Protein AF-0000000084987817 (afdb_homodimer)

pLDDT: mean 75.87, std 30.34, range [20.03, 98.88]

Radius of gyration: 25.87 Å; Cα contacts (8 Å, |Δi|>4): 1037; chains: 2; bounding box: 82×92×66 Å

Sequence (428 aa):
MVWQTATSASWPLFTLELGEIIHLNIGEFLLIKNNYMFSMAISVLIAAAGQADAASCPAGTAAAAAKGKISNNIVSDAGIVVGAAHLEVGGAKVKCGLLGNGGVGSDGSTHFVQTLVCDDSIPVTNPVTGQRETVHSQITFNTTGTGVFQACNPSNPLGGSYGTFQETSVPVPGTGRGMFQGVTAGRIAIDGRINCQFSIDVKFQGEICMPHQKMVWQTATSASWPLFTLELGEIIHLNIGEFLLIKNNYMFSMAISVLIAAAGQADAASCPAGTAAAAAKGKISNNIVSDAGIVVGAAHLEVGGAKVKCGLLGNGGVGSDGSTHFVQTLVCDDSIPVTNPVTGQRETVHSQITFNTTGTGVFQACNPSNPLGGSYGTFQETSVPVPGTGRGMFQGVTAGRIAIDGRINCQFSIDVKFQGEICMPHQK

Organism: Nitrosospira multiformis (strain ATCC 25196 / NCIMB 11849 / C 71) (NCBI:txid323848)

Foldseek 3Di:
DDPPPPDDPPPPPPPPPPPDPPPPPPPPPPPPPDPPCPPPPPPCPVVPLPQQPAWPFDPQWDKWKKKWKWKWFDDDPQQWIWTKIWMATNRDTWIWIKIKGWDADPQQKTWIKMKIWTDDWAWDQDPVPRDIGTGTWMWIKIKIWGWDWDAPDPVCSPQAIWTKIKMKIWTPPPTTDGQCPGWHTWIKIKIKIADSNRMMMIIIIIITIGGDDD/DDPPPPDDPPPPPPPPDPPDPPPPPPPPPPPPPDPPPPPPPPPCPVVPLPQQPAWPFDPQWDKWKKKWKWKWFDDDPQQWIWTKIWMDTNNDTWIWIKIKGWDADPQQKTWIKMKIWTDDWAWDQDPPPRDIGTGTWMWIKIKIWGWDWDAPDPVCSPQAIWTKIKMKIWTPPPTTDGQCPGWHTWIKIKIKIADSRRMMMIIIIIITIGGDDD

Secondary structure (DSSP, 8-state):
-----------------TT-------------------------------------PPTTEEEEEEEEEEEEEE-STT-EEEEEEEEEETTEEEEEEEEEEEEE-TTSEEEEEEEEEES--EEEE-TTT--EEEE--EEEEEEEEEEEEEESSTT-GGG-EEEEEEEEEEEPTT--BGGGTT---EEEEEEEEE-TTSEEEEEEEEEEEEE---/-----------------S-------TT-----------------------------PPTTEEEEEEEEEEEEEE-STT-EEEEEEEEEETTEEEEEEEEEEEEE-TTSEEEEEEEEEES--EEEE-TTT--EEEE--EEEEEEEEEEEEEESSTT-GGG-EEEEEEEEEEEPTT--BGGGTT---EEEEEEEEE-TTSEEEEEEEEEEEEE---

Structure (mmCIF, N/CA/C/O backbone):
data_AF-0000000084987817-model_v1
#
loop_
_entity.id
_entity.type
_entity.pdbx_description
1 polymer 'Uncharacterized protein'
#
loop_
_atom_site.group_PDB
_atom_site.id
_atom_site.type_symbol
_atom_site.label_atom_id
_atom_site.label_alt_id
_atom_site.label_comp_id
_atom_site.label_asym_id
_atom_site.label_entity_id
_atom_site.label_seq_id
_atom_site.pdbx_PDB_ins_code
_atom_site.Cartn_x
_atom_site.Cartn_y
_atom_site.Cartn_z
_atom_site.occupancy
_atom_site.B_iso_or_equiv
_atom_site.auth_seq_id
_atom_site.auth_comp_id
_atom_site.auth_asym_id
_atom_site.auth_atom_id
_atom_site.pdbx_PDB_model_num
ATOM 1 N N . MET A 1 1 ? 1.04 58.812 -8.008 1 24.27 1 MET A N 1
ATOM 2 C CA . MET A 1 1 ? 2.047 57.844 -8.414 1 24.27 1 MET A CA 1
ATOM 3 C C . MET A 1 1 ? 1.403 56.656 -9.148 1 24.27 1 MET A C 1
ATOM 5 O O . MET A 1 1 ? 0.446 56.062 -8.656 1 24.27 1 MET A O 1
ATOM 9 N N . VAL A 1 2 ? 1.555 56.594 -10.453 1 23.72 2 VAL A N 1
ATOM 10 C CA . VAL A 1 2 ? 1.009 55.875 -11.594 1 23.72 2 VAL A CA 1
ATOM 11 C C . VAL A 1 2 ? 1.321 54.406 -11.461 1 23.72 2 VAL A C 1
ATOM 13 O O . VAL A 1 2 ? 2.467 54 -11.203 1 23.72 2 VAL A O 1
ATOM 16 N N . TRP A 1 3 ? 0.33 53.594 -11.039 1 24.42 3 TRP A N 1
ATOM 17 C CA . TRP A 1 3 ? 0.214 52.156 -10.805 1 24.42 3 TRP A CA 1
ATOM 18 C C . T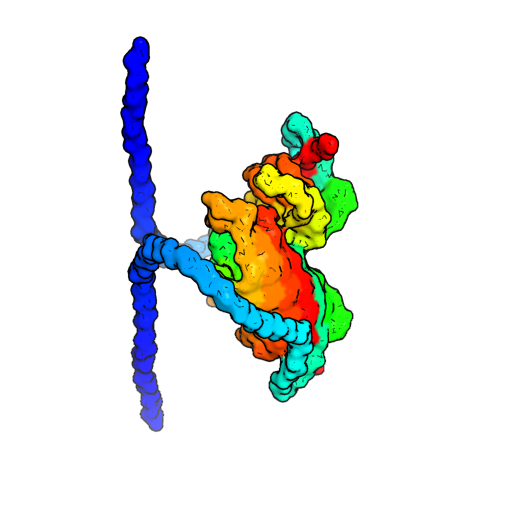RP A 1 3 ? 0.625 51.375 -12.047 1 24.42 3 TRP A C 1
ATOM 20 O O . TRP A 1 3 ? -0.051 51.406 -13.078 1 24.42 3 TRP A O 1
ATOM 30 N N . GLN A 1 4 ? 1.945 51.406 -12.438 1 22.14 4 GLN A N 1
ATOM 31 C CA . GLN A 1 4 ? 2.41 50.781 -13.672 1 22.14 4 GLN A CA 1
ATOM 32 C C . GLN A 1 4 ? 2.102 49.281 -13.688 1 22.14 4 GLN A C 1
ATOM 34 O O . GLN A 1 4 ? 2.385 48.562 -12.719 1 22.14 4 GLN A O 1
ATOM 39 N N . THR A 1 5 ? 1.094 48.875 -14.477 1 22.92 5 THR A N 1
ATOM 40 C CA . THR A 1 5 ? 0.495 47.594 -14.891 1 22.92 5 THR A CA 1
ATOM 41 C C . THR A 1 5 ? 1.555 46.656 -15.453 1 22.92 5 THR A C 1
ATOM 43 O O . THR A 1 5 ? 2.174 46.938 -16.469 1 22.92 5 THR A O 1
ATOM 46 N N . ALA A 1 6 ? 2.412 46.156 -14.562 1 23.83 6 ALA A N 1
ATOM 47 C CA . ALA A 1 6 ? 3.525 45.344 -15 1 23.83 6 ALA A CA 1
ATOM 48 C C . ALA A 1 6 ? 3.057 44.281 -16 1 23.83 6 ALA A C 1
ATOM 50 O O . ALA A 1 6 ? 1.97 43.719 -15.859 1 23.83 6 ALA A O 1
ATOM 51 N N . THR A 1 7 ? 3.469 44.406 -17.219 1 23.17 7 THR A N 1
ATOM 52 C CA . THR A 1 7 ? 3.344 43.688 -18.484 1 23.17 7 THR A CA 1
ATOM 53 C C . THR A 1 7 ? 3.527 42.188 -18.266 1 23.17 7 THR A C 1
ATOM 55 O O . THR A 1 7 ? 4.262 41.781 -17.375 1 23.17 7 THR A O 1
ATOM 58 N N . SER A 1 8 ? 2.686 41.375 -18.875 1 21.02 8 SER A N 1
ATOM 59 C CA . SER A 1 8 ? 2.246 40 -19.016 1 21.02 8 SER A CA 1
ATOM 60 C C . SER A 1 8 ? 3.375 39.094 -19.516 1 21.02 8 SER A C 1
ATOM 62 O O . SER A 1 8 ? 3.768 39.188 -20.688 1 21.02 8 SER A O 1
ATOM 64 N N . ALA A 1 9 ? 4.531 39.062 -18.797 1 22.59 9 ALA A N 1
ATOM 65 C CA . ALA A 1 9 ? 5.602 38.25 -19.391 1 22.59 9 ALA A CA 1
ATOM 66 C C . ALA A 1 9 ? 5.078 36.906 -19.844 1 22.59 9 ALA A C 1
ATOM 68 O O . ALA A 1 9 ? 4.332 36.25 -19.125 1 22.59 9 ALA A O 1
ATOM 69 N N . SER A 1 10 ? 4.875 36.75 -21.141 1 20.97 10 SER A N 1
ATOM 70 C CA . SER A 1 10 ? 4.465 35.625 -21.984 1 20.97 10 SER A CA 1
ATOM 71 C C . SER A 1 10 ? 5.289 34.375 -21.703 1 20.97 10 SER A C 1
ATOM 73 O O . SER A 1 10 ? 6.488 34.344 -21.984 1 20.97 10 SER A O 1
ATOM 75 N N . TRP A 1 11 ? 5.207 33.875 -20.516 1 21.16 11 TRP A N 1
ATOM 76 C CA . TRP A 1 11 ? 5.98 32.656 -20.266 1 21.16 11 TRP A CA 1
ATOM 77 C C . TRP A 1 11 ? 5.766 31.641 -21.359 1 21.16 11 TRP A C 1
ATOM 79 O O . TRP A 1 11 ? 4.625 31.328 -21.719 1 21.16 11 TRP A O 1
ATOM 89 N N . PRO A 1 12 ? 6.723 31.484 -22.344 1 23.81 12 PRO A N 1
ATOM 90 C CA . PRO A 1 12 ? 6.586 30.578 -23.484 1 23.81 12 PRO A CA 1
ATOM 91 C C . PRO A 1 12 ? 6.188 29.172 -23.078 1 23.81 12 PRO A C 1
ATOM 93 O O . PRO A 1 12 ? 6.652 28.656 -22.062 1 23.81 12 PRO A O 1
ATOM 96 N N . LEU A 1 13 ? 4.957 28.812 -23.141 1 21.66 13 LEU A N 1
ATOM 97 C CA . LEU A 1 13 ? 4.348 27.484 -23.047 1 21.66 13 LEU A CA 1
ATOM 98 C C . LEU A 1 13 ? 5.121 26.469 -23.875 1 21.66 13 LEU A C 1
ATOM 100 O O . LEU A 1 13 ? 5.121 26.547 -25.109 1 21.66 13 LEU A O 1
ATOM 104 N N . PHE A 1 14 ? 6.387 26.156 -23.438 1 22.36 14 PHE A N 1
ATOM 105 C CA . PHE A 1 14 ? 7.07 25.094 -24.172 1 22.36 14 PHE A CA 1
ATOM 106 C C . PHE A 1 14 ? 6.176 23.875 -24.312 1 22.36 14 PHE A C 1
ATOM 108 O O . PHE A 1 14 ? 5.699 23.328 -23.312 1 22.36 14 PHE A O 1
ATOM 115 N N . THR A 1 15 ? 5.266 23.844 -25.25 1 20.73 15 THR A N 1
ATOM 116 C CA . THR A 1 15 ? 4.508 22.719 -25.781 1 20.73 15 THR A CA 1
ATOM 117 C C . THR A 1 15 ? 5.434 21.547 -26.094 1 20.73 15 THR A C 1
ATOM 119 O O . THR A 1 15 ? 6.23 21.625 -27.031 1 20.73 15 THR A O 1
ATOM 122 N N . LEU A 1 16 ? 6.082 20.984 -25.047 1 20.69 16 LEU A N 1
ATOM 123 C CA . LEU A 1 16 ? 6.84 19.766 -25.344 1 20.69 16 LEU A CA 1
ATOM 124 C C . LEU A 1 16 ? 6.023 18.812 -26.203 1 20.69 16 LEU A C 1
ATOM 126 O O . LEU A 1 16 ? 4.914 18.438 -25.828 1 20.69 16 LEU A O 1
ATOM 130 N N . GLU A 1 17 ? 6.168 19.016 -27.469 1 21.83 17 GLU A N 1
ATOM 131 C CA . GLU A 1 17 ? 5.652 18.156 -28.516 1 21.83 17 GLU A CA 1
ATOM 132 C C . GLU A 1 17 ? 6.004 16.688 -28.25 1 21.83 17 GLU A C 1
ATOM 134 O O . GLU A 1 17 ? 7.168 16.359 -28.016 1 21.83 17 GLU A O 1
ATOM 139 N N . LEU A 1 18 ? 5.086 15.953 -27.703 1 23.11 18 LEU A N 1
ATOM 140 C CA . LEU A 1 18 ? 5.008 14.539 -27.359 1 23.11 18 LEU A CA 1
ATOM 141 C C . LEU A 1 18 ? 5.508 13.68 -28.516 1 23.11 18 LEU A C 1
ATOM 143 O O . LEU A 1 18 ? 5.469 12.445 -28.453 1 23.11 18 LEU A O 1
ATOM 147 N N . GLY A 1 19 ? 5.723 14.281 -29.703 1 20.98 19 GLY A N 1
ATOM 148 C CA . GLY A 1 19 ? 5.777 13.375 -30.844 1 20.98 19 GLY A CA 1
ATOM 149 C C . GLY A 1 19 ? 6.973 12.438 -30.797 1 20.98 19 GLY A C 1
ATOM 150 O O . GLY A 1 19 ? 6.949 11.367 -31.406 1 20.98 19 GLY A O 1
ATOM 151 N N . GLU A 1 20 ? 8.133 13 -30.656 1 22.31 20 GLU A N 1
ATOM 152 C CA . GLU A 1 20 ? 9.195 12.25 -31.312 1 22.31 20 GLU A CA 1
ATOM 153 C C . GLU A 1 20 ? 9.516 10.961 -30.562 1 22.31 20 GLU A C 1
ATOM 155 O O . GLU A 1 20 ? 10.023 11 -29.438 1 22.31 20 GLU A O 1
ATOM 160 N N . ILE A 1 21 ? 8.625 9.984 -30.656 1 20.95 21 ILE A N 1
ATOM 161 C CA . ILE A 1 21 ? 8.898 8.602 -30.266 1 20.95 21 ILE A CA 1
ATOM 162 C C . ILE A 1 21 ? 10.219 8.141 -30.875 1 20.95 21 ILE A C 1
ATOM 164 O O . ILE A 1 21 ? 10.352 8.07 -32.094 1 20.95 21 ILE A O 1
ATOM 168 N N . ILE A 1 22 ? 11.352 8.672 -30.328 1 20.22 22 ILE A N 1
ATOM 169 C CA . ILE A 1 22 ? 12.672 8.211 -30.766 1 20.22 22 ILE A CA 1
ATOM 170 C C . ILE A 1 22 ? 12.672 6.688 -30.891 1 20.22 22 ILE A C 1
ATOM 172 O O . ILE A 1 22 ? 12.43 5.98 -29.906 1 20.22 22 ILE A O 1
ATOM 176 N N . HIS A 1 23 ? 12.266 6.191 -32.062 1 20.59 23 HIS A N 1
ATOM 177 C CA . HIS A 1 23 ? 12.445 4.828 -32.531 1 20.59 23 HIS A CA 1
ATOM 178 C C . HIS A 1 23 ? 13.898 4.375 -32.375 1 20.59 23 HIS A C 1
ATOM 180 O O . HIS A 1 23 ? 14.766 4.762 -33.156 1 20.59 23 HIS A O 1
ATOM 186 N N . LEU A 1 24 ? 14.43 4.477 -31.109 1 21.55 24 LEU A N 1
ATOM 187 C CA . LEU A 1 24 ? 15.789 3.955 -30.984 1 21.55 24 LEU A CA 1
ATOM 188 C C . LEU A 1 24 ? 15.883 2.549 -31.562 1 21.55 24 LEU A C 1
ATOM 190 O O . LEU A 1 24 ? 15.078 1.679 -31.219 1 21.55 24 LEU A O 1
ATOM 194 N N . ASN A 1 25 ? 16.344 2.484 -32.812 1 20.17 25 ASN A N 1
ATOM 195 C CA . ASN A 1 25 ? 16.672 1.302 -33.594 1 20.17 25 ASN A CA 1
ATOM 196 C C . ASN A 1 25 ? 17.641 0.381 -32.844 1 20.17 25 ASN A C 1
ATOM 198 O O . ASN A 1 25 ? 18.766 0.765 -32.531 1 20.17 25 ASN A O 1
ATOM 202 N N . ILE A 1 26 ? 17.172 -0.497 -31.984 1 21.95 26 ILE A N 1
ATOM 203 C CA . ILE A 1 26 ? 17.812 -1.555 -31.203 1 21.95 26 ILE A CA 1
ATOM 204 C C . ILE A 1 26 ? 18.609 -2.457 -32.156 1 21.95 26 ILE A C 1
ATOM 206 O O . ILE A 1 26 ? 19.172 -3.473 -31.719 1 21.95 26 ILE A O 1
ATOM 210 N N . GLY A 1 27 ? 18.656 -2.207 -33.469 1 21.33 27 GLY A N 1
ATOM 211 C CA . GLY A 1 27 ? 19.234 -3.299 -34.25 1 21.33 27 GLY A CA 1
ATOM 212 C C . GLY A 1 27 ? 20.719 -3.512 -33.969 1 21.33 27 GLY A C 1
ATOM 213 O O . GLY A 1 27 ? 21.266 -4.57 -34.281 1 21.33 27 GLY A O 1
ATOM 214 N N . GLU A 1 28 ? 21.531 -2.48 -33.906 1 22.84 28 GLU A N 1
ATOM 215 C CA . GLU A 1 28 ? 22.906 -2.854 -34.25 1 22.84 28 GLU A CA 1
ATOM 216 C C . GLU A 1 28 ? 23.562 -3.67 -33.156 1 22.84 28 GLU A C 1
ATOM 218 O O . GLU A 1 28 ? 23.953 -3.121 -32.125 1 22.84 28 GLU A O 1
ATOM 223 N N . PHE A 1 29 ? 23.062 -4.859 -32.844 1 21.25 29 PHE A N 1
ATOM 224 C CA . PHE A 1 29 ? 23.688 -5.871 -32 1 21.25 29 PHE A CA 1
ATOM 225 C C . PHE A 1 29 ? 25.078 -6.223 -32.5 1 21.25 29 PHE A C 1
ATOM 227 O O . PHE A 1 29 ? 25.219 -6.902 -33.531 1 21.25 29 PHE A O 1
ATOM 234 N N . LEU A 1 30 ? 26 -5.211 -32.656 1 20.06 30 LEU A N 1
ATOM 235 C CA . LEU A 1 30 ? 27.359 -5.59 -33.062 1 20.06 30 LEU A CA 1
ATOM 236 C C . LEU A 1 30 ? 27.906 -6.684 -32.156 1 20.06 30 LEU A C 1
ATOM 238 O O . LEU A 1 30 ? 27.891 -6.551 -30.938 1 20.06 30 LEU A O 1
ATOM 242 N N . LEU A 1 31 ? 27.984 -7.922 -32.656 1 21.11 31 LEU A N 1
ATOM 243 C CA . LEU A 1 31 ? 28.562 -9.195 -32.219 1 21.11 31 LEU A CA 1
ATOM 244 C C . LEU A 1 31 ? 30.047 -9.047 -31.906 1 21.11 31 LEU A C 1
ATOM 246 O O . LEU A 1 31 ? 30.891 -9.078 -32.812 1 21.11 31 LEU A O 1
ATOM 250 N N . ILE A 1 32 ? 30.578 -7.926 -31.453 1 23.53 32 ILE A N 1
ATOM 251 C CA . ILE A 1 32 ? 32.031 -7.988 -31.328 1 23.53 32 ILE A CA 1
ATOM 252 C C . ILE A 1 32 ? 32.406 -9.109 -30.359 1 23.53 32 ILE A C 1
ATOM 254 O O . ILE A 1 32 ? 32.062 -9.086 -29.188 1 23.53 32 ILE A O 1
ATOM 258 N N . LYS A 1 33 ? 32.906 -10.328 -30.906 1 24.55 33 LYS A N 1
ATOM 259 C CA . LYS A 1 33 ? 33.438 -11.617 -30.422 1 24.55 33 LYS A CA 1
ATOM 260 C C . LYS A 1 33 ? 34.625 -11.43 -29.5 1 24.55 33 LYS A C 1
ATOM 262 O O . LYS A 1 33 ? 35.156 -12.398 -28.969 1 24.55 33 LYS A O 1
ATOM 267 N N . ASN A 1 34 ? 35.531 -10.391 -29.672 1 24.62 34 ASN A N 1
ATOM 268 C CA . ASN A 1 34 ? 36.875 -10.664 -29.156 1 24.62 34 ASN A CA 1
ATOM 269 C C . ASN A 1 34 ? 36.844 -10.867 -27.641 1 24.62 34 ASN A C 1
ATOM 271 O O . ASN A 1 34 ? 36.156 -10.148 -26.922 1 24.62 34 ASN A O 1
ATOM 275 N N . ASN A 1 35 ? 37.469 -12.062 -27.219 1 23.22 35 ASN A N 1
ATOM 276 C CA . ASN A 1 35 ? 37.656 -12.719 -25.922 1 23.22 35 ASN A CA 1
ATOM 277 C C . ASN A 1 35 ? 38.438 -11.82 -24.953 1 23.22 35 ASN A C 1
ATOM 279 O O . ASN A 1 35 ? 39.406 -12.25 -24.344 1 23.22 35 ASN A O 1
ATOM 283 N N . TYR A 1 36 ? 38.875 -10.586 -25.375 1 23.31 36 TYR A N 1
ATOM 284 C CA . TYR A 1 36 ? 39.781 -9.984 -24.406 1 23.31 36 TYR A CA 1
ATOM 285 C C . TYR A 1 36 ? 39.188 -10.047 -23 1 23.31 36 TYR A C 1
ATOM 287 O O . TYR A 1 36 ? 38.062 -9.625 -22.781 1 23.31 36 TYR A O 1
ATOM 295 N N . MET A 1 37 ? 39.656 -11.133 -22.359 1 23.55 37 MET A N 1
ATOM 296 C CA . MET A 1 37 ? 39.469 -11.312 -20.922 1 23.55 37 MET A CA 1
ATOM 297 C C . MET A 1 37 ? 39.75 -10.016 -20.172 1 23.55 37 MET A C 1
ATOM 299 O O . MET A 1 37 ? 40.938 -9.625 -20.031 1 23.55 37 MET A O 1
ATOM 303 N N . PHE A 1 38 ? 39.25 -8.906 -20.641 1 26.09 38 PHE A N 1
ATOM 304 C CA . PHE A 1 38 ? 39.406 -7.77 -19.734 1 26.09 38 PHE A CA 1
ATOM 305 C C . PHE A 1 38 ? 39 -8.141 -18.312 1 26.09 38 PHE A C 1
ATOM 307 O O . PHE A 1 38 ? 37.875 -8.523 -18.078 1 26.09 38 PHE A O 1
ATOM 314 N N . SER A 1 39 ? 40.031 -8.82 -17.719 1 26.27 39 SER A N 1
ATOM 315 C CA . SER A 1 39 ? 39.938 -8.875 -16.266 1 26.27 39 SER A CA 1
ATOM 316 C C . SER A 1 39 ? 39.531 -7.527 -15.688 1 26.27 39 SER A C 1
ATOM 318 O O . SER A 1 39 ? 40.344 -6.602 -15.586 1 26.27 39 SER A O 1
ATOM 320 N N . MET A 1 40 ? 38.438 -7.047 -16.141 1 24.5 40 MET A N 1
ATOM 321 C CA . MET A 1 40 ? 37.938 -5.891 -15.391 1 24.5 40 MET A CA 1
ATOM 322 C C . MET A 1 40 ? 37.875 -6.203 -13.906 1 24.5 40 MET A C 1
ATOM 324 O O . MET A 1 40 ? 37.188 -7.148 -13.492 1 24.5 40 MET A O 1
ATOM 328 N N . ALA A 1 41 ? 39.094 -5.992 -13.258 1 25.81 41 ALA A N 1
ATOM 329 C CA . ALA A 1 41 ? 39.031 -5.789 -11.82 1 25.81 41 ALA A CA 1
ATOM 330 C C . ALA A 1 41 ? 37.719 -5.125 -11.414 1 25.81 41 ALA A C 1
ATOM 332 O O . ALA A 1 41 ? 37.469 -3.957 -11.727 1 25.81 41 ALA A O 1
ATOM 333 N N . ILE A 1 42 ? 36.688 -5.906 -11.57 1 25.42 42 ILE A N 1
ATOM 334 C CA . ILE A 1 42 ? 35.469 -5.445 -10.922 1 25.42 42 ILE A CA 1
ATOM 335 C C . ILE A 1 42 ? 35.781 -5.039 -9.484 1 25.42 42 ILE A C 1
ATOM 337 O O . ILE A 1 42 ? 36.156 -5.875 -8.664 1 25.42 42 ILE A O 1
ATOM 341 N N . SER A 1 43 ? 36.531 -3.957 -9.383 1 23.72 43 SER A N 1
ATOM 342 C CA . SER A 1 43 ? 36.5 -3.369 -8.047 1 23.72 43 SER A CA 1
ATOM 343 C C . SER A 1 43 ? 35.125 -3.52 -7.414 1 23.72 43 SER A C 1
ATOM 345 O O . SER A 1 43 ? 34.125 -2.971 -7.918 1 23.72 43 SER A O 1
ATOM 347 N N . VAL A 1 44 ? 34.938 -4.742 -7.016 1 26.2 44 VAL A N 1
ATOM 348 C CA . VAL A 1 44 ? 33.812 -4.895 -6.098 1 26.2 44 VAL A CA 1
ATOM 349 C C . VAL A 1 44 ? 33.844 -3.777 -5.055 1 26.2 44 VAL A C 1
ATOM 351 O O . VAL A 1 44 ? 34.688 -3.783 -4.156 1 26.2 44 VAL A O 1
ATOM 354 N N . LEU A 1 45 ? 33.812 -2.566 -5.539 1 24.09 45 LEU A N 1
ATOM 355 C CA . LEU A 1 45 ? 33.375 -1.644 -4.492 1 24.09 45 LEU A CA 1
ATOM 356 C C . LEU A 1 45 ? 32.25 -2.236 -3.678 1 24.09 45 LEU A C 1
ATOM 358 O O . LEU A 1 45 ? 31.125 -2.369 -4.176 1 24.09 45 LEU A O 1
ATOM 362 N N . ILE A 1 46 ? 32.562 -3.311 -2.98 1 26.19 46 ILE A N 1
ATOM 363 C CA . ILE A 1 46 ? 31.641 -3.59 -1.893 1 26.19 46 ILE A CA 1
ATOM 364 C C . ILE A 1 46 ? 31.156 -2.277 -1.281 1 26.19 46 ILE A C 1
ATOM 366 O O . ILE A 1 46 ? 31.922 -1.556 -0.648 1 26.19 46 ILE A O 1
ATOM 370 N N . ALA A 1 47 ? 30.344 -1.528 -2.02 1 28.45 47 ALA A N 1
ATOM 371 C CA . ALA A 1 47 ? 29.578 -0.479 -1.339 1 28.45 47 ALA A CA 1
ATOM 372 C C . ALA A 1 47 ? 29.25 -0.884 0.095 1 28.45 47 ALA A C 1
ATOM 374 O O . ALA A 1 47 ? 28.625 -1.917 0.324 1 28.45 47 ALA A O 1
ATOM 375 N N . ALA A 1 48 ? 30.156 -0.72 1.087 1 28.5 48 ALA A N 1
ATOM 376 C CA . ALA A 1 48 ? 29.797 -0.651 2.5 1 28.5 48 ALA A CA 1
ATOM 377 C C . ALA A 1 48 ? 28.312 -0.352 2.672 1 28.5 48 ALA A C 1
ATOM 379 O O . ALA A 1 48 ? 27.719 0.384 1.875 1 28.5 48 ALA A O 1
ATOM 380 N N . ALA A 1 49 ? 27.5 -1.319 3.078 1 34.12 49 ALA A N 1
ATOM 381 C CA . ALA A 1 49 ? 26.203 -0.947 3.621 1 34.12 49 ALA A CA 1
ATOM 382 C C . ALA A 1 49 ? 26.203 0.499 4.109 1 34.12 49 ALA A C 1
ATOM 384 O O . ALA A 1 49 ? 26.938 0.847 5.035 1 34.12 49 ALA A O 1
ATOM 385 N N . GLY A 1 50 ? 26.344 1.444 3.172 1 36.75 50 GLY A N 1
ATOM 386 C CA . GLY A 1 50 ? 26.469 2.863 3.463 1 36.75 50 GLY A CA 1
ATOM 387 C C . GLY A 1 50 ? 25.781 3.27 4.75 1 36.75 50 GLY A C 1
ATOM 388 O O . GLY A 1 50 ? 24.578 3.025 4.926 1 36.75 50 GLY A O 1
ATOM 389 N N . GLN A 1 51 ? 26.422 3.076 5.887 1 38.94 51 GLN A N 1
ATOM 390 C CA . GLN A 1 51 ? 25.984 3.893 7.012 1 38.94 51 GLN A CA 1
ATOM 391 C C . GLN A 1 51 ? 25.375 5.215 6.527 1 38.94 51 GLN A C 1
ATOM 393 O O . GLN A 1 51 ? 26 5.926 5.73 1 38.94 51 GLN A O 1
ATOM 398 N N . ALA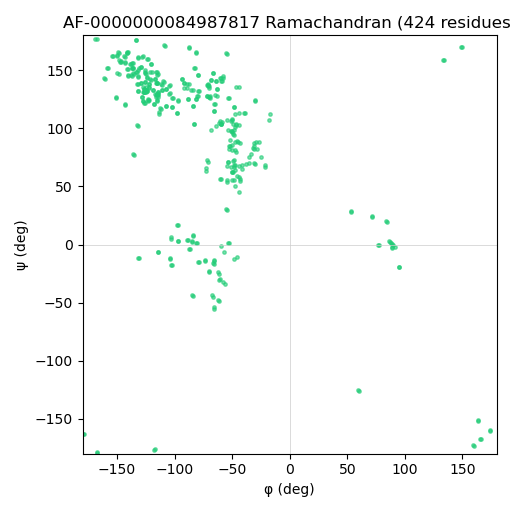 A 1 52 ? 24.062 5.195 6.25 1 46.84 52 ALA A N 1
ATOM 399 C CA . ALA A 1 52 ? 23.469 6.504 6.004 1 46.84 52 ALA A CA 1
ATOM 400 C C . ALA A 1 52 ? 24.172 7.59 6.816 1 46.84 52 ALA A C 1
ATOM 402 O O . ALA A 1 52 ? 24.25 7.5 8.047 1 46.84 52 ALA A O 1
ATOM 403 N N . ASP A 1 53 ? 25.281 8.172 6.34 1 50.25 53 ASP A N 1
ATOM 404 C CA . ASP A 1 53 ? 25.781 9.344 7.055 1 50.25 53 ASP A CA 1
ATOM 405 C C . ASP A 1 53 ? 24.625 10.109 7.703 1 50.25 53 ASP A C 1
ATOM 407 O O . ASP A 1 53 ? 23.516 10.141 7.168 1 50.25 53 ASP A O 1
ATOM 411 N N . ALA A 1 54 ? 24.797 10.258 8.984 1 57.16 54 ALA A N 1
ATOM 412 C CA . ALA A 1 54 ? 23.828 11.047 9.742 1 57.16 54 ALA A CA 1
ATOM 413 C C . ALA A 1 54 ? 23.375 12.266 8.945 1 57.16 54 ALA A C 1
ATOM 415 O O . ALA A 1 54 ? 24.188 12.953 8.32 1 57.16 54 ALA A O 1
ATOM 416 N N . ALA A 1 55 ? 22.062 12.219 8.57 1 64.56 55 ALA A N 1
ATOM 417 C CA . ALA A 1 55 ? 21.469 13.383 7.91 1 64.56 55 ALA A CA 1
ATOM 418 C C . ALA A 1 55 ? 21.797 14.664 8.672 1 64.56 55 ALA A C 1
ATOM 420 O O . ALA A 1 55 ? 21.828 14.664 9.906 1 64.56 55 ALA A O 1
ATOM 421 N N . SER A 1 56 ? 22.484 15.594 8.07 1 83.56 56 SER A N 1
ATOM 422 C CA . SER A 1 56 ? 22.469 16.922 8.664 1 83.56 56 SER A CA 1
ATOM 423 C C . SER A 1 56 ? 21.047 17.5 8.711 1 83.56 56 SER A C 1
ATOM 425 O O . SER A 1 56 ? 20.484 17.844 7.672 1 83.56 56 SER A O 1
ATOM 427 N N . CYS A 1 57 ? 20.469 17.5 9.914 1 91.88 57 CYS A N 1
ATOM 428 C CA . CYS A 1 57 ? 19.094 17.953 10.047 1 91.88 57 CYS A CA 1
ATOM 429 C C . CYS A 1 57 ? 19.031 19.469 10.164 1 91.88 57 CYS A C 1
ATOM 431 O O . CYS A 1 57 ? 19.859 20.078 10.852 1 91.88 57 CYS A O 1
ATOM 433 N N . PRO A 1 58 ? 18.125 20.062 9.398 1 90.5 58 PRO A N 1
ATOM 434 C CA . PRO A 1 58 ? 17.922 21.516 9.516 1 90.5 58 PRO A CA 1
ATOM 435 C C . PRO A 1 58 ? 17.594 21.953 10.938 1 90.5 58 PRO A C 1
ATOM 437 O O . PRO A 1 58 ? 17.219 21.125 11.773 1 90.5 58 PRO A O 1
ATOM 440 N N . ALA A 1 59 ? 17.703 23.203 11.141 1 90.5 59 ALA A N 1
ATOM 441 C CA . ALA A 1 59 ? 17.359 23.766 12.438 1 90.5 59 ALA A CA 1
ATOM 442 C C . ALA A 1 59 ? 15.898 23.484 12.789 1 90.5 59 ALA A C 1
ATOM 444 O O . ALA A 1 59 ? 15.023 23.578 11.922 1 90.5 59 ALA A O 1
ATOM 445 N N . GLY A 1 60 ? 15.68 23.188 14.047 1 91.25 60 GLY A N 1
ATOM 446 C CA . GLY A 1 60 ? 14.32 22.938 14.5 1 91.25 60 GLY A CA 1
ATOM 447 C C . GLY A 1 60 ? 13.906 21.484 14.359 1 91.25 60 GLY A C 1
ATOM 448 O O . GLY A 1 60 ? 12.758 21.125 14.641 1 91.25 60 GLY A O 1
ATOM 449 N N . THR A 1 61 ? 14.867 20.672 13.852 1 93.5 61 THR A N 1
ATOM 450 C CA . THR A 1 61 ? 14.586 19.25 13.711 1 93.5 61 THR A CA 1
ATOM 451 C C . THR A 1 61 ? 15.672 18.406 14.375 1 93.5 61 THR A C 1
ATOM 453 O O . THR A 1 61 ? 16.734 18.922 14.719 1 93.5 61 THR A O 1
ATOM 456 N N . ALA A 1 62 ? 15.305 17.141 14.625 1 93.75 62 ALA A N 1
ATOM 457 C CA . ALA A 1 62 ? 16.25 16.172 15.18 1 93.75 62 ALA A CA 1
ATOM 458 C C . ALA A 1 62 ? 16.219 14.875 14.398 1 93.75 62 ALA A C 1
ATOM 460 O O . ALA A 1 62 ? 15.156 14.398 13.992 1 93.75 62 ALA A O 1
ATOM 461 N N . ALA A 1 63 ? 17.328 14.328 14.305 1 95.12 63 ALA A N 1
ATOM 462 C CA . ALA A 1 63 ? 17.438 13.047 13.602 1 95.12 63 ALA A CA 1
ATOM 463 C C . ALA A 1 63 ? 16.781 11.93 14.398 1 95.12 63 ALA A C 1
ATOM 465 O O . ALA A 1 63 ? 17.031 11.766 15.594 1 95.12 63 ALA A O 1
ATOM 466 N N . ALA A 1 64 ? 15.914 11.242 13.742 1 96.38 64 ALA A N 1
ATOM 467 C CA . ALA A 1 64 ? 15.32 10.023 14.273 1 96.38 64 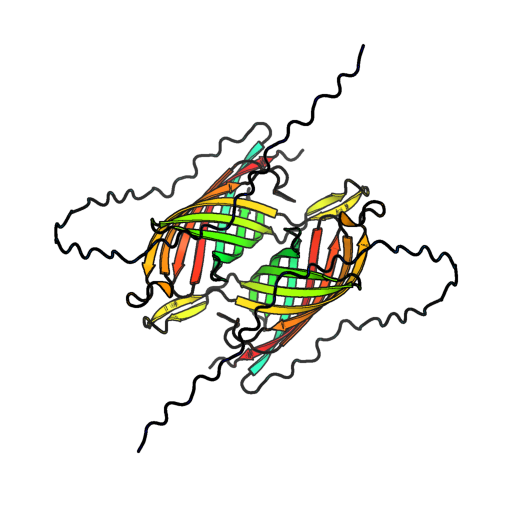ALA A CA 1
ATOM 468 C C . ALA A 1 64 ? 15.727 8.805 13.453 1 96.38 64 ALA A C 1
ATOM 470 O O . ALA A 1 64 ? 15.609 8.805 12.227 1 96.38 64 ALA A O 1
ATOM 471 N N . ALA A 1 65 ? 16.203 7.816 14.148 1 97.31 65 ALA A N 1
ATOM 472 C CA . ALA A 1 65 ? 16.562 6.582 13.453 1 97.31 65 ALA A CA 1
ATOM 473 C C . ALA A 1 65 ? 15.336 5.945 12.805 1 97.31 65 ALA A C 1
ATOM 475 O O . ALA A 1 65 ? 14.273 5.871 13.422 1 97.31 65 ALA A O 1
ATOM 476 N N . ALA A 1 66 ? 15.492 5.551 11.578 1 97.88 66 ALA A N 1
ATOM 477 C CA . ALA A 1 66 ? 14.453 4.855 10.828 1 97.88 66 ALA A CA 1
ATOM 478 C C . ALA A 1 66 ? 14.961 3.527 10.281 1 97.88 66 ALA A C 1
ATOM 480 O O . ALA A 1 66 ? 16.047 3.469 9.688 1 97.88 66 ALA A O 1
ATOM 481 N N . LYS A 1 67 ? 14.219 2.504 10.453 1 98.44 67 LYS A N 1
ATOM 482 C CA . LYS A 1 67 ? 14.57 1.197 9.906 1 98.44 67 LYS A CA 1
ATOM 483 C C . LYS A 1 67 ? 13.32 0.35 9.664 1 98.44 67 LYS A C 1
ATOM 485 O O . LYS A 1 67 ? 12.25 0.65 10.195 1 98.44 67 LYS A O 1
ATOM 490 N N . GLY A 1 68 ? 13.492 -0.664 8.867 1 98.56 68 GLY A N 1
ATOM 491 C CA . GLY A 1 68 ? 12.352 -1.532 8.633 1 98.56 68 GLY A CA 1
ATOM 492 C C . GLY A 1 68 ? 12.547 -2.459 7.441 1 98.56 68 GLY A C 1
ATOM 493 O O . GLY A 1 68 ? 13.68 -2.703 7.016 1 98.56 68 GLY A O 1
ATOM 494 N N . LYS A 1 69 ? 11.477 -3.043 7.066 1 98.69 69 LYS A N 1
ATOM 495 C CA . LYS A 1 69 ? 11.414 -3.951 5.926 1 98.69 69 LYS A CA 1
ATOM 496 C C . LYS A 1 69 ? 10.172 -3.691 5.078 1 98.69 69 LYS A C 1
ATOM 498 O O . LYS A 1 69 ? 9.148 -3.227 5.594 1 98.69 69 LYS A O 1
ATOM 503 N N . ILE A 1 70 ? 10.312 -3.998 3.832 1 98.44 70 ILE A N 1
ATOM 504 C CA . ILE A 1 70 ? 9.211 -3.889 2.883 1 98.44 70 ILE A CA 1
ATOM 505 C C . ILE A 1 70 ? 9.102 -5.176 2.068 1 98.44 70 ILE A C 1
ATOM 507 O O . ILE A 1 70 ? 10.109 -5.699 1.585 1 98.44 70 ILE A O 1
ATOM 511 N N . SER A 1 71 ? 7.941 -5.695 1.958 1 98.5 71 SER A N 1
ATOM 512 C CA . SER A 1 71 ? 7.57 -6.734 1.005 1 98.5 71 SER A CA 1
ATOM 513 C C . SER A 1 71 ? 6.688 -6.176 -0.106 1 98.5 71 SER A C 1
ATOM 515 O O . SER A 1 71 ? 5.625 -5.609 0.162 1 98.5 71 SER A O 1
ATOM 517 N N . ASN A 1 72 ? 7.148 -6.273 -1.333 1 97.44 72 ASN A N 1
ATOM 518 C CA . ASN A 1 72 ? 6.34 -5.695 -2.402 1 97.44 72 ASN A CA 1
ATOM 519 C C . ASN A 1 72 ? 6.398 -6.539 -3.67 1 97.44 72 ASN A C 1
ATOM 521 O O . ASN A 1 72 ? 7.266 -7.406 -3.805 1 97.44 72 ASN A O 1
ATOM 525 N N . ASN A 1 73 ? 5.43 -6.41 -4.469 1 97.06 73 ASN A N 1
ATOM 526 C CA . ASN A 1 73 ? 5.355 -6.98 -5.809 1 97.06 73 ASN A CA 1
ATOM 527 C C . ASN A 1 73 ? 5.312 -5.891 -6.879 1 97.06 73 ASN A C 1
ATOM 529 O O . ASN A 1 73 ? 4.762 -4.812 -6.652 1 97.06 73 ASN A O 1
ATOM 533 N N . ILE A 1 74 ? 5.918 -6.246 -7.953 1 94.19 74 ILE A N 1
ATOM 534 C CA . ILE A 1 74 ? 5.594 -5.477 -9.148 1 94.19 74 ILE A CA 1
ATOM 535 C C . ILE A 1 74 ? 4.176 -5.816 -9.617 1 94.19 74 ILE A C 1
ATOM 537 O O . ILE A 1 74 ? 3.857 -6.984 -9.844 1 94.19 74 ILE A O 1
ATOM 541 N N . VAL A 1 75 ? 3.377 -4.793 -9.805 1 92.62 75 VAL A N 1
ATOM 542 C CA . VAL A 1 75 ? 1.983 -5.113 -10.094 1 92.62 75 VAL A CA 1
ATOM 543 C C . VAL A 1 75 ? 1.637 -4.664 -11.516 1 92.62 75 VAL A C 1
ATOM 545 O O . VAL A 1 75 ? 0.521 -4.891 -11.984 1 92.62 75 VAL A O 1
ATOM 548 N N . SER A 1 76 ? 2.484 -4.039 -12.109 1 86.06 76 SER A N 1
ATOM 549 C CA . SER A 1 76 ? 2.244 -3.633 -13.484 1 86.06 76 SER A CA 1
ATOM 550 C C . SER A 1 76 ? 3.551 -3.545 -14.273 1 86.06 76 SER A C 1
ATOM 552 O O . SER A 1 76 ? 4.621 -3.365 -13.688 1 86.06 76 SER A O 1
ATOM 554 N N . ASP A 1 77 ? 3.395 -3.535 -15.523 1 76.12 77 ASP A N 1
ATOM 555 C CA . ASP A 1 77 ? 4.547 -3.414 -16.422 1 76.12 77 ASP A CA 1
ATOM 556 C C . ASP A 1 77 ? 5.094 -1.989 -16.406 1 76.12 77 ASP A C 1
ATOM 558 O O . ASP A 1 77 ? 6.227 -1.754 -16.828 1 76.12 77 ASP A O 1
ATOM 562 N N . ALA A 1 78 ? 4.332 -1.062 -15.875 1 77.94 78 ALA A N 1
ATOM 563 C CA . ALA A 1 78 ? 4.727 0.344 -15.859 1 77.94 78 ALA A CA 1
ATOM 564 C C . ALA A 1 78 ? 5.641 0.644 -14.672 1 77.94 78 ALA A C 1
ATOM 566 O O . ALA A 1 78 ? 5.941 1.806 -14.391 1 77.94 78 ALA A O 1
ATOM 567 N N . GLY A 1 79 ? 6.047 -0.406 -13.961 1 86.19 79 GLY A N 1
ATOM 568 C CA . GLY A 1 79 ? 6.977 -0.205 -12.867 1 86.19 79 GLY A CA 1
ATOM 569 C C . GLY A 1 79 ? 6.297 0.184 -11.57 1 86.19 79 GLY A C 1
ATOM 570 O O . GLY A 1 79 ? 6.895 0.845 -10.719 1 86.19 79 GLY A O 1
ATOM 571 N N . ILE A 1 80 ? 5.012 -0.115 -11.516 1 94.19 80 ILE A N 1
ATOM 572 C CA . ILE A 1 80 ? 4.285 0.129 -10.273 1 94.19 80 ILE A CA 1
ATOM 573 C C . ILE A 1 80 ? 4.535 -1.018 -9.297 1 94.19 80 ILE A C 1
ATOM 575 O O . ILE A 1 80 ? 4.371 -2.188 -9.648 1 94.19 80 ILE A O 1
ATOM 579 N N . VAL A 1 81 ? 5 -0.678 -8.117 1 96.81 81 VAL A N 1
ATOM 580 C CA . VAL A 1 81 ? 5.156 -1.659 -7.051 1 96.81 81 VAL A CA 1
ATOM 581 C C . VAL A 1 81 ? 4.219 -1.32 -5.895 1 96.81 81 VAL A C 1
ATOM 583 O O . VAL A 1 81 ? 4.027 -0.148 -5.562 1 96.81 81 VAL A O 1
ATOM 586 N N . VAL A 1 82 ? 3.617 -2.299 -5.34 1 98.38 82 VAL A N 1
ATOM 587 C CA . VAL A 1 82 ? 2.75 -2.201 -4.172 1 98.38 82 VAL A CA 1
ATOM 588 C C . VAL A 1 82 ? 3.234 -3.164 -3.088 1 98.38 82 VAL A C 1
ATOM 590 O O . VAL A 1 82 ? 3.65 -4.285 -3.387 1 98.38 82 VAL A O 1
ATOM 593 N N . GLY A 1 83 ? 3.172 -2.668 -1.841 1 98.62 83 GLY A N 1
ATOM 594 C CA . GLY A 1 83 ? 3.656 -3.574 -0.811 1 98.62 83 GLY A CA 1
ATOM 595 C C . GLY A 1 83 ? 3.297 -3.125 0.594 1 98.62 83 GLY A C 1
ATOM 596 O O . GLY A 1 83 ? 2.559 -2.156 0.772 1 98.62 83 GLY A O 1
ATOM 597 N N . ALA A 1 84 ? 3.744 -3.9 1.496 1 98.88 84 ALA A N 1
ATOM 598 C CA . ALA A 1 84 ? 3.596 -3.652 2.928 1 98.88 84 ALA A CA 1
ATOM 599 C C . ALA A 1 84 ? 4.941 -3.342 3.574 1 98.88 84 ALA A C 1
ATOM 601 O O . ALA A 1 84 ? 5.941 -4 3.285 1 98.88 84 ALA A O 1
ATOM 602 N N . ALA A 1 85 ? 4.895 -2.35 4.445 1 98.75 85 ALA A N 1
ATOM 603 C CA . ALA A 1 85 ? 6.117 -1.919 5.113 1 98.75 85 ALA A CA 1
ATOM 604 C C . ALA A 1 85 ? 5.969 -1.979 6.633 1 98.75 85 ALA A C 1
ATOM 606 O O . ALA A 1 85 ? 4.949 -1.549 7.176 1 98.75 85 ALA A O 1
ATOM 607 N N . HIS A 1 86 ? 6.918 -2.551 7.238 1 98.62 86 HIS A N 1
ATOM 608 C CA . HIS A 1 86 ? 7.125 -2.436 8.68 1 98.62 86 HIS A CA 1
ATOM 609 C C . HIS A 1 86 ? 8.18 -1.381 9 1 98.62 86 HIS A C 1
ATOM 611 O O . HIS A 1 86 ? 9.359 -1.564 8.695 1 98.62 86 HIS A O 1
ATOM 617 N N . LEU A 1 87 ? 7.711 -0.37 9.602 1 98.19 87 LEU A N 1
ATOM 618 C CA . LEU A 1 87 ? 8.562 0.797 9.797 1 98.19 87 LEU A CA 1
ATOM 619 C C . LEU A 1 87 ? 8.75 1.094 11.281 1 98.19 87 LEU A C 1
ATOM 621 O O . LEU A 1 87 ? 7.777 1.082 12.039 1 98.19 87 LEU A O 1
ATOM 625 N N . GLU A 1 88 ? 9.914 1.312 11.656 1 98 88 GLU A N 1
ATOM 626 C CA . GLU A 1 88 ? 10.25 1.873 12.961 1 98 88 GLU A CA 1
ATOM 627 C C . GLU A 1 88 ? 10.961 3.217 12.82 1 98 88 GLU A C 1
ATOM 629 O O . GLU A 1 88 ? 12 3.309 12.164 1 98 88 GLU A O 1
ATOM 634 N N . VAL A 1 89 ? 10.414 4.227 13.367 1 96.44 89 VAL A N 1
ATOM 635 C CA . VAL A 1 89 ? 11 5.562 13.359 1 96.44 89 VAL A CA 1
ATOM 636 C C . VAL A 1 89 ? 11.07 6.105 14.789 1 96.44 89 VAL A C 1
ATOM 638 O O . VAL A 1 89 ? 10.047 6.238 15.461 1 96.44 89 VAL A O 1
ATOM 641 N N . GLY A 1 90 ? 12.227 6.484 15.273 1 94.38 90 GLY A N 1
ATOM 642 C CA . GLY A 1 90 ? 12.383 7.004 16.625 1 94.38 90 GLY A CA 1
ATOM 643 C C . GLY A 1 90 ? 11.805 6.094 17.688 1 94.38 90 GLY A C 1
ATOM 644 O O . GLY A 1 90 ? 11.227 6.566 18.672 1 94.38 90 GLY A O 1
ATOM 645 N N . GLY A 1 91 ? 11.805 4.887 17.375 1 93.94 91 GLY A N 1
ATOM 646 C CA . GLY A 1 91 ? 11.305 3.924 18.344 1 93.94 91 GLY A CA 1
ATOM 647 C C . GLY A 1 91 ? 9.844 3.578 18.141 1 93.94 91 GLY A C 1
ATOM 648 O O . GLY A 1 91 ? 9.344 2.59 18.688 1 93.94 91 GLY A O 1
ATOM 649 N N . ALA A 1 92 ? 9.109 4.41 17.438 1 94.88 92 ALA A N 1
ATOM 650 C CA . ALA A 1 92 ? 7.707 4.125 17.141 1 94.88 92 ALA A CA 1
ATOM 651 C C . ALA A 1 92 ? 7.582 3.131 15.984 1 94.88 92 ALA A C 1
ATOM 653 O O . ALA A 1 92 ? 8.227 3.289 14.945 1 94.88 92 ALA A O 1
ATOM 654 N N . LYS A 1 93 ? 6.781 2.148 16.172 1 97.25 93 LYS A N 1
ATOM 655 C CA . LYS A 1 93 ? 6.555 1.137 15.141 1 97.25 93 LYS A CA 1
ATOM 656 C C . LYS A 1 93 ? 5.199 1.327 14.469 1 97.25 93 LYS A C 1
ATOM 658 O O . LYS A 1 93 ? 4.18 1.48 15.141 1 97.25 93 LYS A O 1
ATOM 663 N N . VAL A 1 94 ? 5.207 1.346 13.164 1 97.25 94 VAL A N 1
ATOM 664 C CA . VAL A 1 94 ? 3.982 1.498 12.383 1 97.25 94 VAL A CA 1
ATOM 665 C C . VAL A 1 94 ? 4.039 0.589 11.156 1 97.25 94 VAL A C 1
ATOM 667 O O . VAL A 1 94 ? 5.121 0.231 10.688 1 97.25 94 VAL A O 1
ATOM 670 N N . LYS A 1 95 ? 2.924 0.179 10.719 1 98.44 95 LYS A N 1
ATOM 671 C CA . LYS A 1 95 ? 2.785 -0.552 9.461 1 98.44 95 LYS A CA 1
ATOM 672 C C . LYS A 1 95 ? 2.205 0.34 8.367 1 98.44 95 LYS A C 1
ATOM 674 O O . LYS A 1 95 ? 1.288 1.123 8.617 1 98.44 95 LYS A O 1
ATOM 679 N N . CYS A 1 96 ? 2.771 0.237 7.223 1 98.75 96 CYS A N 1
ATOM 680 C CA . CYS A 1 96 ? 2.375 1.121 6.133 1 98.75 96 CYS A CA 1
ATOM 681 C C . CYS A 1 96 ? 2.152 0.335 4.844 1 98.75 96 CYS A C 1
ATOM 683 O O . CYS A 1 96 ? 2.748 -0.726 4.648 1 98.75 96 CYS A O 1
ATOM 685 N N . GLY A 1 97 ? 1.219 0.853 4.059 1 98.81 97 GLY A N 1
ATOM 686 C CA . GLY A 1 97 ? 1.219 0.499 2.648 1 98.81 97 GLY A CA 1
ATOM 687 C C . GLY A 1 97 ? 2.195 1.318 1.827 1 98.81 97 GLY A C 1
ATOM 688 O O . GLY A 1 97 ? 2.471 2.475 2.152 1 98.81 97 GLY A O 1
ATOM 689 N N . LEU A 1 98 ? 2.65 0.674 0.761 1 98.62 98 LEU A N 1
ATOM 690 C CA . LEU A 1 98 ? 3.615 1.336 -0.109 1 98.62 98 LEU A CA 1
ATOM 691 C C . LEU A 1 98 ? 3.145 1.314 -1.56 1 98.62 98 LEU A C 1
ATOM 693 O O . LEU A 1 98 ? 2.729 0.27 -2.066 1 98.62 98 LEU A O 1
ATOM 697 N N . LEU A 1 99 ? 3.211 2.455 -2.137 1 98.06 99 LEU A N 1
ATOM 698 C CA . LEU A 1 99 ? 3.129 2.617 -3.584 1 98.06 99 LEU A CA 1
ATOM 699 C C . LEU A 1 99 ? 4.438 3.158 -4.145 1 98.06 99 LEU A C 1
ATOM 701 O O . LEU A 1 99 ? 4.922 4.207 -3.707 1 98.06 99 LEU A O 1
ATOM 705 N N . GLY A 1 100 ? 4.922 2.4 -5.059 1 97.12 100 GLY A N 1
ATOM 706 C CA . GLY A 1 100 ? 6.098 2.875 -5.773 1 97.12 100 GLY A CA 1
ATOM 707 C C . GLY A 1 100 ? 5.891 2.963 -7.273 1 97.12 100 GLY A C 1
ATOM 708 O O . GLY A 1 100 ? 5.242 2.098 -7.867 1 97.12 100 GLY A O 1
ATOM 709 N N . ASN A 1 101 ? 6.391 4.012 -7.773 1 94.5 101 ASN A N 1
ATOM 710 C CA . ASN A 1 101 ? 6.398 4.219 -9.219 1 94.5 101 ASN A CA 1
ATOM 711 C C . ASN A 1 101 ? 7.805 4.523 -9.727 1 94.5 101 ASN A C 1
ATOM 713 O O . ASN A 1 101 ? 8.453 5.461 -9.258 1 94.5 101 ASN A O 1
ATOM 717 N N . GLY A 1 102 ? 8.273 3.691 -10.656 1 92.19 102 GLY A N 1
ATOM 718 C CA . GLY A 1 102 ? 9.609 3.893 -11.188 1 92.19 102 GLY A CA 1
ATOM 719 C C . GLY A 1 102 ? 10.055 2.779 -12.117 1 92.19 102 GLY A C 1
ATOM 720 O O . GLY A 1 102 ? 9.234 2.203 -12.836 1 92.19 102 GLY A O 1
ATOM 721 N N . GLY A 1 103 ? 11.422 2.801 -12.188 1 86.56 103 GLY A N 1
ATOM 722 C CA . GLY A 1 103 ? 11.961 1.812 -13.109 1 86.56 103 GLY A CA 1
ATOM 723 C C . GLY A 1 103 ? 13.461 1.651 -13 1 86.56 103 GLY A C 1
ATOM 724 O O . GLY A 1 103 ? 14.094 2.225 -12.102 1 86.56 103 GLY A O 1
ATOM 725 N N . VAL A 1 104 ? 13.844 0.71 -13.812 1 86.25 104 VAL A N 1
ATOM 726 C CA . VAL A 1 104 ? 15.258 0.385 -13.906 1 86.25 104 VAL A CA 1
ATOM 727 C C . VAL A 1 104 ? 15.781 0.742 -15.297 1 86.25 104 VAL A C 1
ATOM 729 O O . VAL A 1 104 ? 15.18 0.373 -16.312 1 86.25 104 VAL A O 1
ATOM 732 N N . GLY A 1 105 ? 16.906 1.455 -15.25 1 84.81 105 GLY A N 1
ATOM 733 C CA . GLY A 1 105 ? 17.562 1.77 -16.5 1 84.81 105 GLY A CA 1
ATOM 734 C C . GLY A 1 105 ? 18.422 0.633 -17.031 1 84.81 105 GLY A C 1
ATOM 735 O O . GLY A 1 105 ? 18.734 -0.301 -16.297 1 84.81 105 GLY A O 1
ATOM 736 N N . SER A 1 106 ? 18.828 0.713 -18.312 1 84.5 106 SER A N 1
ATOM 737 C CA . SER A 1 106 ? 19.656 -0.314 -18.953 1 84.5 106 SER A CA 1
ATOM 738 C C . SER A 1 106 ? 21.016 -0.441 -18.281 1 84.5 106 SER A C 1
ATOM 740 O O . SER A 1 106 ? 21.656 -1.491 -18.359 1 84.5 106 SER A O 1
ATOM 742 N N . ASP A 1 107 ? 21.422 0.612 -17.641 1 89.38 107 ASP A N 1
ATOM 743 C CA . ASP A 1 107 ? 22.719 0.603 -16.969 1 89.38 107 ASP A CA 1
ATOM 744 C C . ASP A 1 107 ? 22.578 0.105 -15.531 1 89.38 107 ASP A C 1
ATOM 746 O O . ASP A 1 107 ? 23.547 0.15 -14.766 1 89.38 107 ASP A O 1
ATOM 750 N N . GLY A 1 108 ? 21.375 -0.3 -15.164 1 89.5 108 GLY A N 1
ATOM 751 C CA . GLY A 1 108 ? 21.156 -0.79 -13.812 1 89.5 108 GLY A CA 1
ATOM 752 C C . GLY A 1 108 ? 20.734 0.302 -12.844 1 89.5 108 GLY A C 1
ATOM 753 O O . GLY A 1 108 ? 20.469 0.03 -11.672 1 89.5 108 GLY A O 1
ATOM 754 N N . SER A 1 109 ? 20.672 1.516 -13.367 1 93.38 109 SER A N 1
ATOM 755 C CA . SER A 1 109 ? 20.219 2.592 -12.492 1 93.38 109 SER A CA 1
ATOM 756 C C . SER A 1 109 ? 18.75 2.434 -12.133 1 93.38 109 SER A C 1
ATOM 758 O O . SER A 1 109 ? 17.938 2.008 -12.961 1 93.38 109 SER A O 1
ATOM 760 N N . THR A 1 110 ? 18.453 2.77 -10.867 1 92.62 110 THR A N 1
ATOM 761 C CA . THR A 1 110 ? 17.062 2.734 -10.406 1 92.62 110 THR A CA 1
ATOM 762 C C . THR A 1 110 ? 16.594 4.129 -10 1 92.62 110 THR A C 1
ATOM 764 O O . THR A 1 110 ? 17.359 4.914 -9.445 1 92.62 110 THR A O 1
ATOM 767 N N . HIS A 1 111 ? 15.336 4.406 -10.32 1 94.88 111 HIS A N 1
ATOM 768 C CA . HIS A 1 111 ? 14.664 5.625 -9.898 1 94.88 111 HIS A CA 1
ATOM 769 C C . HIS A 1 111 ? 13.195 5.359 -9.562 1 94.88 111 HIS A C 1
ATOM 771 O O . HIS A 1 111 ? 12.422 4.945 -10.43 1 94.88 111 HIS A O 1
ATOM 777 N N . PHE A 1 112 ? 12.883 5.676 -8.312 1 95.31 112 PHE A N 1
ATOM 778 C CA . PHE A 1 112 ? 11.508 5.457 -7.887 1 95.31 112 PHE A CA 1
ATOM 779 C C . PHE A 1 112 ? 11.008 6.625 -7.047 1 95.31 112 PHE A C 1
ATOM 781 O O . PHE A 1 112 ? 11.773 7.219 -6.281 1 95.31 112 PHE A O 1
ATOM 788 N N . VAL A 1 113 ? 9.773 6.91 -7.191 1 97.12 113 VAL A N 1
ATOM 789 C CA . VAL A 1 113 ? 9.016 7.695 -6.223 1 97.12 113 VAL A CA 1
ATOM 790 C C . VAL A 1 113 ? 8.148 6.773 -5.371 1 97.12 113 VAL A C 1
ATOM 792 O O . VAL A 1 113 ? 7.301 6.043 -5.898 1 97.12 113 VAL A O 1
ATOM 795 N N . GLN A 1 114 ? 8.406 6.785 -4.086 1 97.62 114 GLN A N 1
ATOM 796 C CA . GLN A 1 114 ? 7.73 5.875 -3.17 1 97.62 114 GLN A CA 1
ATOM 797 C C . GLN A 1 114 ? 6.863 6.645 -2.176 1 97.62 114 GLN 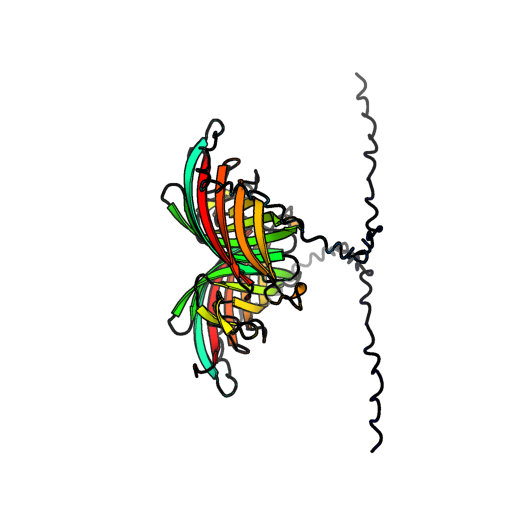A C 1
ATOM 799 O O . GLN A 1 114 ? 7.344 7.555 -1.499 1 97.62 114 GLN A O 1
ATOM 804 N N . THR A 1 115 ? 5.652 6.238 -2.061 1 98.25 115 THR A N 1
ATOM 805 C CA . THR A 1 115 ? 4.754 6.824 -1.072 1 98.25 115 THR A CA 1
ATOM 806 C C . THR A 1 115 ? 4.32 5.777 -0.05 1 98.25 115 THR A C 1
ATOM 808 O O . THR A 1 115 ? 3.859 4.695 -0.418 1 98.25 115 THR A O 1
ATOM 811 N N . LEU A 1 116 ? 4.473 6.145 1.214 1 98.56 116 LEU A N 1
ATOM 812 C CA . LEU A 1 116 ? 4.008 5.324 2.326 1 98.56 116 LEU A CA 1
ATOM 813 C C . LEU A 1 116 ? 2.781 5.949 2.986 1 98.56 116 LEU A C 1
ATOM 815 O O . LEU A 1 116 ? 2.748 7.156 3.223 1 98.56 116 LEU A O 1
ATOM 819 N N . VAL A 1 117 ? 1.808 5.148 3.238 1 98.81 117 VAL A N 1
ATOM 820 C CA . VAL A 1 117 ? 0.678 5.512 4.09 1 98.81 117 VAL A CA 1
ATOM 821 C C . VAL A 1 117 ? 0.521 4.484 5.207 1 98.81 117 VAL A C 1
ATOM 823 O O . VAL A 1 117 ? 0.427 3.281 4.945 1 98.81 117 VAL A O 1
ATOM 826 N N . CYS A 1 118 ? 0.395 4.949 6.477 1 98.69 118 CYS A N 1
ATOM 827 C CA . CYS A 1 118 ? 0.534 4.055 7.621 1 98.69 118 CYS A CA 1
ATOM 828 C C . CYS A 1 118 ? -0.812 3.814 8.289 1 98.69 118 CYS A C 1
ATOM 830 O O . CYS A 1 118 ? -1.809 4.449 7.941 1 98.69 118 CYS A O 1
ATOM 832 N N . ASP A 1 119 ? -0.816 2.879 9.219 1 98.44 119 ASP A N 1
ATOM 833 C CA . ASP A 1 119 ? -2.066 2.4 9.797 1 98.44 119 ASP A CA 1
ATOM 834 C C . ASP A 1 119 ? -2.359 3.104 11.125 1 98.44 119 ASP A C 1
ATOM 836 O O . ASP A 1 119 ? -3.176 2.629 11.914 1 98.44 119 ASP A O 1
ATOM 840 N N . ASP A 1 120 ? -1.731 4.16 11.352 1 97.38 120 ASP A N 1
ATOM 841 C CA . ASP A 1 120 ? -2.006 4.922 12.57 1 97.38 120 ASP A CA 1
ATOM 842 C C . ASP A 1 120 ? -3.146 5.914 12.352 1 97.38 120 ASP A C 1
ATOM 844 O O . ASP A 1 120 ? -3.68 6.02 11.242 1 97.38 120 ASP A O 1
ATOM 848 N N . SER A 1 121 ? -3.58 6.441 13.391 1 96.5 121 SER A N 1
ATOM 849 C CA . SER A 1 121 ? -4.586 7.496 13.398 1 96.5 121 SER A CA 1
ATOM 850 C C . SER A 1 121 ? -4.16 8.656 14.297 1 96.5 121 SER A C 1
ATOM 852 O O . SER A 1 121 ? -4.281 8.578 15.523 1 96.5 121 SER A O 1
ATOM 854 N N . ILE A 1 122 ? -3.711 9.656 13.617 1 95.56 122 ILE A N 1
ATOM 855 C CA . ILE A 1 122 ? -3.186 10.812 14.344 1 95.56 122 ILE A CA 1
ATOM 856 C C . ILE A 1 122 ? -4.223 11.93 14.359 1 95.56 122 ILE A C 1
ATOM 858 O O . ILE A 1 122 ? -4.699 12.359 13.305 1 95.56 122 ILE A O 1
ATOM 862 N N . PRO A 1 123 ? -4.555 12.422 15.539 1 94.5 123 PRO A N 1
ATOM 863 C CA . PRO A 1 123 ? -5.516 13.523 15.578 1 94.5 123 PRO A CA 1
ATOM 864 C C . PRO A 1 123 ? -4.934 14.828 15.031 1 94.5 123 PRO A C 1
ATOM 866 O O . PRO A 1 123 ? -3.773 15.148 15.297 1 94.5 123 PRO A O 1
ATOM 869 N N . VAL A 1 124 ? -5.777 15.469 14.219 1 91.5 124 VAL A N 1
ATOM 870 C CA . VAL A 1 124 ? -5.43 16.797 13.703 1 91.5 124 VAL A CA 1
ATOM 871 C C . VAL A 1 124 ? -6.652 17.703 13.773 1 91.5 124 VAL A C 1
ATOM 873 O O . VAL A 1 124 ? -7.789 17.234 13.82 1 91.5 124 VAL A O 1
ATOM 876 N N . THR A 1 125 ? -6.324 18.984 13.82 1 89.75 125 THR A N 1
ATOM 877 C CA . THR A 1 125 ? -7.402 19.953 13.727 1 89.75 125 THR A CA 1
ATOM 878 C C . THR A 1 125 ? -7.543 20.469 12.297 1 89.75 125 THR A C 1
ATOM 880 O O . THR A 1 125 ? -6.57 20.953 11.711 1 89.75 125 THR A O 1
ATOM 883 N N . ASN A 1 126 ? -8.703 20.344 11.758 1 81.25 126 ASN A N 1
ATOM 884 C CA . ASN A 1 126 ? -8.961 20.922 10.445 1 81.25 126 ASN A CA 1
ATOM 885 C C . ASN A 1 126 ? -8.891 22.453 10.484 1 81.25 126 ASN A C 1
ATOM 887 O O . ASN A 1 126 ? -9.664 23.094 11.18 1 81.25 126 ASN A O 1
ATOM 891 N N . PRO A 1 127 ? -8.016 22.938 9.695 1 75.69 127 PRO A N 1
ATOM 892 C CA . PRO A 1 127 ? -7.84 24.391 9.82 1 75.69 127 PRO A CA 1
ATOM 893 C C . PRO A 1 127 ? -9.031 25.172 9.297 1 75.69 127 PRO A C 1
ATOM 895 O O . PRO A 1 127 ? -9.234 26.328 9.68 1 75.69 127 PRO A O 1
ATOM 898 N N . VAL A 1 128 ? -9.797 24.609 8.438 1 71.62 128 VAL A N 1
ATOM 899 C CA . VAL A 1 128 ? -10.914 25.297 7.812 1 71.62 128 VAL A CA 1
ATOM 900 C C . VAL A 1 128 ? -12.141 25.234 8.719 1 71.62 128 VAL A C 1
ATOM 902 O O . VAL A 1 128 ? -12.797 26.25 8.969 1 71.62 128 VAL A O 1
ATOM 905 N N . THR A 1 129 ? -12.445 24.078 9.305 1 75.19 129 THR A N 1
ATOM 906 C CA . THR A 1 129 ? -13.688 23.891 10.039 1 75.19 129 THR A CA 1
ATOM 907 C C . THR A 1 129 ? -13.445 23.953 11.547 1 75.19 129 THR A C 1
ATOM 909 O O . THR A 1 129 ? -14.383 24.094 12.328 1 75.19 129 THR A O 1
ATOM 912 N N . GLY A 1 130 ? -12.195 23.797 11.984 1 82.19 130 GLY A N 1
ATOM 913 C CA . GLY A 1 130 ? -11.859 23.734 13.398 1 82.19 130 GLY A CA 1
ATOM 914 C C . GLY A 1 130 ? -12.18 22.391 14.023 1 82.19 130 GLY A C 1
ATOM 915 O O . GLY A 1 130 ? -11.938 22.188 15.219 1 82.19 130 GLY A O 1
ATOM 916 N N . GLN A 1 131 ? -12.68 21.531 13.266 1 84.56 131 GLN A N 1
ATOM 917 C CA . GLN A 1 131 ? -13.07 20.219 13.781 1 84.56 131 GLN A CA 1
ATOM 918 C C . GLN A 1 131 ? -11.859 19.297 13.93 1 84.56 131 GLN A C 1
ATOM 920 O O . GLN A 1 131 ? -10.906 19.391 13.148 1 84.56 131 GLN A O 1
ATOM 925 N N . ARG A 1 132 ? -11.969 18.469 14.977 1 91.19 132 ARG A N 1
ATOM 926 C CA . ARG A 1 132 ? -10.945 17.453 15.172 1 91.19 132 ARG A CA 1
ATOM 927 C C . ARG A 1 132 ? -11.18 16.25 14.258 1 91.19 132 ARG A C 1
ATOM 929 O O . ARG A 1 132 ? -12.281 15.703 14.219 1 91.19 132 ARG A O 1
ATOM 936 N N . GLU A 1 133 ? -10.117 15.953 13.57 1 92.94 133 GLU A N 1
ATOM 937 C CA . GLU A 1 133 ? -10.117 14.812 12.656 1 92.94 133 GLU A CA 1
ATOM 938 C C . GLU A 1 133 ? -8.867 13.961 12.836 1 92.94 133 GLU A C 1
ATOM 940 O O . GLU A 1 133 ? -8.086 14.172 13.766 1 92.94 133 GLU A O 1
ATOM 945 N N . THR A 1 134 ? -8.898 12.891 12.07 1 94.69 134 THR A N 1
ATOM 946 C CA . THR A 1 134 ? -7.715 12.047 12.125 1 94.69 134 THR A CA 1
ATOM 947 C C . THR A 1 134 ? -7.082 11.914 10.742 1 94.69 134 THR A C 1
ATOM 949 O O . THR A 1 134 ? -7.77 12.031 9.727 1 94.69 134 THR A O 1
ATOM 952 N N . VAL A 1 135 ? -5.805 11.773 10.766 1 94.94 135 VAL A N 1
ATOM 953 C CA . VAL A 1 135 ? -5.078 11.484 9.531 1 94.94 135 VAL A CA 1
ATOM 954 C C . VAL A 1 135 ? -4.23 10.227 9.719 1 94.94 135 VAL A C 1
ATOM 956 O O . VAL A 1 135 ? -3.818 9.906 10.836 1 94.94 135 VAL A O 1
ATOM 959 N N . HIS A 1 136 ? -4.023 9.539 8.68 1 98.31 136 HIS A N 1
ATOM 960 C CA . HIS A 1 136 ? -3.012 8.484 8.656 1 98.31 136 HIS A CA 1
ATOM 961 C C . HIS A 1 136 ? -1.67 9.023 8.172 1 98.31 136 HIS A C 1
ATOM 963 O O . HIS A 1 136 ? -1.609 9.766 7.188 1 98.31 136 HIS A O 1
ATOM 969 N N . SER A 1 137 ? -0.647 8.656 8.875 1 98.12 137 SER A N 1
ATOM 970 C CA . SER A 1 137 ? 0.674 9.148 8.5 1 98.12 137 SER A CA 1
ATOM 971 C C . SER A 1 137 ? 1.024 8.773 7.07 1 98.12 137 SER A C 1
ATOM 973 O O . SER A 1 137 ? 0.687 7.68 6.609 1 98.12 137 SER A O 1
ATOM 975 N N . GLN A 1 138 ? 1.698 9.688 6.445 1 98.25 138 GLN A N 1
ATOM 976 C CA . GLN A 1 138 ? 2.072 9.555 5.043 1 98.25 138 GLN A CA 1
ATOM 977 C C . GLN A 1 138 ? 3.393 10.258 4.754 1 98.25 138 GLN A C 1
ATOM 979 O O . GLN A 1 138 ? 3.676 11.312 5.328 1 98.25 138 GLN A O 1
ATOM 984 N N . ILE A 1 139 ? 4.145 9.664 3.811 1 98.31 139 ILE A N 1
ATOM 985 C CA . ILE A 1 139 ? 5.344 10.344 3.336 1 98.31 139 ILE A CA 1
ATOM 986 C C . ILE A 1 139 ? 5.766 9.773 1.985 1 98.31 139 ILE A C 1
ATOM 988 O O . ILE A 1 139 ? 5.605 8.578 1.736 1 98.31 139 ILE A O 1
ATOM 992 N N . THR A 1 140 ? 6.242 10.664 1.144 1 98.5 140 THR A N 1
ATOM 993 C CA . THR A 1 140 ? 6.789 10.281 -0.152 1 98.5 140 THR A CA 1
ATOM 994 C C . THR A 1 140 ? 8.305 10.453 -0.174 1 98.5 140 THR A C 1
ATOM 996 O O . THR A 1 140 ? 8.828 11.438 0.36 1 98.5 140 THR A O 1
ATOM 999 N N . PHE A 1 141 ? 8.961 9.484 -0.811 1 98.31 141 PHE A N 1
ATOM 1000 C CA . PHE A 1 141 ? 10.414 9.516 -0.962 1 98.31 141 PHE A CA 1
ATOM 1001 C C . PHE A 1 141 ? 10.805 9.516 -2.436 1 98.31 141 PHE A C 1
ATOM 1003 O O . PHE A 1 141 ? 10.148 8.867 -3.256 1 98.31 141 PHE A O 1
ATOM 1010 N N . ASN A 1 142 ? 11.867 10.297 -2.725 1 98.19 142 ASN A N 1
ATOM 1011 C CA . ASN A 1 142 ? 12.625 10.062 -3.945 1 98.19 142 ASN A CA 1
ATOM 1012 C C . ASN A 1 142 ? 13.742 9.047 -3.729 1 98.19 142 ASN A C 1
ATOM 1014 O O . ASN A 1 142 ? 14.57 9.211 -2.834 1 98.19 142 ASN A O 1
ATOM 1018 N N . THR A 1 143 ? 13.727 8.008 -4.555 1 97.56 143 THR A N 1
ATOM 1019 C CA . THR A 1 143 ? 14.633 6.887 -4.352 1 97.56 143 THR A CA 1
ATOM 1020 C C . THR A 1 143 ? 15.484 6.648 -5.594 1 97.56 143 THR A C 1
ATOM 1022 O O . THR A 1 143 ? 14.953 6.516 -6.699 1 97.56 143 THR A O 1
ATOM 1025 N N . THR A 1 144 ? 16.719 6.668 -5.426 1 97.69 144 THR A N 1
ATOM 1026 C CA . THR A 1 144 ? 17.641 6.391 -6.52 1 97.69 144 THR A CA 1
ATOM 1027 C C . THR A 1 144 ? 18.688 5.367 -6.09 1 97.69 144 THR A C 1
ATOM 1029 O O . THR A 1 144 ? 18.984 5.227 -4.898 1 97.69 144 THR A O 1
ATOM 1032 N N . GLY A 1 145 ? 19.172 4.613 -7.094 1 97.81 145 GLY A N 1
ATOM 1033 C CA . GLY A 1 145 ? 20.188 3.631 -6.785 1 97.81 145 GLY A CA 1
ATOM 1034 C C . GLY A 1 145 ? 20.656 2.855 -8 1 97.81 145 GLY A C 1
ATOM 1035 O O . GLY A 1 145 ? 20.609 3.361 -9.125 1 97.81 145 GLY A O 1
ATOM 1036 N N . THR A 1 146 ? 21.312 1.736 -7.672 1 97.25 146 THR A N 1
ATOM 1037 C CA . THR A 1 146 ? 21.812 0.829 -8.695 1 97.25 146 THR A CA 1
ATOM 1038 C C . THR A 1 146 ? 21.578 -0.625 -8.297 1 97.25 146 THR A C 1
ATOM 1040 O O . THR A 1 146 ? 21.391 -0.928 -7.117 1 97.25 146 THR A O 1
ATOM 1043 N N . GLY A 1 147 ? 21.531 -1.396 -9.352 1 96.81 147 GLY A N 1
ATOM 1044 C CA . GLY A 1 147 ? 21.391 -2.824 -9.117 1 96.81 147 GLY A CA 1
ATOM 1045 C C . GLY A 1 147 ? 22.062 -3.67 -10.18 1 96.81 147 GLY A C 1
ATOM 1046 O O . GLY A 1 147 ? 22.594 -3.139 -11.164 1 96.81 147 GLY A O 1
ATOM 1047 N N . VAL A 1 148 ? 22.219 -4.941 -9.859 1 95.75 148 VAL A N 1
ATOM 1048 C CA . VAL A 1 148 ? 22.688 -5.973 -10.781 1 95.75 148 VAL A CA 1
ATOM 1049 C C . VAL A 1 148 ? 21.562 -6.961 -11.055 1 95.75 148 VAL A C 1
ATOM 1051 O O . VAL A 1 148 ? 21.094 -7.656 -10.141 1 95.75 148 VAL A O 1
ATOM 1054 N N . PHE A 1 149 ? 21.25 -6.941 -12.289 1 92.31 149 PHE A N 1
ATOM 1055 C CA . PHE A 1 149 ? 20.094 -7.742 -12.664 1 92.31 149 PHE A CA 1
ATOM 1056 C C . PHE A 1 149 ? 20.453 -8.719 -13.781 1 92.31 149 PHE A C 1
ATOM 1058 O O . PHE A 1 149 ? 21.281 -8.414 -14.633 1 92.31 149 PHE A O 1
ATOM 1065 N N . GLN A 1 150 ? 19.797 -9.852 -13.734 1 90.69 150 GLN A N 1
ATOM 1066 C CA . GLN A 1 150 ? 19.922 -10.867 -14.773 1 90.69 150 GLN A CA 1
ATOM 1067 C C . GLN A 1 150 ? 18.547 -11.312 -15.258 1 90.69 150 GLN A C 1
ATOM 1069 O O . GLN A 1 150 ? 17.562 -11.273 -14.5 1 90.69 150 GLN A O 1
ATOM 1074 N N . ALA A 1 151 ? 18.578 -11.742 -16.484 1 89.06 151 ALA A N 1
ATOM 1075 C CA . ALA A 1 151 ? 17.312 -12.211 -17.031 1 89.06 151 ALA A CA 1
ATOM 1076 C C . ALA A 1 151 ? 16.891 -13.531 -16.391 1 89.06 151 ALA A C 1
ATOM 1078 O O . ALA A 1 151 ? 17.719 -14.406 -16.156 1 89.06 151 ALA A O 1
ATOM 1079 N N . CYS A 1 152 ? 15.664 -13.656 -16.062 1 89.25 152 CYS A N 1
ATOM 1080 C CA . CYS A 1 152 ? 15.141 -14.906 -15.531 1 89.25 152 CYS A CA 1
ATOM 1081 C C . CYS A 1 152 ? 15.281 -16.031 -16.547 1 89.25 152 CYS A C 1
ATOM 1083 O O . CYS A 1 152 ? 15.562 -17.172 -16.188 1 89.25 152 CYS A O 1
ATOM 1085 N N . ASN A 1 153 ? 14.859 -15.695 -17.719 1 85.19 153 ASN A N 1
ATOM 1086 C CA . ASN A 1 153 ? 15.094 -16.547 -18.875 1 85.19 153 ASN A CA 1
ATOM 1087 C C . ASN A 1 153 ? 16.031 -15.883 -19.891 1 85.19 153 ASN A C 1
ATOM 1089 O O . ASN A 1 153 ? 15.633 -14.953 -20.578 1 85.19 153 ASN A O 1
ATOM 1093 N N . PRO A 1 154 ? 17.109 -16.484 -19.984 1 82.44 154 PRO A N 1
ATOM 1094 C CA . PRO A 1 154 ? 18.078 -15.859 -20.891 1 82.44 154 PRO A CA 1
ATOM 1095 C C . PRO A 1 154 ? 17.562 -15.781 -22.328 1 82.44 154 PRO A C 1
ATOM 1097 O O . PRO A 1 154 ? 17.953 -14.883 -23.078 1 82.44 154 PRO A O 1
ATOM 1100 N N . SER A 1 155 ? 16.766 -16.672 -22.734 1 83.88 155 SER A N 1
ATOM 1101 C CA . SER A 1 155 ? 16.25 -16.703 -24.109 1 83.88 155 SER A CA 1
ATOM 1102 C C . SER A 1 155 ? 15.109 -15.703 -24.281 1 83.88 155 SER A C 1
ATOM 1104 O O . SER A 1 155 ? 14.695 -15.414 -25.406 1 83.88 155 SER A O 1
ATOM 1106 N N . ASN A 1 156 ? 14.539 -15.188 -23.141 1 80.25 156 ASN A N 1
ATOM 1107 C CA . ASN A 1 156 ? 13.508 -14.156 -23.156 1 80.25 156 ASN A CA 1
ATOM 1108 C C . ASN A 1 156 ? 13.781 -13.086 -22.094 1 80.25 156 ASN A C 1
ATOM 1110 O O . ASN A 1 156 ? 13.094 -13.031 -21.078 1 80.25 156 ASN A O 1
ATOM 1114 N N . PRO A 1 157 ? 14.672 -12.234 -22.391 1 72.06 157 PRO A N 1
ATOM 1115 C CA . PRO A 1 157 ? 15.117 -11.297 -21.359 1 72.06 157 PRO A CA 1
ATOM 1116 C C . PRO A 1 157 ? 14.023 -10.32 -20.922 1 72.06 157 PRO A C 1
ATOM 1118 O O . PRO A 1 157 ? 14.117 -9.719 -19.844 1 72.06 157 PRO A O 1
ATOM 1121 N N . LEU A 1 158 ? 13.008 -10.281 -21.688 1 69.81 158 LEU A N 1
ATOM 1122 C CA . LEU A 1 158 ? 11.938 -9.344 -21.359 1 69.81 158 LEU A CA 1
ATOM 1123 C C . LEU A 1 158 ? 10.938 -9.969 -20.406 1 69.81 158 LEU A C 1
ATOM 1125 O O . LEU A 1 158 ? 10.055 -9.281 -19.891 1 69.81 158 LEU A O 1
ATOM 1129 N N . GLY A 1 159 ? 11.125 -11.164 -20.109 1 74.06 159 GLY A N 1
ATOM 1130 C CA . GLY A 1 159 ? 10.156 -11.891 -19.297 1 74.06 159 GLY A CA 1
ATOM 1131 C C . GLY A 1 159 ? 10.359 -11.695 -17.812 1 74.06 159 GLY A C 1
ATOM 1132 O O . GLY A 1 159 ? 9.688 -12.328 -17 1 74.06 159 GLY A O 1
ATOM 1133 N N . GLY A 1 160 ? 11.305 -10.891 -17.453 1 81.88 160 GLY A N 1
ATOM 1134 C CA . GLY A 1 160 ? 11.562 -10.656 -16.031 1 81.88 160 GLY A CA 1
ATOM 1135 C C . GLY A 1 160 ? 13.031 -10.727 -15.68 1 81.88 160 GLY A C 1
ATOM 1136 O O . GLY A 1 160 ? 13.844 -11.234 -16.453 1 81.88 160 GLY A O 1
ATOM 1137 N N . SER A 1 161 ? 13.336 -10.141 -14.609 1 86.31 161 SER A N 1
ATOM 1138 C CA . SER A 1 161 ? 14.703 -10.141 -14.109 1 86.31 161 SER A CA 1
ATOM 1139 C C . SER A 1 161 ? 14.758 -10.414 -12.617 1 86.31 161 SER A C 1
ATOM 1141 O O . SER A 1 161 ? 13.766 -10.203 -11.906 1 86.31 161 SER A O 1
ATOM 1143 N N . TYR A 1 162 ? 15.859 -10.969 -12.289 1 91.62 162 TYR A N 1
ATOM 1144 C CA . TYR A 1 162 ? 16.172 -11.117 -10.867 1 91.62 162 TYR A CA 1
ATOM 1145 C C . TYR A 1 162 ? 17.5 -10.461 -10.523 1 91.62 162 TYR A C 1
ATOM 1147 O O . TYR A 1 162 ? 18.312 -10.195 -11.414 1 91.62 162 TYR A O 1
ATOM 1155 N N . GLY A 1 163 ? 17.672 -10.164 -9.195 1 94.94 163 GLY A N 1
ATOM 1156 C CA . GLY A 1 163 ? 18.906 -9.516 -8.797 1 94.94 163 GLY A CA 1
ATOM 1157 C C . GLY A 1 163 ? 18.797 -8.797 -7.469 1 94.94 163 GLY A C 1
ATOM 1158 O O . GLY A 1 163 ? 17.844 -8.992 -6.715 1 94.94 163 GLY A O 1
ATOM 1159 N N . THR A 1 164 ? 19.875 -8.094 -7.199 1 97.44 164 THR A N 1
ATOM 1160 C CA . THR A 1 164 ? 19.969 -7.281 -5.992 1 97.44 164 THR A CA 1
ATOM 1161 C C . THR A 1 164 ? 20.203 -5.816 -6.348 1 97.44 164 THR A C 1
ATOM 1163 O O . THR A 1 164 ? 20.656 -5.5 -7.449 1 97.44 164 THR A O 1
ATOM 1166 N N . PHE A 1 165 ? 19.828 -4.945 -5.473 1 96.5 165 PHE A N 1
ATOM 1167 C CA . PHE A 1 165 ? 20.016 -3.52 -5.707 1 96.5 165 PHE A CA 1
ATOM 1168 C C . PHE A 1 165 ? 20.25 -2.783 -4.395 1 96.5 165 PHE A C 1
ATOM 1170 O O . PHE A 1 165 ? 19.922 -3.295 -3.322 1 96.5 165 PHE A O 1
ATOM 1177 N N . GLN A 1 166 ? 20.812 -1.68 -4.426 1 98.12 166 GLN A N 1
ATOM 1178 C CA . GLN A 1 166 ? 21.016 -0.702 -3.361 1 98.12 166 GLN A CA 1
ATOM 1179 C C . GLN A 1 166 ? 20.516 0.675 -3.777 1 98.12 166 GLN A C 1
ATOM 1181 O O . GLN A 1 166 ? 20.766 1.124 -4.898 1 98.12 166 GLN A O 1
ATOM 1186 N N . GLU A 1 167 ? 19.828 1.258 -2.814 1 97.81 167 GLU A N 1
ATOM 1187 C CA . GLU A 1 167 ? 19.25 2.561 -3.109 1 97.81 167 GLU A CA 1
ATOM 1188 C C . GLU A 1 167 ? 19.344 3.5 -1.912 1 97.81 167 GLU A C 1
ATOM 1190 O O . GLU A 1 167 ? 19.656 3.062 -0.799 1 97.81 167 GLU A O 1
ATOM 1195 N N . THR A 1 168 ? 19.109 4.746 -2.23 1 97.94 168 THR A N 1
ATOM 1196 C CA . THR A 1 168 ? 18.969 5.797 -1.23 1 97.94 168 THR A CA 1
ATOM 1197 C C . THR A 1 168 ? 17.656 6.551 -1.425 1 97.94 168 THR A C 1
ATOM 1199 O O . THR A 1 168 ? 17.328 6.961 -2.541 1 97.94 168 THR A O 1
ATOM 1202 N N . SER A 1 169 ? 17.047 6.707 -0.313 1 97.94 169 SER A N 1
ATOM 1203 C CA . SER A 1 169 ? 15.789 7.453 -0.342 1 97.94 169 SER A CA 1
ATOM 1204 C C . SER A 1 169 ? 15.891 8.75 0.457 1 97.94 169 SER A C 1
ATOM 1206 O O . SER A 1 169 ? 16.438 8.758 1.56 1 97.94 169 SER A O 1
ATOM 1208 N N . VAL A 1 170 ? 15.305 9.773 -0.106 1 97.62 170 VAL A N 1
ATOM 1209 C CA . VAL A 1 170 ? 15.219 11.062 0.562 1 97.62 170 VAL A CA 1
ATOM 1210 C C . VAL A 1 170 ? 13.773 11.562 0.545 1 97.62 170 VAL A C 1
ATOM 1212 O O . VAL A 1 170 ? 13.086 11.461 -0.473 1 97.62 170 VAL A O 1
ATOM 1215 N N . PRO A 1 171 ? 13.391 12.125 1.694 1 97.62 171 PRO A N 1
ATOM 1216 C CA . PRO A 1 171 ? 12.008 12.609 1.717 1 97.62 171 PRO A CA 1
ATOM 1217 C C . PRO A 1 171 ? 11.758 13.742 0.722 1 97.62 171 PRO A C 1
ATOM 1219 O O . PRO A 1 171 ? 12.625 14.594 0.529 1 97.62 171 PRO A O 1
ATOM 1222 N N . VAL A 1 172 ? 10.586 13.664 0.112 1 97.19 172 VAL A N 1
ATOM 1223 C CA . VAL A 1 172 ? 10.125 14.781 -0.699 1 97.19 172 VAL A CA 1
ATOM 1224 C C . VAL A 1 172 ? 9.453 15.82 0.193 1 97.19 172 VAL A C 1
ATOM 1226 O O . VAL A 1 172 ? 8.398 15.562 0.78 1 97.19 172 VAL A O 1
ATOM 1229 N N . PRO A 1 173 ? 9.945 17.016 0.245 1 96 173 PRO A N 1
ATOM 1230 C CA . PRO A 1 173 ? 9.375 18.016 1.146 1 96 173 PRO A CA 1
ATOM 1231 C C . PRO A 1 173 ? 7.902 18.297 0.852 1 96 173 PRO A C 1
ATOM 1233 O O . PRO A 1 173 ? 7.5 18.359 -0.314 1 96 173 PRO A O 1
ATOM 1236 N N . GLY A 1 174 ? 7.098 18.531 1.912 1 95 174 GLY A N 1
ATOM 1237 C CA . GLY A 1 174 ? 5.707 18.922 1.773 1 95 174 GLY A CA 1
ATOM 1238 C C . GLY A 1 174 ? 4.758 17.75 1.635 1 95 174 GLY A C 1
ATOM 1239 O O . GLY A 1 174 ? 3.541 17.938 1.559 1 95 174 GLY A O 1
ATOM 1240 N N . THR A 1 175 ? 5.242 16.562 1.705 1 96.19 175 THR A N 1
ATOM 1241 C CA . THR A 1 175 ? 4.387 15.406 1.47 1 96.19 175 THR A CA 1
ATOM 1242 C C . THR A 1 175 ? 4.035 14.719 2.785 1 96.19 175 THR A C 1
ATOM 1244 O O . THR A 1 175 ? 3.201 13.812 2.812 1 96.19 175 THR A O 1
ATOM 1247 N N . GLY A 1 176 ? 4.684 15.055 3.83 1 96.75 176 GLY A N 1
ATOM 1248 C CA . GLY A 1 176 ? 4.48 14.398 5.113 1 96.75 176 GLY A CA 1
ATOM 1249 C C . GLY A 1 176 ? 3.146 14.742 5.75 1 96.75 176 GLY A C 1
ATOM 1250 O O . GLY A 1 176 ? 2.723 15.906 5.73 1 96.75 176 GLY A O 1
ATOM 1251 N N . ARG A 1 177 ? 2.496 13.773 6.309 1 95.19 177 ARG A N 1
ATOM 1252 C CA . ARG A 1 177 ? 1.302 13.898 7.137 1 95.19 177 ARG A CA 1
ATOM 1253 C C . ARG A 1 177 ? 1.435 13.086 8.422 1 95.19 177 ARG A C 1
ATOM 1255 O O . ARG A 1 177 ? 2.209 12.133 8.477 1 95.19 177 ARG A O 1
ATOM 1262 N N . GLY A 1 178 ? 0.565 13.453 9.438 1 95.06 178 GLY A N 1
ATOM 1263 C CA . GLY A 1 178 ? 0.616 12.703 10.688 1 95.06 178 GLY A CA 1
ATOM 1264 C C . GLY A 1 178 ? 1.977 12.75 11.359 1 95.06 178 GLY A C 1
ATOM 1265 O O . GLY A 1 178 ? 2.535 13.828 11.562 1 95.06 178 GLY A O 1
ATOM 1266 N N . MET A 1 179 ? 2.533 11.594 11.641 1 95 179 MET A N 1
ATOM 1267 C CA . MET A 1 179 ? 3.812 11.547 12.344 1 95 179 MET A CA 1
ATOM 1268 C C . MET A 1 179 ? 4.926 12.133 11.484 1 95 179 MET A C 1
ATOM 1270 O O . MET A 1 179 ? 5.98 12.508 11.992 1 95 179 MET A O 1
ATOM 1274 N N . PHE A 1 180 ? 4.684 12.273 10.164 1 96.56 180 PHE A N 1
ATOM 1275 C CA . PHE A 1 180 ? 5.719 12.766 9.266 1 96.56 180 PHE A CA 1
ATOM 1276 C C . PHE A 1 180 ? 5.473 14.227 8.898 1 96.56 180 PHE A C 1
ATOM 1278 O O . PHE A 1 180 ? 6.113 14.766 8 1 96.56 180 PHE A O 1
ATOM 1285 N N . GLN A 1 181 ? 4.477 14.766 9.516 1 94.88 181 GLN A N 1
ATOM 1286 C CA . GLN A 1 181 ? 4.215 16.172 9.25 1 94.88 181 GLN A CA 1
ATOM 1287 C C . GLN A 1 181 ? 5.469 17.016 9.469 1 94.88 181 GLN A C 1
ATOM 1289 O O . GLN A 1 181 ? 6.09 16.953 10.531 1 94.88 181 GLN A O 1
ATOM 1294 N N . GLY A 1 182 ? 5.855 17.828 8.406 1 94.19 182 GLY A N 1
ATOM 1295 C CA . GLY A 1 182 ? 6.965 18.766 8.539 1 94.19 182 GLY A CA 1
ATOM 1296 C C . GLY A 1 182 ? 8.305 18.141 8.188 1 94.19 182 GLY A C 1
ATOM 1297 O O . GLY A 1 182 ? 9.336 18.828 8.211 1 94.19 182 GLY A O 1
ATOM 1298 N N . VAL A 1 183 ? 8.352 16.891 7.867 1 96.25 183 VAL A N 1
ATOM 1299 C CA . VAL A 1 183 ? 9.594 16.234 7.488 1 96.25 183 VAL A CA 1
ATOM 1300 C C . VAL A 1 183 ? 10.062 16.75 6.129 1 96.25 183 VAL A C 1
ATOM 1302 O O . VAL A 1 183 ? 9.312 16.703 5.148 1 96.25 183 VAL A O 1
ATOM 1305 N N . THR A 1 184 ? 11.312 17.203 6.043 1 95.25 184 THR A N 1
ATOM 1306 C CA . THR A 1 184 ? 11.828 17.75 4.793 1 95.25 184 THR A CA 1
ATOM 1307 C C . THR A 1 184 ? 13.188 17.141 4.461 1 95.25 184 THR A C 1
ATOM 1309 O O . THR A 1 184 ? 13.703 17.328 3.354 1 95.25 184 THR A O 1
ATOM 1312 N N . ALA A 1 185 ? 13.742 16.453 5.457 1 96 185 ALA A N 1
ATOM 1313 C CA . ALA A 1 185 ? 15.086 15.922 5.258 1 96 185 ALA A CA 1
ATOM 1314 C C . ALA A 1 185 ? 15.242 14.555 5.914 1 96 185 ALA A C 1
ATOM 1316 O O . ALA A 1 185 ? 14.469 14.195 6.805 1 96 185 ALA A O 1
ATOM 1317 N N . GLY A 1 186 ? 16.25 13.859 5.48 1 96.62 186 GLY A N 1
ATOM 1318 C CA . GLY A 1 186 ? 16.562 12.508 5.906 1 96.62 186 GLY A CA 1
ATOM 1319 C C . GLY A 1 186 ? 17.25 11.688 4.832 1 96.62 186 GLY A C 1
ATOM 1320 O O . GLY A 1 186 ? 17.391 12.141 3.693 1 96.62 186 GLY A O 1
ATOM 1321 N N . ARG A 1 187 ? 17.703 10.602 5.211 1 97 187 ARG A N 1
ATOM 1322 C CA . ARG A 1 187 ? 18.359 9.688 4.285 1 97 187 ARG A CA 1
ATOM 1323 C C . ARG A 1 187 ? 18.188 8.242 4.73 1 97 187 ARG A C 1
ATOM 1325 O O . ARG A 1 187 ? 18.531 7.887 5.859 1 97 187 ARG A O 1
ATOM 1332 N N . ILE A 1 188 ? 17.719 7.469 3.844 1 97.69 188 ILE A N 1
ATOM 1333 C CA . ILE A 1 188 ? 17.453 6.059 4.113 1 97.69 188 ILE A CA 1
ATOM 1334 C C . ILE A 1 188 ? 18.219 5.191 3.115 1 97.69 188 ILE A C 1
ATOM 1336 O O . ILE A 1 188 ? 18.078 5.367 1.901 1 97.69 188 ILE A O 1
ATOM 1340 N N . ALA A 1 189 ? 18.969 4.324 3.588 1 98.25 189 ALA A N 1
ATOM 1341 C CA . ALA A 1 189 ? 19.625 3.318 2.76 1 98.25 189 ALA A CA 1
ATOM 1342 C C . ALA A 1 189 ? 18.75 2.08 2.604 1 98.25 189 ALA A C 1
ATOM 1344 O O . ALA A 1 189 ? 18.172 1.601 3.578 1 98.25 189 ALA A O 1
ATOM 1345 N N . ILE A 1 190 ? 18.75 1.597 1.403 1 98.19 190 ILE A N 1
ATOM 1346 C CA . ILE A 1 190 ? 17.891 0.47 1.06 1 98.19 190 ILE A CA 1
ATOM 1347 C C . ILE A 1 190 ? 18.734 -0.642 0.427 1 98.19 190 ILE A C 1
ATOM 1349 O O . ILE A 1 190 ? 19.531 -0.389 -0.478 1 98.19 190 ILE A O 1
ATOM 1353 N N . ASP A 1 191 ? 18.531 -1.804 0.913 1 98.5 191 ASP A N 1
ATOM 1354 C CA . ASP A 1 191 ? 19 -3.035 0.274 1 98.5 191 ASP A CA 1
ATOM 1355 C C . ASP A 1 191 ? 17.812 -3.904 -0.149 1 98.5 191 ASP A C 1
ATOM 1357 O O . ASP A 1 191 ? 16.922 -4.188 0.658 1 98.5 191 ASP A O 1
ATOM 1361 N N . GLY A 1 192 ? 17.875 -4.258 -1.437 1 98.19 192 GLY A N 1
ATOM 1362 C CA . GLY A 1 192 ? 16.734 -5.008 -1.916 1 98.19 192 GLY A CA 1
ATOM 1363 C C . GLY A 1 192 ? 17.109 -6.121 -2.877 1 98.19 192 GLY A C 1
ATOM 1364 O O . GLY A 1 192 ? 18.25 -6.203 -3.326 1 98.19 192 GLY A O 1
ATOM 1365 N N . ARG A 1 193 ? 16.156 -6.98 -3.061 1 97 193 ARG A N 1
ATOM 1366 C CA . ARG A 1 193 ? 16.25 -8.07 -4.023 1 97 193 ARG A CA 1
ATOM 1367 C C . ARG A 1 193 ? 14.922 -8.281 -4.746 1 97 193 ARG A C 1
ATOM 1369 O O . ARG A 1 193 ? 13.852 -8.117 -4.152 1 97 193 ARG A O 1
ATOM 1376 N N . ILE A 1 194 ? 15.062 -8.641 -5.992 1 94.75 194 ILE A N 1
ATOM 1377 C CA . ILE A 1 194 ? 13.906 -9.031 -6.797 1 94.75 194 ILE A CA 1
ATOM 1378 C C . ILE A 1 194 ? 14.125 -10.438 -7.359 1 94.75 194 ILE A C 1
ATOM 1380 O O . ILE A 1 194 ? 15.234 -10.797 -7.746 1 94.75 194 ILE A O 1
ATOM 1384 N N . ASN A 1 195 ? 13.062 -11.172 -7.422 1 93.88 195 ASN A N 1
ATOM 1385 C CA . ASN A 1 195 ? 13.172 -12.516 -7.988 1 93.88 195 ASN A CA 1
ATOM 1386 C C . ASN A 1 195 ? 12.32 -12.656 -9.25 1 93.88 195 ASN A C 1
ATOM 1388 O O . ASN A 1 195 ? 11.758 -11.68 -9.742 1 93.88 195 ASN A O 1
ATOM 1392 N N . CYS A 1 196 ? 12.281 -13.844 -9.797 1 92.81 196 CYS A N 1
ATOM 1393 C CA . CYS A 1 196 ? 11.656 -14.047 -11.102 1 92.81 196 CYS A CA 1
ATOM 1394 C C . CYS A 1 196 ? 10.141 -14.172 -10.969 1 92.81 196 CYS A C 1
ATOM 1396 O O . CYS A 1 196 ? 9.438 -14.352 -11.969 1 92.81 196 CYS A O 1
ATOM 1398 N N . GLN A 1 197 ? 9.656 -14.062 -9.773 1 91.19 197 GLN A N 1
ATOM 1399 C CA . GLN A 1 197 ? 8.219 -13.992 -9.539 1 91.19 197 GLN A CA 1
ATOM 1400 C C . GLN A 1 197 ? 7.758 -12.547 -9.383 1 91.19 197 GLN A C 1
ATOM 1402 O O . GLN A 1 197 ? 6.625 -12.289 -8.977 1 91.19 197 GLN A O 1
ATOM 1407 N N . PHE A 1 198 ? 8.672 -11.648 -9.539 1 91.88 198 PHE A N 1
ATOM 1408 C CA . PHE A 1 198 ? 8.398 -10.211 -9.461 1 91.88 198 PHE A CA 1
ATOM 1409 C C . PHE A 1 198 ? 8.117 -9.797 -8.023 1 91.88 198 PHE A C 1
ATOM 1411 O O . PHE A 1 198 ? 7.375 -8.836 -7.789 1 91.88 198 PHE A O 1
ATOM 1418 N N . SER A 1 199 ? 8.609 -10.555 -7.145 1 95.44 199 SER A N 1
ATOM 1419 C CA . SER A 1 199 ? 8.57 -10.203 -5.727 1 95.44 199 SER A CA 1
ATOM 1420 C C . SER A 1 199 ? 9.836 -9.477 -5.293 1 95.44 199 SER A C 1
ATOM 1422 O O . SER A 1 199 ? 10.938 -9.836 -5.719 1 95.44 199 SER A O 1
ATOM 1424 N N . ILE A 1 200 ? 9.648 -8.539 -4.457 1 96.62 200 ILE A N 1
ATOM 1425 C CA . ILE A 1 200 ? 10.758 -7.699 -4.02 1 96.62 200 ILE A CA 1
ATOM 1426 C C . ILE A 1 200 ? 10.805 -7.656 -2.494 1 96.62 200 ILE A C 1
ATOM 1428 O O . ILE A 1 200 ? 9.805 -7.336 -1.844 1 96.62 200 ILE A O 1
ATOM 1432 N N . ASP A 1 201 ? 11.938 -7.953 -1.972 1 98.06 201 ASP A N 1
ATOM 1433 C CA . ASP A 1 201 ? 12.219 -7.797 -0.547 1 98.06 201 ASP A CA 1
ATOM 1434 C C . ASP A 1 201 ? 13.219 -6.672 -0.306 1 98.06 201 ASP A C 1
ATOM 1436 O O . ASP A 1 201 ? 14.273 -6.625 -0.947 1 98.06 201 ASP A O 1
ATOM 1440 N N . VAL A 1 202 ? 12.859 -5.871 0.636 1 98 202 VAL A N 1
ATOM 1441 C CA . VAL A 1 202 ? 13.688 -4.703 0.922 1 98 202 VAL A CA 1
ATOM 1442 C C . VAL A 1 202 ? 13.938 -4.602 2.426 1 98 202 VAL A C 1
ATOM 1444 O O . VAL A 1 202 ? 13.023 -4.809 3.229 1 98 202 VAL A O 1
ATOM 1447 N N . LYS A 1 203 ? 15.117 -4.293 2.807 1 98.56 203 LYS A N 1
ATOM 1448 C CA . LYS A 1 203 ? 15.469 -3.779 4.129 1 98.56 203 LYS A CA 1
ATOM 1449 C C . LYS A 1 203 ? 16.016 -2.355 4.039 1 98.56 203 LYS A C 1
ATOM 1451 O O . LYS A 1 203 ? 16.688 -2.002 3.068 1 98.56 203 LYS A O 1
ATOM 1456 N N . PHE A 1 204 ? 15.758 -1.604 5.062 1 98.25 204 PHE A N 1
ATOM 1457 C CA . PHE A 1 204 ? 16.25 -0.231 5.004 1 98.25 204 PHE A CA 1
ATOM 1458 C C . PHE A 1 204 ? 16.641 0.263 6.391 1 98.25 204 PHE A C 1
ATOM 1460 O O . PHE A 1 204 ? 16.156 -0.259 7.398 1 98.25 204 PHE A O 1
ATOM 1467 N N . GLN A 1 205 ? 17.438 1.199 6.422 1 98.12 205 GLN A N 1
ATOM 1468 C CA . GLN A 1 205 ? 17.859 1.892 7.633 1 98.12 205 GLN A CA 1
ATOM 1469 C C . GLN A 1 205 ? 18.406 3.283 7.309 1 98.12 205 GLN A C 1
ATOM 1471 O O . GLN A 1 205 ? 18.906 3.518 6.215 1 98.12 205 GLN A O 1
ATOM 1476 N N . GLY A 1 206 ? 18.281 4.141 8.234 1 97.88 206 GLY A N 1
ATOM 1477 C CA . GLY A 1 206 ? 18.75 5.508 8.102 1 97.88 206 GLY A CA 1
ATOM 1478 C C . GLY A 1 206 ? 18.156 6.449 9.133 1 97.88 206 GLY A C 1
ATOM 1479 O O . GLY A 1 206 ? 17.922 6.059 10.273 1 97.88 206 GLY A O 1
ATOM 1480 N N . GLU A 1 207 ? 18.094 7.699 8.68 1 97.25 207 GLU A N 1
ATOM 1481 C CA . GLU A 1 207 ? 17.562 8.727 9.57 1 97.25 207 GLU A CA 1
ATOM 1482 C C . GLU A 1 207 ? 16.578 9.641 8.844 1 97.25 207 GLU A C 1
ATOM 1484 O O . GLU A 1 207 ? 16.734 9.906 7.652 1 97.25 207 GLU A O 1
ATOM 1489 N N . ILE A 1 208 ? 15.656 10.055 9.602 1 96.69 208 ILE A N 1
ATOM 1490 C CA . ILE A 1 208 ? 14.711 11.078 9.156 1 96.69 208 ILE A CA 1
ATOM 1491 C C . ILE A 1 208 ? 14.758 12.266 10.109 1 96.69 208 ILE A C 1
ATOM 1493 O O . ILE A 1 208 ? 14.812 12.094 11.328 1 96.69 208 ILE A O 1
ATOM 1497 N N . CYS A 1 209 ? 14.789 13.43 9.547 1 96.94 209 CYS A N 1
ATOM 1498 C CA . CYS A 1 209 ? 14.812 14.641 10.375 1 96.94 209 CYS A CA 1
ATOM 1499 C C . CYS A 1 209 ? 13.398 15.031 10.805 1 96.94 209 CYS A C 1
ATOM 1501 O O . CYS A 1 209 ? 12.664 15.664 10.047 1 96.94 209 CYS A O 1
ATOM 1503 N N . MET A 1 210 ? 13.102 14.734 12.062 1 95.31 210 MET A N 1
ATOM 1504 C CA . MET A 1 210 ? 11.766 15 12.594 1 95.31 210 MET A CA 1
ATOM 1505 C C . MET A 1 210 ? 11.695 16.375 13.242 1 95.31 210 MET A C 1
ATOM 1507 O O . MET A 1 210 ? 12.617 16.766 13.969 1 95.31 210 MET A O 1
ATOM 1511 N N . PRO A 1 211 ? 10.578 17 12.961 1 91.69 211 PRO A N 1
ATOM 1512 C CA . PRO A 1 211 ? 10.414 18.266 13.703 1 91.69 211 PRO A CA 1
ATOM 1513 C C . PRO A 1 211 ? 10.25 18.047 15.203 1 91.69 211 PRO A C 1
ATOM 1515 O O . PRO A 1 211 ? 9.688 17.031 15.625 1 91.69 211 PRO A O 1
ATOM 1518 N N . HIS A 1 212 ? 10.742 19 15.977 1 83.81 212 HIS A N 1
ATOM 1519 C CA . HIS A 1 212 ? 10.547 18.953 17.422 1 83.81 212 HIS A CA 1
ATOM 1520 C C . HIS A 1 212 ? 9.07 19.109 17.781 1 83.81 212 HIS A C 1
ATOM 1522 O O . HIS A 1 212 ? 8.352 19.875 17.141 1 83.81 212 HIS A O 1
ATOM 1528 N N . GLN A 1 213 ? 8.547 18.062 18.344 1 62.19 213 GLN A N 1
ATOM 1529 C CA . GLN A 1 213 ? 7.176 18.25 18.797 1 62.19 213 GLN A CA 1
ATOM 1530 C C . GLN A 1 213 ? 7.043 19.516 19.641 1 62.19 213 GLN A C 1
ATOM 1532 O O . GLN A 1 213 ? 7.852 19.75 20.531 1 62.19 213 GLN A O 1
ATOM 1537 N N . LYS A 1 214 ? 6.41 20.562 19.094 1 48.56 214 LYS A N 1
ATOM 1538 C CA . LYS A 1 214 ? 6.105 21.719 19.938 1 48.56 214 LYS A CA 1
ATOM 1539 C C . LYS A 1 214 ? 5.125 21.344 21.047 1 48.56 214 LYS A C 1
ATOM 1541 O O . LYS A 1 214 ? 4.289 20.453 20.859 1 48.56 214 LYS A O 1
ATOM 1546 N N . MET B 1 1 ? -3.91 -34.562 -46.438 1 24.12 1 MET B N 1
ATOM 1547 C CA . MET B 1 1 ? -4.906 -33.906 -45.594 1 24.12 1 MET B CA 1
ATOM 1548 C C . MET B 1 1 ? -4.52 -32.469 -45.344 1 24.12 1 MET B C 1
ATOM 1550 O O . MET B 1 1 ? -3.416 -32.188 -44.844 1 24.12 1 MET B O 1
ATOM 1554 N N . VAL B 1 2 ? -5.086 -31.562 -46.062 1 23.42 2 VAL B N 1
ATOM 1555 C CA . VAL B 1 2 ? -4.859 -30.172 -46.406 1 23.42 2 VAL B CA 1
ATOM 1556 C C . VAL B 1 2 ? -5.062 -29.281 -45.188 1 23.42 2 VAL B C 1
ATOM 1558 O O . VAL B 1 2 ? -6.086 -29.375 -44.5 1 23.42 2 VAL B O 1
ATOM 1561 N N . TRP B 1 3 ? -3.967 -28.906 -44.531 1 23.98 3 TRP B N 1
ATOM 1562 C CA . TRP B 1 3 ? -3.752 -28.062 -43.344 1 23.98 3 TRP B CA 1
ATOM 1563 C C . TRP B 1 3 ? -4.43 -26.719 -43.531 1 23.98 3 TRP B C 1
ATOM 1565 O O . TRP B 1 3 ? -4.043 -25.922 -44.375 1 23.98 3 TRP B O 1
ATOM 1575 N N . GLN B 1 4 ? -5.781 -26.672 -43.5 1 22.06 4 GLN B N 1
ATOM 1576 C CA . GLN B 1 4 ? -6.535 -25.453 -43.781 1 22.06 4 GLN B CA 1
ATOM 1577 C C . GLN B 1 4 ? -6.172 -24.344 -42.812 1 22.06 4 GLN B C 1
ATOM 1579 O O . GLN B 1 4 ? -6.137 -24.578 -41.594 1 22.06 4 GLN B O 1
ATOM 1584 N N . THR B 1 5 ? -5.387 -23.375 -43.25 1 23.14 5 THR B N 1
ATOM 1585 C CA . THR B 1 5 ? -4.844 -22.109 -42.75 1 23.14 5 THR B CA 1
ATOM 1586 C C . THR B 1 5 ? -5.961 -21.219 -42.188 1 23.14 5 THR B C 1
ATOM 1588 O O . THR B 1 5 ? -6.84 -20.797 -42.938 1 23.14 5 THR B O 1
ATOM 1591 N N . ALA B 1 6 ? -6.551 -21.688 -41.094 1 23.98 6 ALA B N 1
ATOM 1592 C CA . ALA B 1 6 ? -7.699 -20.953 -40.562 1 23.98 6 ALA B CA 1
ATOM 1593 C C . ALA B 1 6 ? -7.438 -19.453 -40.562 1 23.98 6 ALA B C 1
ATOM 1595 O O . ALA B 1 6 ? -6.324 -19.016 -40.281 1 23.98 6 ALA B O 1
ATOM 1596 N N . THR B 1 7 ? -8.133 -18.734 -41.344 1 23.25 7 THR B N 1
ATOM 1597 C CA . THR B 1 7 ? -8.273 -17.328 -41.719 1 23.25 7 THR B CA 1
ATOM 1598 C C . THR B 1 7 ? -8.32 -16.469 -40.469 1 23.25 7 THR B C 1
ATOM 1600 O O . THR B 1 7 ? -8.789 -16.906 -39.406 1 23.25 7 THR B O 1
ATOM 1603 N N . SER B 1 8 ? -7.602 -15.344 -40.438 1 21.17 8 SER B N 1
ATOM 1604 C CA . SER B 1 8 ? -7.133 -14.227 -39.625 1 21.17 8 SER B CA 1
ATOM 1605 C C . SER B 1 8 ? -8.297 -13.414 -39.062 1 21.17 8 SER B C 1
ATOM 1607 O O . SER B 1 8 ? -9 -12.734 -39.812 1 21.17 8 SER B O 1
ATOM 1609 N N . ALA B 1 9 ? -9.211 -14.039 -38.344 1 23.45 9 ALA B N 1
ATOM 1610 C CA . ALA B 1 9 ? -10.336 -13.219 -37.906 1 23.45 9 ALA B CA 1
ATOM 1611 C C . ALA B 1 9 ? -9.867 -11.867 -37.375 1 23.45 9 ALA B C 1
ATOM 1613 O O . ALA B 1 9 ? -8.898 -11.797 -36.625 1 23.45 9 ALA B O 1
ATOM 1614 N N . SER B 1 10 ? -10.008 -10.797 -38.156 1 20.66 10 SER B N 1
ATOM 1615 C CA . SER B 1 10 ? -9.766 -9.359 -38.031 1 20.66 10 SER B CA 1
ATOM 1616 C C . SER B 1 10 ? -10.383 -8.789 -36.781 1 20.66 10 SER B C 1
ATOM 1618 O O . SER B 1 10 ? -11.609 -8.719 -36.656 1 20.66 10 SER B O 1
ATOM 1620 N N . TRP B 1 11 ? -9.961 -9.227 -35.656 1 21.31 11 TRP B N 1
ATOM 1621 C CA . TRP B 1 11 ? -10.555 -8.648 -34.438 1 21.31 11 TRP B CA 1
ATOM 1622 C C . TRP B 1 11 ? -10.539 -7.121 -34.531 1 21.31 11 TRP B C 1
ATOM 1624 O O . TRP B 1 11 ? -9.508 -6.516 -34.812 1 21.31 11 TRP B O 1
ATOM 1634 N N . PRO B 1 12 ? -11.688 -6.426 -34.812 1 23.66 12 PRO B N 1
ATOM 1635 C CA . PRO B 1 12 ? -11.773 -4.977 -35 1 23.66 12 PRO B CA 1
ATOM 1636 C C . PRO B 1 12 ? -11.172 -4.203 -33.812 1 23.66 12 PRO B C 1
ATOM 1638 O O . PRO B 1 12 ? -11.352 -4.594 -32.656 1 23.66 12 PRO B O 1
ATOM 1641 N N . LEU B 1 13 ? -9.977 -3.746 -33.875 1 21.59 13 LEU B N 1
ATOM 1642 C CA . LEU B 1 13 ? -9.242 -2.82 -33 1 21.59 13 LEU B CA 1
ATOM 1643 C C . LEU B 1 13 ? -10.07 -1.577 -32.719 1 21.59 13 LEU B C 1
ATOM 1645 O O . LEU B 1 13 ? -10.289 -0.747 -33.594 1 21.59 13 LEU B O 1
ATOM 1649 N N . PHE B 1 14 ? -11.25 -1.723 -32.062 1 21.97 14 PHE B N 1
ATOM 1650 C CA . PHE B 1 14 ? -11.945 -0.48 -31.766 1 21.97 14 PHE B CA 1
ATOM 1651 C C . PHE B 1 14 ? -11.008 0.506 -31.062 1 21.97 14 PHE B C 1
ATOM 1653 O O . PHE B 1 14 ? -10.383 0.173 -30.062 1 21.97 14 PHE B O 1
ATOM 1660 N N . THR B 1 15 ? -10.297 1.34 -31.766 1 20.81 15 THR B N 1
ATOM 1661 C CA . THR B 1 15 ? -9.586 2.574 -31.453 1 20.81 15 THR B CA 1
ATOM 1662 C C . THR B 1 15 ? -10.484 3.521 -30.656 1 20.81 15 THR B C 1
ATOM 1664 O O . THR B 1 15 ? -11.461 4.055 -31.188 1 20.81 15 THR B O 1
ATOM 1667 N N . LEU B 1 16 ? -10.836 3.176 -29.438 1 20.41 16 LEU B N 1
ATOM 1668 C CA . LEU B 1 16 ? -11.57 4.141 -28.625 1 20.41 16 LEU B CA 1
ATOM 1669 C C . LEU B 1 16 ? -10.906 5.512 -28.688 1 20.41 16 LEU B C 1
ATOM 1671 O O . LEU B 1 16 ? -9.719 5.648 -28.359 1 20.41 16 LEU B O 1
ATOM 1675 N N . GLU B 1 17 ? -11.32 6.266 -29.672 1 21.48 17 GLU B N 1
ATOM 1676 C CA . GLU B 1 17 ? -10.992 7.676 -29.859 1 21.48 17 GLU B CA 1
ATOM 1677 C C . GLU B 1 17 ? -11.172 8.461 -28.562 1 21.48 17 GLU B C 1
ATOM 1679 O O . GLU B 1 17 ? -12.219 8.367 -27.922 1 21.48 17 GLU B O 1
ATOM 1684 N N . LEU B 1 18 ? -10.125 8.781 -27.922 1 23.3 18 LEU B N 1
ATOM 1685 C CA . LEU B 1 18 ? -9.875 9.57 -26.719 1 23.3 18 LEU B CA 1
ATOM 1686 C C . LEU B 1 18 ? -10.609 10.906 -26.781 1 23.3 18 LEU B C 1
ATOM 1688 O O . LEU B 1 18 ? -10.492 11.727 -25.875 1 23.3 18 LEU B O 1
ATOM 1692 N N . GLY B 1 19 ? -11.133 11.258 -27.984 1 20.95 19 GLY B N 1
ATOM 1693 C CA . GLY B 1 19 ? -11.422 12.68 -28.109 1 20.95 19 GLY B CA 1
ATOM 1694 C C . GLY B 1 19 ? -12.523 13.148 -27.172 1 20.95 19 GLY B C 1
ATOM 1695 O O . GLY B 1 19 ? -12.562 14.32 -26.797 1 20.95 19 GLY B O 1
ATOM 1696 N N . GLU B 1 20 ? -13.641 12.523 -27.266 1 22.06 20 GLU B N 1
ATOM 1697 C CA . GLU B 1 20 ? -14.773 13.383 -26.953 1 22.06 20 GLU B CA 1
ATOM 1698 C C . GLU B 1 20 ? -14.836 13.719 -25.469 1 22.06 20 GLU B C 1
ATOM 1700 O O . GLU B 1 20 ? -15.102 12.844 -24.641 1 22.06 20 GLU B O 1
ATOM 1705 N N . ILE B 1 21 ? -13.906 14.531 -25.016 1 20.78 21 ILE B N 1
ATOM 1706 C CA . ILE B 1 21 ? -13.992 15.188 -23.719 1 20.78 21 ILE B CA 1
ATOM 1707 C C . ILE B 1 21 ? -15.359 15.859 -23.562 1 20.78 21 ILE B C 1
ATOM 1709 O O . ILE B 1 21 ? -15.688 16.781 -24.297 1 20.78 21 ILE B O 1
ATOM 1713 N N . ILE B 1 22 ? -16.422 15.031 -23.375 1 20.03 22 ILE B N 1
ATOM 1714 C CA . ILE B 1 22 ? -17.734 15.586 -23.109 1 20.03 22 ILE B CA 1
ATOM 1715 C C . ILE B 1 22 ? -17.625 16.703 -22.078 1 20.03 22 ILE B C 1
ATOM 1717 O O . ILE B 1 22 ? -17.172 16.484 -20.953 1 20.03 22 ILE B O 1
ATOM 1721 N N . HIS B 1 23 ? -17.391 17.938 -22.562 1 20.3 23 HIS B N 1
ATOM 1722 C CA . HIS B 1 23 ? -17.547 19.188 -21.844 1 20.3 23 HIS B CA 1
ATOM 1723 C C . HIS B 1 23 ? -18.906 19.25 -21.141 1 20.3 23 HIS B C 1
ATOM 1725 O O . HIS B 1 23 ? -19.922 19.469 -21.781 1 20.3 23 HIS B O 1
ATOM 1731 N N . LEU B 1 24 ? -19.188 18.203 -20.281 1 21.56 24 LEU B N 1
ATOM 1732 C CA . LEU B 1 24 ? -20.438 18.359 -19.578 1 21.56 24 LEU B CA 1
ATOM 1733 C C . LEU B 1 24 ? -20.531 19.734 -18.922 1 21.56 24 LEU B C 1
ATOM 1735 O O . LEU B 1 24 ? -19.594 20.156 -18.234 1 21.56 24 LEU B O 1
ATOM 1739 N N . ASN B 1 25 ? -21.203 20.625 -19.625 1 20.14 25 ASN B N 1
ATOM 1740 C CA . ASN B 1 25 ? -21.578 21.969 -19.234 1 20.14 25 ASN B CA 1
ATOM 1741 C C . ASN B 1 25 ? -22.297 22 -17.906 1 20.14 25 ASN B C 1
ATOM 1743 O O . ASN B 1 25 ? -23.391 21.422 -17.766 1 20.14 25 ASN B O 1
ATOM 1747 N N . ILE B 1 26 ? -21.609 21.984 -16.797 1 22.09 26 ILE B N 1
ATOM 1748 C CA . ILE B 1 26 ? -22.031 22.094 -15.406 1 22.09 26 ILE B CA 1
ATOM 1749 C C . ILE B 1 26 ? -22.891 23.344 -15.234 1 22.09 26 ILE B C 1
ATOM 1751 O O . ILE B 1 26 ? -23.281 23.688 -14.117 1 22.09 26 ILE B O 1
ATOM 1755 N N . GLY B 1 27 ? -23.172 24.125 -16.312 1 21.12 27 GLY B N 1
ATOM 1756 C CA . GLY B 1 27 ? -23.766 25.391 -15.922 1 21.12 27 GLY B CA 1
ATOM 1757 C C . GLY B 1 27 ? -25.156 25.25 -15.328 1 21.12 27 GLY B C 1
ATOM 1758 O O . GLY B 1 27 ? -25.656 26.156 -14.672 1 21.12 27 GLY B O 1
ATOM 1759 N N . GLU B 1 28 ? -26.016 24.438 -15.898 1 23.08 28 GLU B N 1
ATOM 1760 C CA . GLU B 1 28 ? -27.375 24.891 -15.633 1 23.08 28 GLU B CA 1
ATOM 1761 C C . GLU B 1 28 ? -27.781 24.625 -14.188 1 23.08 28 GLU B C 1
ATOM 1763 O O . GLU B 1 28 ? -28.047 23.469 -13.82 1 23.08 28 GLU B O 1
ATOM 1768 N N . PHE B 1 29 ? -27.156 25.266 -13.242 1 20.78 29 PHE B N 1
ATOM 1769 C CA . PHE B 1 29 ? -27.547 25.328 -11.836 1 20.78 29 PHE B CA 1
ATOM 1770 C C . PHE B 1 29 ? -28.984 25.828 -11.703 1 20.78 29 PHE B C 1
ATOM 1772 O O . PHE B 1 29 ? -29.25 27.031 -11.859 1 20.78 29 PHE B O 1
ATOM 1779 N N . LEU B 1 30 ? -30 25.188 -12.398 1 20.36 30 LEU B N 1
ATOM 1780 C CA . LEU B 1 30 ? -31.344 25.688 -12.156 1 20.36 30 LEU B CA 1
ATOM 1781 C C . LEU B 1 30 ? -31.672 25.688 -10.664 1 20.36 30 LEU B C 1
ATOM 1783 O O . LEU B 1 30 ? -31.5 24.656 -9.992 1 20.36 30 LEU B O 1
ATOM 1787 N N . LEU B 1 31 ? -31.719 26.844 -10.023 1 20.95 31 LEU B N 1
ATOM 1788 C CA . LEU B 1 31 ? -32.125 27.312 -8.695 1 20.95 31 LEU B CA 1
ATOM 1789 C C . LEU B 1 31 ? -33.531 26.891 -8.383 1 20.95 31 LEU B C 1
ATOM 1791 O O . LEU B 1 31 ? -34.5 27.562 -8.812 1 20.95 31 LEU B O 1
ATOM 1795 N N . ILE B 1 32 ? -34.094 25.781 -8.859 1 23.39 32 ILE B N 1
ATOM 1796 C CA . ILE B 1 32 ? -35.5 25.656 -8.5 1 23.39 32 ILE B CA 1
ATOM 1797 C C . ILE B 1 32 ? -35.656 25.641 -6.98 1 23.39 32 ILE B C 1
ATOM 1799 O O . ILE B 1 32 ? -35.125 24.75 -6.309 1 23.39 32 ILE B O 1
ATOM 1803 N N . LYS B 1 33 ? -36.125 26.797 -6.328 1 24.12 33 LYS B N 1
ATOM 1804 C CA . LYS B 1 33 ? -36.438 27.25 -4.98 1 24.12 33 LYS B CA 1
ATOM 1805 C C . LYS B 1 33 ? -37.5 26.359 -4.332 1 24.12 33 LYS B C 1
ATOM 1807 O O . LYS B 1 33 ? -37.875 26.578 -3.186 1 24.12 33 LYS B O 1
ATOM 1812 N N . ASN B 1 34 ? -38.5 25.734 -5.062 1 23.2 34 ASN B N 1
ATOM 1813 C CA . ASN B 1 34 ? -39.719 25.453 -4.312 1 23.2 34 ASN B CA 1
ATOM 1814 C C . ASN B 1 34 ? -39.469 24.438 -3.201 1 23.2 34 ASN B C 1
ATOM 1816 O O . ASN B 1 34 ? -38.719 23.469 -3.391 1 23.2 34 ASN B O 1
ATOM 1820 N N . ASN B 1 35 ? -39.938 24.891 -1.953 1 24.52 35 ASN B N 1
ATOM 1821 C CA . ASN B 1 35 ? -39.906 24.328 -0.604 1 24.52 35 ASN B CA 1
ATOM 1822 C C . ASN B 1 35 ? -40.562 22.953 -0.551 1 24.52 35 ASN B C 1
ATOM 1824 O O . ASN B 1 35 ? -41.375 22.688 0.338 1 24.52 35 ASN B O 1
ATOM 1828 N N . TYR B 1 36 ? -41.219 22.453 -1.663 1 23.45 36 TYR B N 1
ATOM 1829 C CA . TYR B 1 36 ? -42 21.266 -1.336 1 23.45 36 TYR B CA 1
ATOM 1830 C C . TYR B 1 36 ? -41.156 20.266 -0.538 1 23.45 36 TYR B C 1
ATOM 1832 O O . TYR B 1 36 ? -40.062 19.875 -0.967 1 23.45 36 TYR B O 1
ATOM 1840 N N . MET B 1 37 ? -41.344 20.453 0.758 1 23.22 37 MET B N 1
ATOM 1841 C CA . MET B 1 37 ? -40.875 19.469 1.731 1 23.22 37 MET B CA 1
ATOM 1842 C C . MET B 1 37 ? -41.281 18.062 1.31 1 23.22 37 MET B C 1
ATOM 1844 O O . MET B 1 37 ? -42.438 17.688 1.373 1 23.22 37 MET B O 1
ATOM 1848 N N . PHE B 1 38 ? -41 17.672 0.067 1 26.23 38 PHE B N 1
ATOM 1849 C CA . PHE B 1 38 ? -41.188 16.25 -0.138 1 26.23 38 PHE B CA 1
ATOM 1850 C C . PHE B 1 38 ? -40.531 15.445 0.972 1 26.23 38 PHE B C 1
ATOM 1852 O O . PHE B 1 38 ? -39.312 15.555 1.173 1 26.23 38 PHE B O 1
ATOM 1859 N N . SER B 1 39 ? -41.344 15.406 2.064 1 26.14 39 SER B N 1
ATOM 1860 C CA . SER B 1 39 ? -41 14.359 3.018 1 26.14 39 SER B CA 1
ATOM 1861 C C . SER B 1 39 ? -40.688 13.047 2.305 1 26.14 39 SER B C 1
ATOM 1863 O O . SER B 1 39 ? -41.562 12.328 1.885 1 26.14 39 SER B O 1
ATOM 1865 N N . MET B 1 40 ? -39.781 13.109 1.396 1 24.7 40 MET B N 1
ATOM 1866 C CA . MET B 1 40 ? -39.312 11.797 0.943 1 24.7 40 MET B CA 1
ATOM 1867 C C . MET B 1 40 ? -38.938 10.914 2.127 1 24.7 40 MET B C 1
ATOM 1869 O O . MET B 1 40 ? -38.062 11.281 2.924 1 24.7 40 MET B O 1
ATOM 1873 N N . ALA B 1 41 ? -40.031 10.234 2.658 1 26 41 ALA B N 1
ATOM 1874 C CA . ALA B 1 41 ? -39.719 9.055 3.449 1 26 41 ALA B CA 1
ATOM 1875 C C . ALA B 1 41 ? -38.438 8.375 2.938 1 26 41 ALA B C 1
ATOM 1877 O O . ALA B 1 41 ? -38.438 7.816 1.836 1 26 41 ALA B O 1
ATOM 1878 N N . ILE B 1 42 ? -37.344 9.047 3.174 1 26.5 42 ILE B N 1
ATOM 1879 C CA . ILE B 1 42 ? -36.125 8.305 2.996 1 26.5 42 ILE B CA 1
ATOM 1880 C C . ILE B 1 42 ? -36.219 6.953 3.707 1 26.5 42 ILE B C 1
ATOM 1882 O O . ILE B 1 42 ? -36.344 6.898 4.934 1 26.5 42 ILE B O 1
ATOM 1886 N N . SER B 1 43 ? -37.094 6.105 3.148 1 24.06 43 SER B N 1
ATOM 1887 C CA . SER B 1 43 ? -36.844 4.734 3.588 1 24.06 43 SER B CA 1
ATOM 1888 C C . SER B 1 43 ? -35.375 4.465 3.809 1 24.06 43 SER B C 1
ATOM 1890 O O . SER B 1 43 ? -34.562 4.543 2.871 1 24.06 43 SER B O 1
ATOM 1892 N N . VAL B 1 44 ? -35 4.973 4.926 1 26.72 44 VAL B N 1
ATOM 1893 C CA . VAL B 1 44 ? -33.688 4.461 5.375 1 26.72 44 VAL B CA 1
ATOM 1894 C C . VAL B 1 44 ? -33.656 2.941 5.223 1 26.72 44 VAL B C 1
ATOM 1896 O O . VAL B 1 44 ? -34.312 2.219 5.984 1 26.72 44 VAL B O 1
ATOM 1899 N N . LEU B 1 45 ? -33.844 2.508 4.02 1 24.36 45 LEU B N 1
ATOM 1900 C CA . LEU B 1 45 ? -33.344 1.149 3.936 1 24.36 45 LEU B CA 1
ATOM 1901 C C . LEU B 1 45 ? -32 1.029 4.695 1 24.36 45 LEU B C 1
ATOM 1903 O O . LEU B 1 45 ? -30.984 1.567 4.262 1 24.36 45 LEU B O 1
ATOM 1907 N N . ILE B 1 46 ? -32.156 1.162 6.004 1 26.89 46 ILE B N 1
ATOM 1908 C CA . ILE B 1 46 ? -31.016 0.6 6.723 1 26.89 46 ILE B CA 1
ATOM 1909 C C . ILE B 1 46 ? -30.547 -0.672 6.023 1 26.89 46 ILE B C 1
ATOM 1911 O O . ILE B 1 46 ? -31.234 -1.689 6.031 1 26.89 46 ILE B O 1
ATOM 1915 N N . ALA B 1 47 ? -29.969 -0.546 4.832 1 28.48 47 ALA B N 1
ATOM 1916 C CA . ALA B 1 47 ? -29.172 -1.684 4.367 1 28.48 47 ALA B CA 1
ATOM 1917 C C . ALA B 1 47 ? -28.531 -2.418 5.539 1 28.48 47 ALA B C 1
ATOM 1919 O O . ALA B 1 47 ? -27.781 -1.822 6.32 1 28.48 47 ALA B O 1
ATOM 1920 N N . ALA B 1 48 ? -29.234 -3.324 6.219 1 28.8 48 ALA B N 1
ATOM 1921 C CA . ALA B 1 48 ? -28.594 -4.348 7.043 1 28.8 48 ALA B CA 1
ATOM 1922 C C . ALA B 1 48 ? -27.125 -4.504 6.684 1 28.8 48 ALA B C 1
ATOM 1924 O O . ALA B 1 48 ? -26.734 -4.309 5.531 1 28.8 48 ALA B O 1
ATOM 1925 N N . ALA B 1 49 ? -26.234 -4.141 7.574 1 33.81 49 ALA B N 1
ATOM 1926 C CA . ALA B 1 49 ? -24.859 -4.625 7.438 1 33.81 49 ALA B CA 1
ATOM 1927 C C . ALA B 1 49 ? -24.812 -5.883 6.578 1 33.81 49 ALA B C 1
ATOM 1929 O O . ALA B 1 49 ? -25.406 -6.906 6.926 1 33.81 49 ALA B O 1
ATOM 1930 N N . GLY B 1 50 ? -25.109 -5.711 5.285 1 36.78 50 GLY B N 1
ATOM 1931 C CA . GLY B 1 50 ? -25.156 -6.809 4.336 1 36.78 50 GLY B CA 1
ATOM 1932 C C . GLY B 1 50 ? -24.297 -7.992 4.738 1 36.78 50 GLY B C 1
ATOM 1933 O O . GLY B 1 50 ? -23.078 -7.859 4.875 1 36.78 50 GLY B O 1
ATOM 1934 N N . GLN B 1 51 ? -24.734 -8.758 5.688 1 39.19 51 GLN B N 1
ATOM 1935 C CA . GLN B 1 51 ? -24.156 -10.094 5.684 1 39.19 51 GLN B CA 1
ATOM 1936 C C . GLN B 1 51 ? -23.781 -10.531 4.27 1 39.19 51 GLN B C 1
ATOM 1938 O O . GLN B 1 51 ? -24.609 -10.445 3.354 1 39.19 51 GLN B O 1
ATOM 1943 N N . ALA B 1 52 ? -22.562 -10.203 3.854 1 46.72 52 ALA B N 1
ATOM 1944 C CA . ALA B 1 52 ? -22.141 -10.805 2.59 1 46.72 52 ALA B CA 1
ATOM 1945 C C . ALA B 1 52 ? -22.766 -12.18 2.4 1 46.72 52 ALA B C 1
ATOM 1947 O O . ALA B 1 52 ? -22.625 -13.055 3.258 1 46.72 52 ALA B O 1
ATOM 1948 N N . ASP B 1 53 ? -23.984 -12.297 1.818 1 50.38 53 ASP B N 1
ATOM 1949 C CA . ASP B 1 53 ? -24.438 -13.641 1.456 1 50.38 53 ASP B CA 1
ATOM 1950 C C . ASP B 1 53 ? -23.25 -14.539 1.111 1 50.38 53 ASP B C 1
ATOM 1952 O O . ASP B 1 53 ? -22.234 -14.07 0.573 1 50.38 53 ASP B O 1
ATOM 1956 N N . ALA B 1 54 ? -23.219 -15.609 1.843 1 57.09 54 ALA B N 1
ATOM 1957 C CA . ALA B 1 54 ? -22.188 -16.609 1.579 1 57.09 54 ALA B CA 1
ATOM 1958 C C . ALA B 1 54 ? -21.953 -16.781 0.08 1 57.09 54 ALA B C 1
ATOM 1960 O O . ALA B 1 54 ? -22.906 -16.828 -0.702 1 57.09 54 ALA B O 1
ATOM 1961 N N . ALA B 1 55 ? -20.734 -16.375 -0.335 1 64.56 55 ALA B N 1
ATOM 1962 C CA . ALA B 1 55 ? -20.344 -16.578 -1.729 1 64.56 55 ALA B CA 1
ATOM 1963 C C . ALA B 1 55 ? -20.641 -18.016 -2.16 1 64.56 55 ALA B C 1
ATOM 1965 O O . ALA B 1 55 ? -20.484 -18.953 -1.371 1 64.56 55 ALA B O 1
ATOM 1966 N N . SER B 1 56 ? -21.484 -18.219 -3.133 1 83.31 56 SER B N 1
ATOM 1967 C CA . SER B 1 56 ? -21.469 -19.547 -3.766 1 83.31 56 SER B CA 1
ATOM 1968 C C . SER B 1 56 ? -20.109 -19.844 -4.395 1 83.31 56 SER B C 1
ATOM 1970 O O . SER B 1 56 ? -19.734 -19.234 -5.395 1 83.31 56 SER B O 1
ATOM 1972 N N . CYS B 1 57 ? -19.344 -20.734 -3.732 1 91.94 57 CYS B N 1
ATOM 1973 C CA . CYS B 1 57 ? -18 -21.016 -4.203 1 91.94 57 CYS B CA 1
ATOM 1974 C C . CYS B 1 57 ? -18.016 -22.094 -5.281 1 91.94 57 CYS B C 1
ATOM 1976 O O . CYS B 1 57 ? -18.75 -23.078 -5.168 1 91.94 57 CYS B O 1
ATOM 1978 N N . PRO B 1 58 ? -17.297 -21.828 -6.363 1 90.5 58 PRO B N 1
ATOM 1979 C CA . PRO B 1 58 ? -17.172 -22.844 -7.406 1 90.5 58 PRO B CA 1
ATOM 1980 C C . PRO B 1 58 ? -16.656 -24.172 -6.875 1 90.5 58 PRO B C 1
ATOM 1982 O O . PRO B 1 58 ? -16.094 -24.234 -5.777 1 90.5 58 PRO B O 1
ATOM 1985 N N . ALA B 1 59 ? -16.828 -25.172 -7.668 1 90.38 59 ALA B N 1
ATOM 1986 C CA . ALA B 1 59 ? -16.312 -26.5 -7.316 1 90.38 59 ALA B CA 1
ATOM 1987 C C . ALA B 1 59 ? -14.805 -26.453 -7.109 1 90.38 59 ALA B C 1
ATOM 1989 O O . ALA B 1 59 ? -14.078 -25.797 -7.859 1 90.38 59 ALA B O 1
ATOM 1990 N N . GLY B 1 60 ? -14.367 -27.188 -6.121 1 91.31 60 GLY B N 1
ATOM 1991 C CA . GLY B 1 60 ? -12.938 -27.266 -5.852 1 91.31 60 GLY B CA 1
ATOM 1992 C C . GLY B 1 60 ? -12.453 -26.172 -4.914 1 91.31 60 GLY B C 1
ATOM 1993 O O . GLY B 1 60 ? -11.258 -26.062 -4.648 1 91.31 60 GLY B O 1
ATOM 1994 N N . THR B 1 61 ? -13.43 -25.344 -4.469 1 93.38 61 THR B N 1
ATOM 1995 C CA . THR B 1 61 ? -13.078 -24.281 -3.533 1 93.38 61 THR B CA 1
ATOM 1996 C C . THR B 1 61 ? -13.977 -24.312 -2.305 1 93.38 61 THR B C 1
ATOM 1998 O O . THR B 1 61 ? -15.016 -24.984 -2.309 1 93.38 61 THR B O 1
ATOM 2001 N N . ALA B 1 62 ? -13.484 -23.641 -1.247 1 93.88 62 ALA B N 1
ATOM 2002 C CA . ALA B 1 62 ? -14.258 -23.5 -0.015 1 93.88 62 ALA B CA 1
ATOM 2003 C C . ALA B 1 62 ? -14.266 -22.047 0.46 1 93.88 62 ALA B C 1
ATOM 2005 O O . ALA B 1 62 ? -13.25 -21.359 0.389 1 93.88 62 ALA B O 1
ATOM 2006 N N . ALA B 1 63 ? -15.336 -21.688 0.979 1 95.19 63 ALA B N 1
ATOM 2007 C CA . ALA B 1 63 ? -15.469 -20.328 1.512 1 95.19 63 ALA B CA 1
ATOM 2008 C C . ALA B 1 63 ? 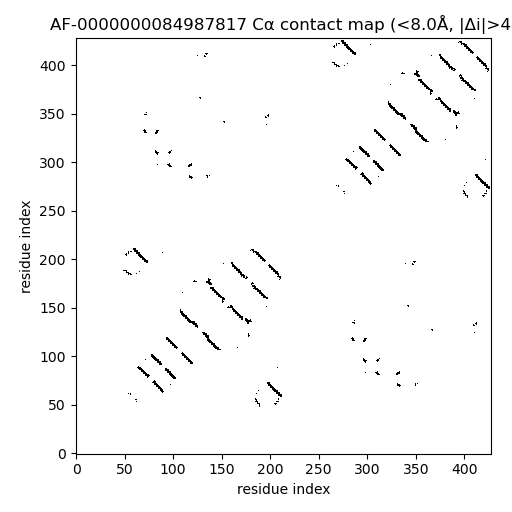-14.609 -20.156 2.76 1 95.19 63 ALA B C 1
ATOM 2010 O O . ALA B 1 63 ? -14.672 -20.953 3.689 1 95.19 63 ALA B O 1
ATOM 2011 N N . ALA B 1 64 ? -13.805 -19.156 2.713 1 96.44 64 ALA B N 1
ATOM 2012 C CA . ALA B 1 64 ? -13.047 -18.734 3.879 1 96.44 64 ALA B CA 1
ATOM 2013 C C . ALA B 1 64 ? -13.492 -17.344 4.344 1 96.44 64 ALA B C 1
ATOM 2015 O O . ALA B 1 64 ? -13.57 -16.406 3.541 1 96.44 64 ALA B O 1
ATOM 2016 N N . ALA B 1 65 ? -13.773 -17.25 5.605 1 97.38 65 ALA B N 1
ATOM 2017 C CA . ALA B 1 65 ? -14.148 -15.945 6.152 1 97.38 65 ALA B CA 1
ATOM 2018 C C . ALA B 1 65 ? -13 -14.945 6.02 1 97.38 65 ALA B C 1
ATOM 2020 O O . ALA B 1 65 ? -11.844 -15.281 6.289 1 97.38 65 ALA B O 1
ATOM 2021 N N . ALA B 1 66 ? -13.336 -13.781 5.57 1 97.88 66 ALA B N 1
ATOM 2022 C CA . ALA B 1 66 ? -12.383 -12.68 5.449 1 97.88 66 ALA B CA 1
ATOM 2023 C C . ALA B 1 66 ? -12.875 -11.438 6.184 1 97.88 66 ALA B C 1
ATOM 2025 O O . ALA B 1 66 ? -14.031 -11.039 6.027 1 97.88 66 ALA B O 1
ATOM 2026 N N . LYS B 1 67 ? -12.031 -10.836 6.941 1 98.5 67 LYS B N 1
ATOM 2027 C CA . LYS B 1 67 ? -12.375 -9.594 7.625 1 98.5 67 LYS B CA 1
ATOM 2028 C C . LYS B 1 67 ? -11.125 -8.766 7.91 1 98.5 67 LYS B C 1
ATOM 2030 O O . LYS B 1 67 ? -10.008 -9.281 7.855 1 98.5 67 LYS B O 1
ATOM 2035 N N . GLY B 1 68 ? -11.352 -7.52 8.18 1 98.56 68 GLY B N 1
ATOM 2036 C CA . GLY B 1 68 ? -10.203 -6.684 8.5 1 98.56 68 GLY B CA 1
ATOM 2037 C C . GLY B 1 68 ? -10.523 -5.199 8.469 1 98.56 68 GLY B C 1
ATOM 2038 O O . GLY B 1 68 ? -11.688 -4.805 8.547 1 98.56 68 GLY B O 1
ATOM 2039 N N . LYS B 1 69 ? -9.477 -4.449 8.5 1 98.69 69 LYS B N 1
ATOM 2040 C CA . LYS B 1 69 ? -9.539 -2.99 8.445 1 98.69 69 LYS B CA 1
ATOM 2041 C C . LYS B 1 69 ? -8.469 -2.432 7.512 1 98.69 69 LYS B C 1
ATOM 2043 O O . LYS B 1 69 ? -7.418 -3.045 7.324 1 98.69 69 LYS B O 1
ATOM 2048 N N . ILE B 1 70 ? -8.789 -1.298 6.969 1 98.44 70 ILE B N 1
ATOM 2049 C CA . ILE B 1 70 ? -7.863 -0.579 6.102 1 98.44 70 ILE B CA 1
ATOM 2050 C C . ILE B 1 70 ? -7.789 0.887 6.523 1 98.44 70 ILE B C 1
ATOM 2052 O O . ILE B 1 70 ? -8.82 1.52 6.77 1 98.44 70 ILE B O 1
ATOM 2056 N N . SER B 1 71 ? -6.629 1.39 6.656 1 98.56 71 SER B N 1
ATOM 2057 C CA . SER B 1 71 ? -6.34 2.816 6.762 1 98.56 71 SER B CA 1
ATOM 2058 C C . SER B 1 71 ? -5.691 3.344 5.484 1 98.56 71 SER B C 1
ATOM 2060 O O . SER B 1 71 ? -4.641 2.854 5.07 1 98.56 71 SER B O 1
ATOM 2062 N N . ASN B 1 72 ? -6.352 4.293 4.848 1 97.5 72 ASN B N 1
ATOM 2063 C CA . ASN B 1 72 ? -5.77 4.781 3.6 1 97.5 72 ASN B CA 1
ATOM 2064 C C . ASN B 1 72 ? -5.973 6.285 3.438 1 97.5 72 ASN B C 1
ATOM 2066 O O . ASN B 1 72 ? -6.785 6.887 4.145 1 97.5 72 ASN B O 1
ATOM 2070 N N . ASN B 1 73 ? -5.148 6.863 2.688 1 97.19 73 ASN B N 1
ATOM 2071 C CA . ASN B 1 73 ? -5.254 8.25 2.254 1 97.19 73 ASN B CA 1
ATOM 2072 C C . ASN B 1 73 ? -5.465 8.352 0.745 1 97.19 73 ASN B C 1
ATOM 2074 O O . ASN B 1 73 ? -4.965 7.52 -0.012 1 97.19 73 ASN B O 1
ATOM 2078 N N . ILE B 1 74 ? -6.203 9.352 0.397 1 94.25 74 ILE B N 1
ATOM 2079 C CA . ILE B 1 74 ? -6.129 9.773 -0.998 1 94.25 74 ILE B CA 1
ATOM 2080 C C . ILE B 1 74 ? -4.785 10.453 -1.259 1 94.25 74 ILE B C 1
ATOM 2082 O O . ILE B 1 74 ? -4.426 11.414 -0.579 1 94.25 74 ILE B O 1
ATOM 2086 N N . VAL B 1 75 ? -4.102 9.984 -2.279 1 92.56 75 VAL B N 1
ATOM 2087 C CA . VAL B 1 75 ? -2.754 10.516 -2.449 1 92.56 75 VAL B CA 1
ATOM 2088 C C . VAL B 1 75 ? -2.676 11.312 -3.75 1 92.56 75 VAL B C 1
ATOM 2090 O O . VAL B 1 75 ? -1.638 11.898 -4.062 1 92.56 75 VAL B O 1
ATOM 2093 N N . SER B 1 76 ? -3.654 11.281 -4.461 1 86.19 76 SER B N 1
ATOM 2094 C CA . SER B 1 76 ? -3.674 12.07 -5.691 1 86.19 76 SER B CA 1
ATOM 2095 C C . SER B 1 76 ? -5.09 12.5 -6.051 1 86.19 76 SER B C 1
ATOM 2097 O O . SER B 1 76 ? -6.062 11.867 -5.637 1 86.19 76 SER B O 1
ATOM 2099 N N . ASP B 1 77 ? -5.141 13.453 -6.883 1 75.81 77 ASP B N 1
ATOM 2100 C CA . ASP B 1 77 ? -6.426 13.961 -7.359 1 75.81 77 ASP B CA 1
ATOM 2101 C C . ASP B 1 77 ? -7.066 12.984 -8.344 1 75.81 77 ASP B C 1
ATOM 2103 O O . ASP B 1 77 ? -8.266 13.07 -8.617 1 75.81 77 ASP B O 1
ATOM 2107 N N . ALA B 1 78 ? -6.289 12.039 -8.805 1 77.69 78 ALA B N 1
ATOM 2108 C CA . ALA B 1 78 ? -6.777 11.07 -9.789 1 77.69 78 ALA B CA 1
ATOM 2109 C C . ALA B 1 78 ? -7.508 9.922 -9.109 1 77.69 78 ALA B C 1
ATOM 2111 O O . ALA B 1 78 ? -7.848 8.922 -9.758 1 77.69 78 ALA B O 1
ATOM 2112 N N . GLY B 1 79 ? -7.738 10.047 -7.812 1 85.88 79 GLY B N 1
ATOM 2113 C CA . GLY B 1 79 ? -8.492 9.016 -7.113 1 85.88 79 GLY B CA 1
ATOM 2114 C C . GLY B 1 79 ? -7.637 7.836 -6.688 1 85.88 79 GLY B C 1
ATOM 2115 O O . GLY B 1 79 ? -8.141 6.719 -6.551 1 85.88 79 GLY B O 1
ATOM 2116 N N . ILE B 1 80 ? -6.352 8.086 -6.633 1 94.25 80 ILE B N 1
ATOM 2117 C CA . ILE B 1 80 ? -5.453 7.043 -6.145 1 94.25 80 ILE B CA 1
ATOM 2118 C C . ILE B 1 80 ? -5.453 7.039 -4.617 1 94.25 80 ILE B C 1
ATOM 2120 O O . ILE B 1 80 ? -5.27 8.086 -3.986 1 94.25 80 ILE B O 1
ATOM 2124 N N . VAL B 1 81 ? -5.738 5.902 -4.047 1 96.69 81 VAL B N 1
ATOM 2125 C CA . VAL B 1 81 ? -5.652 5.727 -2.6 1 96.69 81 VAL B CA 1
ATOM 2126 C C . VAL B 1 81 ? -4.566 4.707 -2.266 1 96.69 81 VAL B C 1
ATOM 2128 O O . VAL B 1 81 ? -4.406 3.707 -2.971 1 96.69 81 VAL B O 1
ATOM 2131 N N . VAL B 1 82 ? -3.818 4.965 -1.276 1 98.31 82 VAL B N 1
ATOM 2132 C CA . VAL B 1 82 ? -2.781 4.09 -0.741 1 98.31 82 VAL B CA 1
ATOM 2133 C C . VAL B 1 82 ? -3.01 3.867 0.752 1 98.31 82 VAL B C 1
ATOM 2135 O O . VAL B 1 82 ? -3.389 4.797 1.473 1 98.31 82 VAL B O 1
ATOM 2138 N N . GLY B 1 83 ? -2.781 2.609 1.177 1 98.62 83 GLY B N 1
ATOM 2139 C CA . GLY B 1 83 ? -3.029 2.391 2.594 1 98.62 83 GLY B CA 1
ATOM 2140 C C . GLY B 1 83 ? -2.486 1.066 3.096 1 98.62 83 GLY B C 1
ATOM 2141 O O . GLY B 1 83 ? -1.822 0.339 2.354 1 98.62 83 GLY B O 1
ATOM 2142 N N . ALA B 1 84 ? -2.701 0.861 4.328 1 98.88 84 ALA B N 1
ATOM 2143 C CA . ALA B 1 84 ? -2.342 -0.368 5.031 1 98.88 84 ALA B CA 1
ATOM 2144 C C . ALA B 1 84 ? -3.588 -1.155 5.43 1 98.88 84 ALA B C 1
ATOM 2146 O O . ALA B 1 84 ? -4.57 -0.578 5.898 1 98.88 84 ALA B O 1
ATOM 2147 N N . ALA B 1 85 ? -3.479 -2.451 5.23 1 98.75 85 ALA B N 1
ATOM 2148 C CA . ALA B 1 85 ? -4.609 -3.326 5.531 1 98.75 85 ALA B CA 1
ATOM 2149 C C . ALA B 1 85 ? -4.211 -4.418 6.52 1 98.75 85 ALA B C 1
ATOM 2151 O O . ALA B 1 85 ? -3.156 -5.039 6.379 1 98.75 85 ALA B O 1
ATOM 2152 N N . HIS B 1 86 ? -5.012 -4.566 7.5 1 98.62 86 HIS B N 1
ATOM 2153 C CA . HIS B 1 86 ? -4.988 -5.738 8.367 1 98.62 86 HIS B CA 1
ATOM 2154 C C . HIS B 1 86 ? -6.051 -6.75 7.957 1 98.62 86 HIS B C 1
ATOM 2156 O O . HIS B 1 86 ? -7.246 -6.5 8.102 1 98.62 86 HIS B O 1
ATOM 2162 N N . LEU B 1 87 ? -5.562 -7.84 7.5 1 98.19 87 LEU B N 1
ATOM 2163 C CA . LEU B 1 87 ? -6.457 -8.82 6.887 1 98.19 87 LEU B CA 1
ATOM 2164 C C . LEU B 1 87 ? -6.418 -10.141 7.645 1 98.19 87 LEU B C 1
ATOM 2166 O O . LEU B 1 87 ? -5.34 -10.633 7.98 1 98.19 87 LEU B O 1
ATOM 2170 N N . GLU B 1 88 ? -7.531 -10.641 7.91 1 97.94 88 GLU B N 1
ATOM 2171 C CA . GLU B 1 88 ? -7.688 -12.016 8.375 1 97.94 88 GLU B CA 1
ATOM 2172 C C . GLU B 1 88 ? -8.508 -12.844 7.387 1 97.94 88 GLU B C 1
ATOM 2174 O O . GLU B 1 88 ? -9.641 -12.484 7.059 1 97.94 88 GLU B O 1
ATOM 2179 N N . VAL B 1 89 ? -7.945 -13.883 6.891 1 96.56 89 VAL B N 1
ATOM 2180 C CA . VAL B 1 89 ? -8.617 -14.789 5.973 1 96.56 89 VAL B CA 1
ATOM 2181 C C . VAL B 1 89 ? -8.5 -16.219 6.48 1 96.56 89 VAL B C 1
ATOM 2183 O O . VAL B 1 89 ? -7.391 -16.734 6.645 1 96.56 89 VAL B O 1
ATOM 2186 N N . GLY B 1 90 ? -9.586 -16.906 6.684 1 94.5 90 GLY B N 1
ATOM 2187 C CA . GLY B 1 90 ? -9.57 -18.281 7.176 1 94.5 90 GLY B CA 1
ATOM 2188 C C . GLY B 1 90 ? -8.766 -18.438 8.445 1 94.5 90 GLY B C 1
ATOM 2189 O O . GLY B 1 90 ? -8.07 -19.453 8.625 1 94.5 90 GLY B O 1
ATOM 2190 N N . GLY B 1 91 ? -8.727 -17.422 9.164 1 93.94 91 GLY B N 1
ATOM 2191 C CA . GLY B 1 91 ? -8.008 -17.5 10.43 1 93.94 91 GLY B CA 1
ATOM 2192 C C . GLY B 1 91 ? -6.574 -17 10.32 1 93.94 91 GLY B C 1
ATOM 2193 O O . GLY B 1 91 ? -5.93 -16.734 11.336 1 93.94 91 GLY B O 1
ATOM 2194 N N . ALA B 1 92 ? -6.043 -16.953 9.117 1 94.88 92 ALA B N 1
ATOM 2195 C CA . ALA B 1 92 ? -4.688 -16.438 8.922 1 94.88 92 ALA B CA 1
ATOM 2196 C C . ALA B 1 92 ? -4.668 -14.914 8.914 1 94.88 92 ALA B C 1
ATOM 2198 O O . ALA B 1 92 ? -5.473 -14.289 8.219 1 94.88 92 ALA B O 1
ATOM 2199 N N . LYS B 1 93 ? -3.771 -14.367 9.656 1 97.31 93 LYS B N 1
ATOM 2200 C CA . LYS B 1 93 ? -3.635 -12.914 9.719 1 97.31 93 LYS B CA 1
ATOM 2201 C C . LYS B 1 93 ? -2.428 -12.438 8.914 1 97.31 93 LYS B C 1
ATOM 2203 O O . LYS B 1 93 ? -1.331 -12.984 9.055 1 97.31 93 LYS B O 1
ATOM 2208 N N . VAL B 1 94 ? -2.646 -11.469 8.086 1 97.38 94 VAL B N 1
ATOM 2209 C CA . VAL B 1 94 ? -1.588 -10.898 7.262 1 97.38 94 VAL B CA 1
ATOM 2210 C C . VAL B 1 94 ? -1.77 -9.391 7.16 1 97.38 94 VAL B C 1
ATOM 2212 O O . VAL B 1 94 ? -2.885 -8.875 7.297 1 97.38 94 VAL B O 1
ATOM 2215 N N . LYS B 1 95 ? -0.718 -8.695 7.004 1 98.5 95 LYS B N 1
ATOM 2216 C CA . LYS B 1 95 ? -0.731 -7.262 6.723 1 98.5 95 LYS B CA 1
ATOM 2217 C C . LYS B 1 95 ? -0.409 -6.984 5.258 1 98.5 95 LYS B C 1
ATOM 2219 O O . LYS B 1 95 ? 0.469 -7.625 4.676 1 98.5 95 LYS B O 1
ATOM 2224 N N . CYS B 1 96 ? -1.146 -6.078 4.707 1 98.75 96 CYS B N 1
ATOM 2225 C CA . CYS B 1 96 ? -1.001 -5.809 3.279 1 98.75 96 CYS B CA 1
ATOM 2226 C C . CYS B 1 96 ? -0.932 -4.312 3.012 1 98.75 96 CYS B C 1
ATOM 2228 O O . CYS B 1 96 ? -1.462 -3.512 3.785 1 98.75 96 CYS B O 1
ATOM 2230 N N . GLY B 1 97 ? -0.187 -3.996 1.972 1 98.81 97 GLY B N 1
ATOM 2231 C CA . GLY B 1 97 ? -0.385 -2.701 1.343 1 98.81 97 GLY B CA 1
ATOM 2232 C C . GLY B 1 97 ? -1.533 -2.689 0.352 1 98.81 97 GLY B C 1
ATOM 2233 O O . GLY B 1 97 ? -1.832 -3.709 -0.274 1 98.81 97 GLY B O 1
ATOM 2234 N N . LEU B 1 98 ? -2.105 -1.496 0.234 1 98.56 98 LEU B N 1
ATOM 2235 C CA . LEU B 1 98 ? -3.24 -1.341 -0.669 1 98.56 98 LEU B CA 1
ATOM 2236 C C . LEU B 1 98 ? -3 -0.201 -1.653 1 98.56 98 LEU B C 1
ATOM 2238 O O . LEU B 1 98 ? -2.594 0.893 -1.255 1 98.56 98 LEU B O 1
ATOM 2242 N N . LEU B 1 99 ? -3.246 -0.521 -2.867 1 98.06 99 LEU B N 1
ATOM 2243 C CA . LEU B 1 99 ? -3.408 0.467 -3.93 1 98.06 99 LEU B CA 1
ATOM 2244 C C . LEU B 1 99 ? -4.828 0.439 -4.484 1 98.06 99 LEU B C 1
ATOM 2246 O O . LEU B 1 99 ? -5.309 -0.611 -4.918 1 98.06 99 LEU B O 1
ATOM 2250 N N . GLY B 1 100 ? -5.402 1.593 -4.418 1 97.12 100 GLY B N 1
ATOM 2251 C CA . GLY B 1 100 ? -6.707 1.732 -5.047 1 97.12 100 GLY B CA 1
ATOM 2252 C C . GLY B 1 100 ? -6.746 2.818 -6.105 1 97.12 100 GLY B C 1
ATOM 2253 O O . GLY B 1 100 ? -6.145 3.881 -5.938 1 97.12 100 GLY B O 1
ATOM 2254 N N . ASN B 1 101 ? -7.391 2.465 -7.137 1 94.62 101 ASN B N 1
ATOM 2255 C CA . ASN B 1 101 ? -7.652 3.416 -8.211 1 94.62 101 ASN B CA 1
ATOM 2256 C C . ASN B 1 101 ? -9.141 3.502 -8.539 1 94.62 101 ASN B C 1
ATOM 2258 O O . ASN B 1 101 ? -9.773 2.486 -8.828 1 94.62 101 ASN B O 1
ATOM 2262 N N . GLY B 1 102 ? -9.672 4.699 -8.43 1 92.12 102 GLY B N 1
ATOM 2263 C CA . GLY B 1 102 ? -11.094 4.863 -8.703 1 92.12 102 GLY B CA 1
ATOM 2264 C C . GLY B 1 102 ? -11.602 6.262 -8.406 1 92.12 102 GLY B C 1
ATOM 2265 O O . GLY B 1 102 ? -10.867 7.238 -8.555 1 92.12 102 GLY B O 1
ATOM 2266 N N . GLY B 1 103 ? -12.961 6.207 -8.273 1 85.75 103 GLY B N 1
ATOM 2267 C CA . GLY B 1 103 ? -13.57 7.504 -8.047 1 85.75 103 GLY B CA 1
ATOM 2268 C C . GLY B 1 103 ? -15.016 7.406 -7.594 1 85.75 103 GLY B C 1
ATOM 2269 O O . GLY B 1 103 ? -15.531 6.312 -7.352 1 85.75 103 GLY B O 1
ATOM 2270 N N . VAL B 1 104 ? -15.469 8.617 -7.344 1 86.12 104 VAL B N 1
ATOM 2271 C CA . VAL B 1 104 ? -16.859 8.797 -6.926 1 86.12 104 VAL B CA 1
ATOM 2272 C C . VAL B 1 104 ? -17.625 9.562 -7.996 1 86.12 104 VAL B C 1
ATOM 2274 O O . VAL B 1 104 ? -17.156 10.602 -8.477 1 86.12 104 VAL B O 1
ATOM 2277 N N . GLY B 1 105 ? -18.781 8.969 -8.312 1 84.38 105 GLY B N 1
ATOM 2278 C CA . GLY B 1 105 ? -19.656 9.656 -9.25 1 84.38 105 GLY B CA 1
ATOM 2279 C C . GLY B 1 105 ? -20.5 10.734 -8.586 1 84.38 105 GLY B C 1
ATOM 2280 O O . GLY B 1 105 ? -20.625 10.766 -7.363 1 84.38 105 GLY B O 1
ATOM 2281 N N . SER B 1 106 ? -21.109 11.633 -9.406 1 84.12 106 SER B N 1
ATOM 2282 C CA . SER B 1 106 ? -21.953 12.719 -8.906 1 84.12 106 SER B CA 1
ATOM 2283 C C . SER B 1 106 ? -23.156 12.188 -8.156 1 84.12 106 SER B C 1
ATOM 2285 O O . SER B 1 106 ? -23.734 12.883 -7.312 1 84.12 106 SER B O 1
ATOM 2287 N N . ASP B 1 107 ? -23.547 10.984 -8.477 1 89.25 107 ASP B N 1
ATOM 2288 C CA . ASP B 1 107 ? -24.703 10.375 -7.824 1 89.25 107 ASP B CA 1
ATOM 2289 C C . ASP B 1 107 ? -24.297 9.633 -6.559 1 89.25 107 ASP B C 1
ATOM 2291 O O . ASP B 1 107 ? -25.125 8.945 -5.945 1 89.25 107 ASP B O 1
ATOM 2295 N N . GLY B 1 108 ? -23.031 9.711 -6.188 1 89.44 108 GLY B N 1
ATOM 2296 C CA . GLY B 1 108 ? -22.547 9.039 -4.992 1 89.44 108 GLY B CA 1
ATOM 2297 C C . GLY B 1 108 ? -22.062 7.625 -5.258 1 89.44 108 GLY B C 1
ATOM 2298 O O . GLY B 1 108 ? -21.609 6.938 -4.348 1 89.44 108 GLY B O 1
ATOM 2299 N N . SER B 1 109 ? -22.172 7.238 -6.527 1 93.19 109 SER B N 1
ATOM 2300 C CA . SER B 1 109 ? -21.672 5.91 -6.848 1 93.19 109 SER B CA 1
ATOM 2301 C C . SER B 1 109 ? -20.156 5.855 -6.734 1 93.19 109 SER B C 1
ATOM 2303 O O . SER B 1 109 ? -19.469 6.824 -7.074 1 93.19 109 SER B O 1
ATOM 2305 N N . THR B 1 110 ? -19.672 4.707 -6.223 1 92.38 110 THR B N 1
ATOM 2306 C CA . THR B 1 110 ? -18.234 4.488 -6.129 1 92.38 110 THR B CA 1
ATOM 2307 C C . THR B 1 110 ? -17.812 3.309 -6.996 1 92.38 110 THR B C 1
ATOM 2309 O O . THR B 1 110 ? -18.531 2.316 -7.102 1 92.38 110 THR B O 1
ATOM 2312 N N . HIS B 1 111 ? -16.625 3.457 -7.621 1 94.81 111 HIS B N 1
ATOM 2313 C CA . HIS B 1 111 ? -15.992 2.391 -8.383 1 94.81 111 HIS B CA 1
ATOM 2314 C C . HIS B 1 111 ? -14.477 2.422 -8.203 1 94.81 111 HIS B C 1
ATOM 2316 O O . HIS B 1 111 ? -13.82 3.4 -8.578 1 94.81 111 HIS B O 1
ATOM 2322 N N . PHE B 1 112 ? -13.984 1.308 -7.688 1 95.25 112 PHE B N 1
ATOM 2323 C CA . PHE B 1 112 ? -12.539 1.231 -7.469 1 95.25 112 PHE B CA 1
ATOM 2324 C C . PHE B 1 112 ? -12 -0.127 -7.898 1 95.25 112 PHE B C 1
ATOM 2326 O O . PHE B 1 112 ? -12.68 -1.146 -7.754 1 95.25 112 PHE B O 1
ATOM 2333 N N . VAL B 1 113 ? -10.836 -0.098 -8.406 1 97.12 113 VAL B N 1
ATOM 2334 C CA . VAL B 1 113 ? -9.992 -1.284 -8.508 1 97.12 113 VAL B CA 1
ATOM 2335 C C . VAL B 1 113 ? -8.93 -1.256 -7.402 1 97.12 113 VAL B C 1
ATOM 2337 O O . VAL B 1 113 ? -8.133 -0.32 -7.324 1 97.12 113 VAL B O 1
ATOM 2340 N N . GLN B 1 114 ? -8.984 -2.264 -6.551 1 97.56 114 GLN B N 1
ATOM 2341 C CA . GLN B 1 114 ? -8.102 -2.312 -5.391 1 97.56 114 GLN B CA 1
ATOM 2342 C C . GLN B 1 114 ? -7.141 -3.496 -5.48 1 97.56 114 GLN B C 1
ATOM 2344 O O . GLN B 1 114 ? -7.57 -4.637 -5.668 1 97.56 114 GLN B O 1
ATOM 2349 N N . THR B 1 115 ? -5.902 -3.232 -5.301 1 98.25 115 THR B N 1
ATOM 2350 C CA . THR B 1 115 ? -4.902 -4.293 -5.25 1 98.25 115 THR B CA 1
ATOM 2351 C C . THR B 1 115 ? -4.238 -4.344 -3.875 1 98.25 115 THR B C 1
ATOM 2353 O O . THR B 1 115 ? -3.766 -3.326 -3.369 1 98.25 115 THR B O 1
ATOM 2356 N N . LEU B 1 116 ? -4.215 -5.551 -3.303 1 98.56 116 LEU B N 1
ATOM 2357 C CA . LEU B 1 116 ? -3.52 -5.812 -2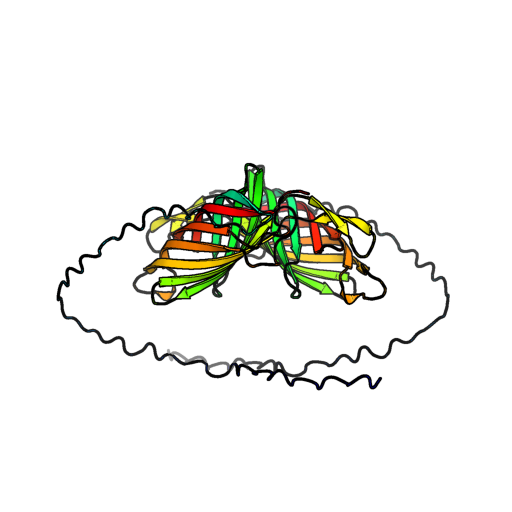.047 1 98.56 116 LEU B CA 1
ATOM 2358 C C . LEU B 1 116 ? -2.256 -6.629 -2.285 1 98.56 116 LEU B C 1
ATOM 2360 O O . LEU B 1 116 ? -2.273 -7.598 -3.047 1 98.56 116 LEU B O 1
ATOM 2364 N N . VAL B 1 117 ? -1.199 -6.227 -1.683 1 98.81 117 VAL B N 1
ATOM 2365 C CA . VAL B 1 117 ? 0.021 -7.02 -1.595 1 98.81 117 VAL B CA 1
ATOM 2366 C C . VAL B 1 117 ? 0.432 -7.176 -0.132 1 98.81 117 VAL B C 1
ATOM 2368 O O . VAL B 1 117 ? 0.569 -6.188 0.59 1 98.81 117 VAL B O 1
ATOM 2371 N N . CYS B 1 118 ? 0.732 -8.43 0.298 1 98.69 118 CYS B N 1
ATOM 2372 C CA . CYS B 1 118 ? 0.848 -8.711 1.723 1 98.69 118 CYS B CA 1
ATOM 2373 C C . CYS B 1 118 ? 2.301 -8.961 2.113 1 98.69 118 CYS B C 1
ATOM 2375 O O . CYS B 1 118 ? 3.174 -9.039 1.248 1 98.69 118 CYS B O 1
ATOM 2377 N N . ASP B 1 119 ? 2.52 -9.055 3.408 1 98.44 119 ASP B N 1
ATOM 2378 C CA . ASP B 1 119 ? 3.881 -9.094 3.936 1 98.44 119 ASP B CA 1
ATOM 2379 C C . ASP B 1 119 ? 4.32 -10.523 4.211 1 98.44 119 ASP B C 1
ATOM 2381 O O . ASP B 1 119 ? 5.285 -10.75 4.949 1 98.44 119 ASP B O 1
ATOM 2385 N N . ASP B 1 120 ? 3.648 -11.43 3.664 1 97.31 120 ASP B N 1
ATOM 2386 C CA . ASP B 1 120 ? 4.055 -12.828 3.822 1 97.31 120 ASP B CA 1
ATOM 2387 C C . ASP B 1 120 ? 5.066 -13.227 2.754 1 97.31 120 ASP B C 1
ATOM 2389 O O . ASP B 1 120 ? 5.402 -12.43 1.877 1 97.31 120 ASP B O 1
ATOM 2393 N N . SER B 1 121 ? 5.602 -14.328 2.947 1 96.56 121 SER B N 1
ATOM 2394 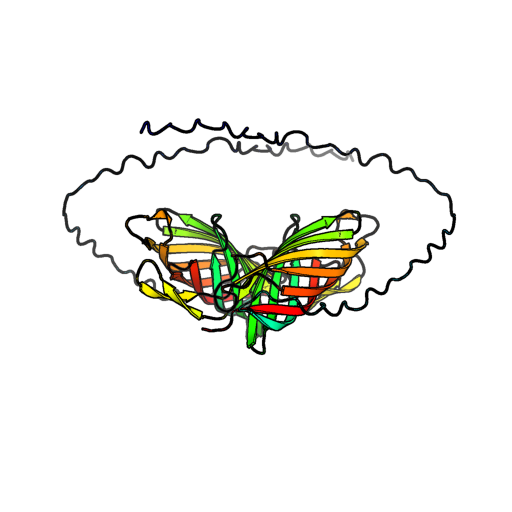C CA . SER B 1 121 ? 6.52 -14.953 1.998 1 96.56 121 SER B CA 1
ATOM 2395 C C . SER B 1 121 ? 6.16 -16.422 1.769 1 96.56 121 SER B C 1
ATOM 2397 O O . SER B 1 121 ? 6.5 -17.281 2.582 1 96.56 121 SER B O 1
ATOM 2399 N N . ILE B 1 122 ? 5.551 -16.594 0.647 1 95.62 122 ILE B N 1
ATOM 2400 C CA . ILE B 1 122 ? 5.07 -17.938 0.333 1 95.62 122 ILE B CA 1
ATOM 2401 C C . ILE B 1 122 ? 6.02 -18.609 -0.66 1 95.62 122 ILE B C 1
ATOM 2403 O O . ILE B 1 122 ? 6.285 -18.062 -1.734 1 95.62 122 ILE B O 1
ATOM 2407 N N . PRO B 1 123 ? 6.492 -19.781 -0.318 1 94.62 123 PRO B N 1
ATOM 2408 C CA . PRO B 1 123 ? 7.363 -20.469 -1.273 1 94.62 123 PRO B CA 1
ATOM 2409 C C . PRO B 1 123 ? 6.613 -20.969 -2.51 1 94.62 123 PRO B C 1
ATOM 2411 O O . PRO B 1 123 ? 5.492 -21.469 -2.396 1 94.62 123 PRO B O 1
ATOM 2414 N N . VAL B 1 124 ? 7.262 -20.703 -3.652 1 91.88 124 VAL B N 1
ATOM 2415 C CA . VAL B 1 124 ? 6.742 -21.219 -4.918 1 91.88 124 VAL B CA 1
ATOM 2416 C C . VAL B 1 124 ? 7.891 -21.781 -5.754 1 91.88 124 VAL B C 1
ATOM 2418 O O . VAL B 1 124 ? 9.047 -21.406 -5.555 1 91.88 124 VAL B O 1
ATOM 2421 N N . THR B 1 125 ? 7.484 -22.672 -6.621 1 89.88 125 THR B N 1
ATOM 2422 C CA . THR B 1 125 ? 8.461 -23.156 -7.59 1 89.88 125 THR B CA 1
ATOM 2423 C C . THR B 1 125 ? 8.336 -22.422 -8.914 1 89.88 125 THR B C 1
ATOM 2425 O O . THR B 1 125 ? 7.25 -22.359 -9.5 1 89.88 125 THR B O 1
ATOM 2428 N N . ASN B 1 126 ? 9.398 -21.828 -9.344 1 81.38 126 ASN B N 1
ATOM 2429 C CA . ASN B 1 126 ? 9.398 -21.203 -10.656 1 81.38 126 ASN B CA 1
ATOM 2430 C C . ASN B 1 126 ? 9.227 -22.219 -11.773 1 81.38 126 ASN B C 1
ATOM 2432 O O . ASN B 1 126 ? 10.062 -23.109 -11.938 1 81.38 126 ASN B O 1
ATOM 2436 N N . PRO B 1 127 ? 8.219 -22.016 -12.5 1 76 127 PRO B N 1
ATOM 2437 C CA . PRO B 1 127 ? 7.965 -23.062 -13.484 1 76 127 PRO B CA 1
ATOM 2438 C C . PRO B 1 127 ? 9 -23.094 -14.602 1 76 127 PRO B C 1
ATOM 2440 O O . PRO B 1 127 ? 9.18 -24.125 -15.266 1 76 127 PRO B O 1
ATOM 2443 N N . VAL B 1 128 ? 9.656 -22.031 -14.844 1 72 128 VAL B N 1
ATOM 2444 C CA . VAL B 1 128 ? 10.609 -21.922 -15.945 1 72 128 VAL B CA 1
ATOM 2445 C C . VAL B 1 128 ? 11.969 -22.453 -15.508 1 72 128 VAL B C 1
ATOM 2447 O O . VAL B 1 128 ? 12.586 -23.25 -16.219 1 72 128 VAL B O 1
ATOM 2450 N N . THR B 1 129 ? 12.43 -22.125 -14.312 1 75.06 129 THR B N 1
ATOM 2451 C CA . THR B 1 129 ? 13.789 -22.453 -13.898 1 75.06 129 THR B CA 1
ATOM 2452 C C . THR B 1 129 ? 13.789 -23.656 -12.945 1 75.06 129 THR B C 1
ATOM 2454 O O . THR B 1 129 ? 14.836 -24.266 -12.703 1 75.06 129 THR B O 1
ATOM 2457 N N . GLY B 1 130 ? 12.641 -23.984 -12.359 1 82.31 130 GLY B N 1
ATOM 2458 C CA . GLY B 1 130 ? 12.547 -25.031 -11.359 1 82.31 130 GLY B CA 1
ATOM 2459 C C . GLY B 1 130 ? 13.055 -24.609 -9.992 1 82.31 130 GLY B C 1
ATOM 2460 O O . GLY B 1 130 ? 13.023 -25.391 -9.047 1 82.31 130 GLY B O 1
ATOM 2461 N N . GLN B 1 131 ? 13.484 -23.438 -9.906 1 84.69 131 GLN B N 1
ATOM 2462 C CA . GLN B 1 131 ? 14.047 -22.938 -8.656 1 84.69 131 GLN B CA 1
ATOM 2463 C C . GLN B 1 131 ? 12.938 -22.547 -7.68 1 84.69 131 GLN B C 1
ATOM 2465 O O . GLN B 1 131 ? 11.867 -22.094 -8.094 1 84.69 131 GLN B O 1
ATOM 2470 N N . ARG B 1 132 ? 13.273 -22.781 -6.395 1 91.25 132 ARG B N 1
ATOM 2471 C CA . ARG B 1 132 ? 12.359 -22.344 -5.344 1 91.25 132 ARG B CA 1
ATOM 2472 C C . ARG B 1 132 ? 12.531 -20.859 -5.066 1 91.25 132 ARG B C 1
ATOM 2474 O O . ARG B 1 132 ? 13.648 -20.375 -4.844 1 91.25 132 ARG B O 1
ATOM 2481 N N . GLU B 1 133 ? 11.406 -20.219 -5.113 1 92.94 133 GLU B N 1
ATOM 2482 C CA . GLU B 1 133 ? 11.344 -18.781 -4.84 1 92.94 133 GLU B CA 1
ATOM 2483 C C . GLU B 1 133 ? 10.195 -18.453 -3.889 1 92.94 133 GLU B C 1
ATOM 2485 O O . GLU B 1 133 ? 9.555 -19.359 -3.348 1 92.94 133 GLU B O 1
ATOM 2490 N N . THR B 1 134 ? 10.18 -17.188 -3.566 1 94.81 134 THR B N 1
ATOM 2491 C CA . THR B 1 134 ? 9.078 -16.75 -2.711 1 94.81 134 THR B CA 1
ATOM 2492 C C . THR B 1 134 ? 8.25 -15.68 -3.398 1 94.81 134 THR B C 1
ATOM 2494 O O . THR B 1 134 ? 8.758 -14.93 -4.238 1 94.81 134 THR B O 1
ATOM 2497 N N . VAL B 1 135 ? 7.012 -15.688 -3.086 1 95 135 VAL B N 1
ATOM 2498 C CA . VAL B 1 135 ? 6.117 -14.633 -3.545 1 95 135 VAL B CA 1
ATOM 2499 C C . VAL B 1 135 ? 5.402 -14.008 -2.352 1 95 135 VAL B C 1
ATOM 2501 O O . VAL B 1 135 ? 5.18 -14.664 -1.335 1 95 135 VAL B O 1
ATOM 2504 N N . HIS B 1 136 ? 5.105 -12.773 -2.447 1 98.31 136 HIS B N 1
ATOM 2505 C CA . HIS B 1 136 ? 4.18 -12.125 -1.523 1 98.31 136 HIS B CA 1
ATOM 2506 C C . HIS B 1 136 ? 2.744 -12.227 -2.025 1 98.31 136 HIS B C 1
ATOM 2508 O O . HIS B 1 136 ? 2.475 -11.977 -3.203 1 98.31 136 HIS B O 1
ATOM 2514 N N . SER B 1 137 ? 1.878 -12.578 -1.129 1 98.12 137 SER B N 1
ATOM 2515 C CA . SER B 1 137 ? 0.482 -12.719 -1.53 1 98.12 137 SER B CA 1
ATOM 2516 C C . SER B 1 137 ? -0.061 -11.422 -2.109 1 98.12 137 SER B C 1
ATOM 2518 O O . SER B 1 137 ? 0.289 -10.336 -1.645 1 98.12 137 SER B O 1
ATOM 2520 N N . GLN B 1 138 ? -0.905 -11.594 -3.072 1 98.31 138 GLN B N 1
ATOM 2521 C CA . GLN B 1 138 ? -1.489 -10.484 -3.809 1 98.31 138 GLN B CA 1
ATOM 2522 C C . GLN B 1 138 ? -2.887 -10.828 -4.316 1 98.31 138 GLN B C 1
ATOM 2524 O O . GLN B 1 138 ? -3.15 -11.969 -4.691 1 98.31 138 GLN B O 1
ATOM 2529 N N . ILE B 1 139 ? -3.721 -9.789 -4.363 1 98.31 139 ILE B N 1
ATOM 2530 C CA . ILE B 1 139 ? -5.027 -9.969 -4.988 1 98.31 139 ILE B CA 1
ATOM 2531 C C . ILE B 1 139 ? -5.621 -8.609 -5.348 1 98.31 139 ILE B C 1
ATOM 2533 O O . ILE B 1 139 ? -5.418 -7.625 -4.633 1 98.31 139 ILE B O 1
ATOM 2537 N N . THR B 1 140 ? -6.297 -8.602 -6.477 1 98.5 140 THR B N 1
ATOM 2538 C CA . THR B 1 140 ? -7.012 -7.41 -6.926 1 98.5 140 THR B CA 1
ATOM 2539 C C . THR B 1 140 ? -8.523 -7.621 -6.832 1 98.5 140 THR B C 1
ATOM 2541 O O . THR B 1 140 ? -9.023 -8.703 -7.137 1 98.5 140 THR B O 1
ATOM 2544 N N . PHE B 1 141 ? -9.195 -6.551 -6.418 1 98.31 141 PHE B N 1
ATOM 2545 C CA . PHE B 1 141 ? -10.648 -6.566 -6.309 1 98.31 141 PHE B CA 1
ATOM 2546 C C . PHE B 1 141 ? -11.273 -5.488 -7.184 1 98.31 141 PHE B C 1
ATOM 2548 O O . PHE B 1 141 ? -10.719 -4.395 -7.32 1 98.31 141 PHE B O 1
ATOM 2555 N N . ASN B 1 142 ? -12.43 -5.859 -7.77 1 98.19 142 ASN B N 1
ATOM 2556 C CA . ASN B 1 142 ? -13.359 -4.844 -8.242 1 98.19 142 ASN B CA 1
ATOM 2557 C C . ASN B 1 142 ? -14.336 -4.426 -7.152 1 98.19 142 ASN B C 1
ATOM 2559 O O . ASN B 1 142 ? -15.016 -5.27 -6.562 1 98.19 142 ASN B O 1
ATOM 2563 N N . THR B 1 143 ? -14.383 -3.131 -6.898 1 97.62 143 THR B N 1
ATOM 2564 C CA . THR B 1 143 ? -15.156 -2.617 -5.777 1 97.62 143 THR B CA 1
ATOM 2565 C C . THR B 1 143 ? -16.188 -1.587 -6.258 1 97.62 143 THR B C 1
ATOM 2567 O O . THR B 1 143 ? -15.828 -0.626 -6.941 1 97.62 143 THR B O 1
ATOM 2570 N N . THR B 1 144 ? -17.375 -1.812 -5.961 1 97.75 144 THR B N 1
ATOM 2571 C CA . THR B 1 144 ? -18.438 -0.88 -6.301 1 97.75 144 THR B CA 1
ATOM 2572 C C . THR B 1 144 ? -19.328 -0.608 -5.09 1 97.75 144 THR B C 1
ATOM 2574 O O . THR B 1 144 ? -19.422 -1.435 -4.18 1 97.75 144 THR B O 1
ATOM 2577 N N . GLY B 1 145 ? -19.891 0.6 -5.074 1 97.81 145 GLY B N 1
ATOM 2578 C CA . GLY B 1 145 ? -20.781 0.936 -3.971 1 97.81 145 GLY B CA 1
ATOM 2579 C C . GLY B 1 145 ? -21.375 2.322 -4.094 1 97.81 145 GLY B C 1
ATOM 2580 O O . GLY B 1 145 ? -21.562 2.834 -5.199 1 97.81 145 GLY B O 1
ATOM 2581 N N . THR B 1 146 ? -21.891 2.756 -2.939 1 97.19 146 THR B N 1
ATOM 2582 C CA . THR B 1 146 ? -22.484 4.082 -2.828 1 97.19 146 THR B CA 1
ATOM 2583 C C . THR B 1 146 ? -22.078 4.75 -1.52 1 97.19 146 THR B C 1
ATOM 2585 O O . THR B 1 146 ? -21.688 4.074 -0.563 1 97.19 146 THR B O 1
ATOM 2588 N N . GLY B 1 147 ? -22.141 6.047 -1.625 1 96.69 147 GLY B N 1
ATOM 2589 C CA . GLY B 1 147 ? -21.859 6.82 -0.426 1 96.69 147 GLY B CA 1
ATOM 2590 C C . GLY B 1 147 ? -22.641 8.125 -0.36 1 96.69 147 GLY B C 1
ATOM 2591 O O . GLY B 1 147 ? -23.359 8.469 -1.295 1 96.69 147 GLY B O 1
ATOM 2592 N N . VAL B 1 148 ? -22.656 8.695 0.818 1 95.62 148 VAL B N 1
ATOM 2593 C CA . VAL B 1 148 ? -23.188 10.031 1.084 1 95.62 148 VAL B CA 1
ATOM 2594 C C . VAL B 1 148 ? -22.047 10.977 1.464 1 95.62 148 VAL B C 1
ATOM 2596 O O . VAL B 1 148 ? -21.391 10.781 2.49 1 95.62 148 VAL B O 1
ATOM 2599 N N . PHE B 1 149 ? -21.938 11.914 0.606 1 92.12 149 PHE B N 1
ATOM 2600 C CA . PHE B 1 149 ? -20.797 12.805 0.778 1 92.12 149 PHE B CA 1
ATOM 2601 C C . PHE B 1 149 ? -21.266 14.258 0.863 1 92.12 149 PHE B C 1
ATOM 2603 O O . PHE B 1 149 ? -22.25 14.641 0.234 1 92.12 149 PHE B O 1
ATOM 2610 N N . GLN B 1 150 ? -20.547 15.008 1.636 1 90.38 150 GLN B N 1
ATOM 2611 C CA . GLN B 1 150 ? -20.75 16.453 1.755 1 90.38 150 GLN B CA 1
ATOM 2612 C C . GLN B 1 150 ? -19.438 17.203 1.557 1 90.38 150 GLN B C 1
ATOM 2614 O O . GLN B 1 150 ? -18.359 16.688 1.851 1 90.38 150 GLN B O 1
ATOM 2619 N N . ALA B 1 151 ? -19.641 18.406 1.094 1 89.06 151 ALA B N 1
ATOM 2620 C CA . ALA B 1 151 ? -18.453 19.219 0.887 1 89.06 151 ALA B CA 1
ATOM 2621 C C . ALA B 1 151 ? -17.828 19.641 2.219 1 89.06 151 ALA B C 1
ATOM 2623 O O . ALA B 1 151 ? -18.547 19.984 3.164 1 89.06 151 ALA B O 1
ATOM 2624 N N . CYS B 1 152 ? -16.562 19.562 2.322 1 89.19 152 CYS B N 1
ATOM 2625 C CA . CYS B 1 152 ? -15.875 20.016 3.52 1 89.19 152 CYS B CA 1
ATOM 2626 C C . CYS B 1 152 ? -16.094 21.516 3.742 1 89.19 152 CYS B C 1
ATOM 2628 O O . CYS B 1 152 ? -16.25 21.953 4.883 1 89.19 152 CYS B O 1
ATOM 2630 N N . ASN B 1 153 ? -15.891 22.219 2.67 1 85.25 153 ASN B N 1
ATOM 2631 C CA . ASN B 1 153 ? -16.25 23.625 2.615 1 85.25 153 ASN B CA 1
ATOM 2632 C C . ASN B 1 153 ? -17.391 23.875 1.628 1 85.25 153 ASN B C 1
ATOM 2634 O O . ASN B 1 153 ? -17.188 23.828 0.414 1 85.25 153 ASN B O 1
ATOM 2638 N N . PRO B 1 154 ? -18.438 24.234 2.209 1 82.44 154 PRO B N 1
ATOM 2639 C CA . PRO B 1 154 ? -19.578 24.422 1.319 1 82.44 154 PRO B CA 1
ATOM 2640 C C . PRO B 1 154 ? -19.328 25.5 0.26 1 82.44 154 PRO B C 1
ATOM 2642 O O . PRO B 1 154 ? -19.922 25.438 -0.827 1 82.44 154 PRO B O 1
ATOM 2645 N N . SER B 1 155 ? -18.547 26.453 0.543 1 83.69 155 SER B N 1
ATOM 2646 C CA . SER B 1 155 ? -18.266 27.531 -0.392 1 83.69 155 SER B CA 1
ATOM 2647 C C . SER B 1 155 ? -17.25 27.109 -1.442 1 83.69 155 SER B C 1
ATOM 2649 O O . SER B 1 155 ? -17.047 27.812 -2.438 1 83.69 155 SER B O 1
ATOM 2651 N N . ASN B 1 156 ? -16.531 25.969 -1.196 1 79.81 156 ASN B N 1
ATOM 2652 C CA . ASN B 1 156 ? -15.594 25.391 -2.145 1 79.81 156 ASN B CA 1
ATOM 2653 C C . ASN B 1 156 ? -15.773 23.875 -2.238 1 79.81 156 ASN B C 1
ATOM 2655 O O . ASN B 1 156 ? -14.938 23.109 -1.74 1 79.81 156 ASN B O 1
ATOM 2659 N N . PRO B 1 157 ? -16.766 23.469 -2.912 1 71.94 157 PRO B N 1
ATOM 2660 C CA . PRO B 1 157 ? -17.109 22.047 -2.891 1 71.94 157 PRO B CA 1
ATOM 2661 C C . PRO B 1 157 ? -16.047 21.156 -3.535 1 71.94 157 PRO B C 1
ATOM 2663 O O . PRO B 1 157 ? -16 19.953 -3.295 1 71.94 157 PRO B O 1
ATOM 2666 N N . LEU B 1 158 ? -15.172 21.797 -4.238 1 69.75 158 LEU B N 1
ATOM 2667 C CA . LEU B 1 158 ? -14.148 21.016 -4.918 1 69.75 158 LEU B CA 1
ATOM 2668 C C . LEU B 1 158 ? -12.953 20.766 -4.004 1 69.75 158 LEU B C 1
ATOM 2670 O O . LEU B 1 158 ? -12.055 20 -4.344 1 69.75 158 LEU B O 1
ATOM 2674 N N . GLY B 1 159 ? -12.984 21.312 -2.877 1 73.69 159 GLY B N 1
ATOM 2675 C CA . GLY B 1 159 ? -11.844 21.25 -1.978 1 73.69 159 GLY B CA 1
ATOM 2676 C C . GLY B 1 159 ? -11.812 19.984 -1.145 1 73.69 159 GLY B C 1
ATOM 2677 O O . GLY B 1 159 ? -10.977 19.844 -0.244 1 73.69 159 GLY B O 1
ATOM 2678 N N . GLY B 1 160 ? -12.727 19.109 -1.361 1 81.56 160 GLY B N 1
ATOM 2679 C CA . GLY B 1 160 ? -12.758 17.891 -0.589 1 81.56 160 GLY B CA 1
ATOM 2680 C C . GLY B 1 160 ? -14.141 17.547 -0.061 1 81.56 160 GLY B C 1
ATOM 2681 O O . GLY B 1 160 ? -15.031 18.406 -0.042 1 81.56 160 GLY B O 1
ATOM 2682 N N . SER B 1 161 ? -14.305 16.359 0.234 1 86.06 161 SER B N 1
ATOM 2683 C CA . SER B 1 161 ? -15.578 15.883 0.776 1 86.06 161 SER B CA 1
ATOM 2684 C C . SER B 1 161 ? -15.352 14.93 1.946 1 86.06 161 SER B C 1
ATOM 2686 O O . SER B 1 161 ? -14.281 14.336 2.08 1 86.06 161 SER B O 1
ATOM 2688 N N . TYR B 1 162 ? -16.344 14.961 2.766 1 91.44 162 TYR B N 1
ATOM 2689 C CA . TYR B 1 162 ? -16.391 13.961 3.826 1 91.44 162 TYR B CA 1
ATOM 2690 C C . TYR B 1 162 ? -17.703 13.18 3.764 1 91.44 162 TYR B C 1
ATOM 2692 O O . TYR B 1 162 ? -18.672 13.617 3.137 1 91.44 162 TYR B O 1
ATOM 2700 N N . GLY B 1 163 ? -17.672 11.961 4.402 1 94.75 163 GLY B N 1
ATOM 2701 C CA . GLY B 1 163 ? -18.875 11.141 4.367 1 94.75 163 GLY B CA 1
ATOM 2702 C C . GLY B 1 163 ? -18.609 9.68 4.664 1 94.75 163 GLY B C 1
ATOM 2703 O O . GLY B 1 163 ? -17.531 9.32 5.141 1 94.75 163 GLY B O 1
ATOM 2704 N N . THR B 1 164 ? -19.688 8.938 4.488 1 97.38 164 THR B N 1
ATOM 2705 C CA . THR B 1 164 ? -19.641 7.488 4.664 1 97.38 164 THR B CA 1
ATOM 2706 C C . THR B 1 164 ? -20.031 6.773 3.375 1 97.38 164 THR B C 1
ATOM 2708 O O . THR B 1 164 ? -20.688 7.359 2.508 1 97.38 164 THR B O 1
ATOM 2711 N N . PHE B 1 165 ? -19.578 5.586 3.221 1 96.44 165 PHE B N 1
ATOM 2712 C CA . PHE B 1 165 ? -19.906 4.809 2.033 1 96.44 165 PHE B CA 1
ATOM 2713 C C . PHE B 1 165 ? -19.984 3.32 2.361 1 96.44 165 PHE B C 1
ATOM 2715 O O . PHE B 1 165 ? -19.438 2.879 3.379 1 96.44 165 PHE B O 1
ATOM 2722 N N . GLN B 1 166 ? -20.656 2.586 1.608 1 98.12 166 GLN B N 1
ATOM 2723 C CA . GLN B 1 166 ? -20.75 1.129 1.593 1 98.12 166 GLN B CA 1
ATOM 2724 C C . GLN B 1 166 ? -20.422 0.571 0.211 1 98.12 166 GLN B C 1
ATOM 2726 O O . GLN B 1 166 ? -20.891 1.093 -0.802 1 98.12 166 GLN B O 1
ATOM 2731 N N . GLU B 1 167 ? -19.625 -0.462 0.274 1 97.88 167 GLU B N 1
ATOM 2732 C CA . GLU B 1 167 ? -19.188 -1.048 -0.99 1 97.88 167 GLU B CA 1
ATOM 2733 C C . GLU B 1 167 ? -19.156 -2.572 -0.913 1 97.88 167 GLU B C 1
ATOM 2735 O O . GLU B 1 167 ? -19.25 -3.145 0.175 1 97.88 167 GLU B O 1
ATOM 2740 N N . THR B 1 168 ? -19.062 -3.137 -2.096 1 97.94 168 THR B N 1
ATOM 2741 C CA . THR B 1 168 ? -18.828 -4.566 -2.27 1 97.94 168 THR B CA 1
ATOM 2742 C C . THR B 1 168 ? -17.625 -4.82 -3.17 1 97.94 168 THR B C 1
ATOM 2744 O O . THR B 1 168 ? -17.516 -4.23 -4.246 1 97.94 168 THR B O 1
ATOM 2747 N N . SER B 1 169 ? -16.859 -5.707 -2.676 1 98 169 SER B N 1
ATOM 2748 C CA . SER B 1 169 ? -15.68 -6.082 -3.455 1 98 169 SER B CA 1
ATOM 2749 C C . SER B 1 169 ? -15.75 -7.539 -3.9 1 98 169 SER B C 1
ATOM 2751 O O . SER B 1 169 ? -16.125 -8.414 -3.117 1 98 169 SER B O 1
ATOM 2753 N N . VAL B 1 170 ? -15.344 -7.73 -5.121 1 97.62 170 VAL B N 1
ATOM 2754 C CA . VAL B 1 170 ? -15.258 -9.078 -5.684 1 97.62 170 VAL B CA 1
ATOM 2755 C C . VAL B 1 170 ? -13.875 -9.281 -6.305 1 97.62 170 VAL B C 1
ATOM 2757 O O . VAL B 1 170 ? -13.359 -8.406 -6.996 1 97.62 170 VAL B O 1
ATOM 2760 N N . PRO B 1 171 ? -13.344 -10.492 -6.059 1 97.62 171 PRO B N 1
ATOM 2761 C CA . PRO B 1 171 ? -12.016 -10.727 -6.637 1 97.62 171 PRO B CA 1
ATOM 2762 C C . PRO B 1 171 ? -12.023 -10.703 -8.164 1 97.62 171 PRO B C 1
ATOM 2764 O O . PRO B 1 171 ? -12.977 -11.18 -8.789 1 97.62 171 PRO B O 1
ATOM 2767 N N . VAL B 1 172 ? -10.961 -10.102 -8.688 1 97.19 172 VAL B N 1
ATOM 2768 C CA . VAL B 1 172 ? -10.719 -10.195 -10.125 1 97.19 172 VAL B CA 1
ATOM 2769 C C . VAL B 1 172 ? -9.992 -11.5 -10.445 1 97.19 172 VAL B C 1
ATOM 2771 O O . VAL B 1 172 ? -8.844 -11.688 -10.031 1 97.19 172 VAL B O 1
ATOM 2774 N N . PRO B 1 173 ? -10.562 -12.352 -11.234 1 96.06 173 PRO B N 1
ATOM 2775 C CA . PRO B 1 173 ? -9.922 -13.641 -11.5 1 96.06 173 PRO B CA 1
ATOM 2776 C C . PRO B 1 173 ? -8.547 -13.492 -12.141 1 96.06 173 PRO B C 1
ATOM 2778 O O . PRO B 1 173 ? -8.344 -12.617 -12.984 1 96.06 173 PRO B O 1
ATOM 2781 N N . GLY B 1 174 ? -7.602 -14.383 -11.758 1 95.06 174 GLY B N 1
ATOM 2782 C CA . GLY B 1 174 ? -6.285 -14.43 -12.375 1 95.06 174 GLY B CA 1
ATOM 2783 C C . GLY B 1 174 ? -5.289 -13.484 -11.727 1 95.06 174 GLY B C 1
ATOM 2784 O O . GLY B 1 174 ? -4.121 -13.445 -12.117 1 95.06 174 GLY B O 1
ATOM 2785 N N . THR B 1 175 ? -5.672 -12.805 -10.719 1 96.25 175 THR B N 1
ATOM 2786 C CA . THR B 1 175 ? -4.789 -11.805 -10.133 1 96.25 175 THR B CA 1
ATOM 2787 C C . THR B 1 175 ? -4.18 -12.312 -8.828 1 96.25 175 THR B C 1
ATOM 2789 O O . THR B 1 175 ? -3.295 -11.672 -8.258 1 96.25 175 THR B O 1
ATOM 2792 N N . GLY B 1 176 ? -4.656 -13.367 -8.312 1 96.81 176 GLY B N 1
ATOM 2793 C CA . GLY B 1 176 ? -4.199 -13.891 -7.039 1 96.81 176 GLY B CA 1
ATOM 2794 C C . GLY B 1 176 ? -2.811 -14.5 -7.105 1 96.81 176 GLY B C 1
ATOM 2795 O O . GLY B 1 176 ? -2.486 -15.211 -8.055 1 96.81 176 GLY B O 1
ATOM 2796 N N . ARG B 1 177 ? -2.002 -14.227 -6.117 1 95.31 177 ARG B N 1
ATOM 2797 C CA . ARG B 1 177 ? -0.701 -14.852 -5.879 1 95.31 177 ARG B CA 1
ATOM 2798 C C . ARG B 1 177 ? -0.563 -15.289 -4.426 1 95.31 177 ARG B C 1
ATOM 2800 O O . ARG B 1 177 ? -1.241 -14.758 -3.543 1 95.31 177 ARG B O 1
ATOM 2807 N N . GLY B 1 178 ? 0.409 -16.234 -4.176 1 95.12 178 GLY B N 1
ATOM 2808 C CA . GLY B 1 178 ? 0.619 -16.672 -2.807 1 95.12 178 GLY B CA 1
ATOM 2809 C C . GLY B 1 178 ? -0.611 -17.312 -2.191 1 95.12 178 GLY B C 1
ATOM 2810 O O . GLY B 1 178 ? -1.207 -18.219 -2.777 1 95.12 178 GLY B O 1
ATOM 2811 N N . MET B 1 179 ? -1.02 -16.812 -1.054 1 95.06 179 MET B N 1
ATOM 2812 C CA . MET B 1 179 ? -2.158 -17.422 -0.367 1 95.06 179 MET B CA 1
ATOM 2813 C C . MET B 1 179 ? -3.439 -17.234 -1.177 1 95.06 179 MET B C 1
ATOM 2815 O O . MET B 1 179 ? -4.422 -17.953 -0.959 1 95.06 179 MET B O 1
ATOM 2819 N N . PHE B 1 180 ? -3.43 -16.312 -2.168 1 96.56 180 PHE B N 1
ATOM 2820 C CA . PHE B 1 180 ? -4.633 -16.047 -2.947 1 96.56 180 PHE B CA 1
ATOM 2821 C C . PHE B 1 180 ? -4.555 -16.703 -4.316 1 96.56 180 PHE B C 1
ATOM 2823 O O . PHE B 1 180 ? -5.371 -16.422 -5.195 1 96.56 180 PHE B O 1
ATOM 2830 N N . GLN B 1 181 ? -3.508 -17.469 -4.488 1 94.94 181 GLN B N 1
ATOM 2831 C CA . GLN B 1 181 ? -3.4 -18.172 -5.762 1 94.94 181 GLN B CA 1
ATOM 2832 C C . GLN B 1 181 ? -4.66 -18.969 -6.051 1 94.94 181 GLN B C 1
ATOM 2834 O O . GLN B 1 181 ? -5.098 -19.781 -5.223 1 94.94 181 GLN B O 1
ATOM 2839 N N . GLY B 1 182 ? -5.27 -18.734 -7.27 1 94.31 182 GLY B N 1
ATOM 2840 C CA . GLY B 1 182 ? -6.41 -19.516 -7.703 1 94.31 182 GLY B CA 1
ATOM 2841 C C . GLY B 1 182 ? -7.738 -18.938 -7.246 1 94.31 182 GLY B C 1
ATOM 2842 O O . GLY B 1 182 ? -8.797 -19.484 -7.57 1 94.31 182 GLY B O 1
ATOM 2843 N N . VAL B 1 183 ? -7.727 -17.891 -6.508 1 96.19 183 VAL B N 1
ATOM 2844 C CA . VAL B 1 183 ? -8.961 -17.266 -6.059 1 96.19 183 VAL B CA 1
ATOM 2845 C C . VAL B 1 183 ? -9.672 -16.609 -7.242 1 96.19 183 VAL B C 1
ATOM 2847 O O . VAL B 1 183 ? -9.094 -15.789 -7.949 1 96.19 183 VAL B O 1
ATOM 2850 N N . THR B 1 184 ? -10.953 -16.938 -7.441 1 95.25 184 THR B N 1
ATOM 2851 C CA . THR B 1 184 ? -11.703 -16.391 -8.57 1 95.25 184 THR B CA 1
ATOM 2852 C C . THR B 1 184 ? -13.047 -15.844 -8.109 1 95.25 184 THR B C 1
ATOM 2854 O O . THR B 1 184 ? -13.75 -15.172 -8.867 1 95.25 184 THR B O 1
ATOM 2857 N N . ALA B 1 185 ? -13.383 -16.172 -6.863 1 96.06 185 ALA B N 1
ATOM 2858 C CA . ALA B 1 185 ? -14.703 -15.781 -6.375 1 96.06 185 ALA B CA 1
ATOM 2859 C C . ALA B 1 185 ? -14.648 -15.391 -4.898 1 96.06 185 ALA B C 1
ATOM 2861 O O . ALA B 1 185 ? -13.719 -15.766 -4.188 1 96.06 185 ALA B O 1
ATOM 2862 N N . GLY B 1 186 ? -15.672 -14.703 -4.488 1 96.69 186 GLY B N 1
ATOM 2863 C CA . GLY B 1 186 ? -15.805 -14.156 -3.146 1 96.69 186 GLY B CA 1
ATOM 2864 C C . GLY B 1 186 ? -16.594 -12.867 -3.105 1 96.69 186 GLY B C 1
ATOM 2865 O O . GLY B 1 186 ? -16.969 -12.328 -4.148 1 96.69 186 GLY B O 1
ATOM 2866 N N . ARG B 1 187 ? -16.906 -12.453 -1.955 1 97.06 187 ARG B N 1
ATOM 2867 C CA . ARG B 1 187 ? -17.641 -11.211 -1.749 1 97.06 187 ARG B CA 1
ATOM 2868 C C . ARG B 1 187 ? -17.281 -10.586 -0.405 1 97.06 187 ARG B C 1
ATOM 2870 O O . ARG B 1 187 ? -17.406 -11.227 0.639 1 97.06 187 ARG B O 1
ATOM 2877 N N . ILE B 1 188 ? -16.891 -9.383 -0.477 1 97.69 188 ILE B N 1
ATOM 2878 C CA . ILE B 1 188 ? -16.5 -8.641 0.715 1 97.69 188 ILE B CA 1
ATOM 2879 C C . ILE B 1 188 ? -17.344 -7.379 0.85 1 97.69 188 ILE B C 1
ATOM 2881 O O . ILE B 1 188 ? -17.406 -6.566 -0.076 1 97.69 188 ILE B O 1
ATOM 2885 N N . ALA B 1 189 ? -17.969 -7.23 1.923 1 98.19 189 ALA B N 1
ATOM 2886 C CA . ALA B 1 189 ? -18.672 -6 2.258 1 98.19 189 ALA B CA 1
ATOM 2887 C C . ALA B 1 189 ? -17.75 -5.004 2.949 1 98.19 189 ALA B C 1
ATOM 2889 O O . ALA B 1 189 ? -16.969 -5.379 3.838 1 98.19 189 ALA B O 1
ATOM 2890 N N . ILE B 1 190 ? -17.906 -3.783 2.541 1 98.19 190 ILE B N 1
ATOM 2891 C CA . ILE B 1 190 ? -17.031 -2.721 3.029 1 98.19 190 ILE B CA 1
ATOM 2892 C C . ILE B 1 190 ? -17.875 -1.582 3.6 1 98.19 190 ILE B C 1
ATOM 2894 O O . ILE B 1 190 ? -18.828 -1.126 2.961 1 98.19 190 ILE B O 1
ATOM 2898 N N . ASP B 1 191 ? -17.531 -1.17 4.754 1 98.5 191 ASP B N 1
ATOM 2899 C CA . ASP B 1 191 ? -17.984 0.08 5.348 1 98.5 191 ASP B CA 1
ATOM 2900 C C . ASP B 1 191 ? -16.828 1.058 5.539 1 98.5 191 ASP B C 1
ATOM 2902 O O . ASP B 1 191 ? -15.805 0.708 6.125 1 98.5 191 ASP B O 1
ATOM 2906 N N . GLY B 1 192 ? -17.078 2.246 4.984 1 98.19 192 GLY B N 1
ATOM 2907 C CA . GLY B 1 192 ? -15.977 3.184 5.055 1 98.19 192 GLY B CA 1
ATOM 2908 C C . GLY B 1 192 ? -16.422 4.609 5.332 1 98.19 192 GLY B C 1
ATOM 2909 O O . GLY B 1 192 ? -17.609 4.918 5.277 1 98.19 192 GLY B O 1
ATOM 2910 N N . ARG B 1 193 ? -15.438 5.379 5.707 1 97 193 ARG B N 1
ATOM 2911 C CA . ARG B 1 193 ? -15.609 6.809 5.922 1 97 193 ARG B CA 1
ATOM 2912 C C . ARG B 1 193 ? -14.406 7.59 5.414 1 97 193 ARG B C 1
ATOM 2914 O O . ARG B 1 193 ? -13.273 7.113 5.5 1 97 193 ARG B O 1
ATOM 2921 N N . ILE B 1 194 ? -14.711 8.758 4.914 1 94.62 194 ILE B N 1
ATOM 2922 C CA . ILE B 1 194 ? -13.68 9.703 4.508 1 94.62 194 ILE B CA 1
ATOM 2923 C C . ILE B 1 194 ? -13.875 11.031 5.238 1 94.62 194 ILE B C 1
ATOM 2925 O O . ILE B 1 194 ? -15.016 11.469 5.438 1 94.62 194 ILE B O 1
ATOM 2929 N N . ASN B 1 195 ? -12.789 11.648 5.574 1 93.88 195 ASN B N 1
ATOM 2930 C CA . ASN B 1 195 ? -12.891 12.945 6.238 1 93.88 195 ASN B CA 1
ATOM 2931 C C . ASN B 1 195 ? -12.25 14.055 5.402 1 93.88 195 ASN B C 1
ATOM 2933 O O . ASN B 1 195 ? -11.844 13.82 4.262 1 93.88 195 ASN B O 1
ATOM 2937 N N . CYS B 1 196 ? -12.227 15.242 5.93 1 92.75 196 CYS B N 1
ATOM 2938 C CA . CYS B 1 196 ? -11.805 16.406 5.148 1 92.75 196 CYS B CA 1
ATOM 2939 C C . CYS B 1 196 ? -10.289 16.5 5.086 1 92.75 196 CYS B C 1
ATOM 2941 O O . CYS B 1 196 ? -9.75 17.438 4.48 1 92.75 196 CYS B O 1
ATOM 2943 N N . GLN B 1 197 ? -9.617 15.562 5.691 1 91.12 197 GLN B N 1
ATOM 2944 C CA . GLN B 1 197 ? -8.172 15.445 5.562 1 91.12 197 GLN B CA 1
ATOM 2945 C C . GLN B 1 197 ? -7.797 14.414 4.508 1 91.12 197 GLN B C 1
ATOM 2947 O O . GLN B 1 197 ? -6.633 14.016 4.402 1 91.12 197 GLN B O 1
ATOM 2952 N N . PHE B 1 198 ? -8.766 13.875 3.873 1 92 198 PHE B N 1
ATOM 2953 C CA . PHE B 1 198 ? -8.586 12.898 2.807 1 92 198 PHE B CA 1
ATOM 2954 C C . PHE B 1 198 ? -8.109 11.562 3.369 1 92 198 PHE B C 1
ATOM 2956 O O . PHE B 1 198 ? -7.414 10.805 2.686 1 92 198 PHE B O 1
ATOM 2963 N N . SER B 1 199 ? -8.414 11.367 4.578 1 95.44 199 SER B N 1
ATOM 2964 C CA . SER B 1 199 ? -8.172 10.086 5.219 1 95.44 199 SER B CA 1
ATOM 2965 C C . SER B 1 199 ? -9.398 9.188 5.152 1 95.44 199 SER B C 1
ATOM 2967 O O . SER B 1 199 ? -10.523 9.656 5.324 1 95.44 199 SER B O 1
ATOM 2969 N N . ILE B 1 200 ? -9.141 7.949 4.957 1 96.62 200 ILE B N 1
ATOM 2970 C CA . ILE B 1 200 ? -10.219 6.984 4.777 1 96.62 200 ILE B CA 1
ATOM 2971 C C . ILE B 1 200 ? -10.023 5.809 5.734 1 96.62 200 ILE B C 1
ATOM 2973 O O . ILE B 1 200 ? -8.953 5.191 5.754 1 96.62 200 ILE B O 1
ATOM 2977 N N . ASP B 1 201 ? -11.039 5.523 6.473 1 98.06 201 ASP B N 1
ATOM 2978 C CA . ASP B 1 201 ? -11.102 4.332 7.312 1 98.06 201 ASP B CA 1
ATOM 2979 C C . ASP B 1 201 ? -12.133 3.338 6.785 1 98.06 201 ASP B C 1
ATOM 2981 O O . ASP B 1 201 ? -13.273 3.709 6.508 1 98.06 201 ASP B O 1
ATOM 2985 N N . VAL B 1 202 ? -11.688 2.119 6.738 1 98 202 VAL B N 1
ATOM 2986 C CA . VAL B 1 202 ? -12.539 1.076 6.172 1 98 202 VAL B CA 1
ATOM 2987 C C . VAL B 1 202 ? -12.547 -0.137 7.102 1 98 202 VAL B C 1
ATOM 2989 O O . VAL B 1 202 ? -11.508 -0.536 7.625 1 98 202 VAL B O 1
ATOM 2992 N N . LYS B 1 203 ? -13.672 -0.709 7.289 1 98.62 203 LYS B N 1
ATOM 2993 C CA . LYS B 1 203 ? -13.844 -2.064 7.809 1 98.62 203 LYS B CA 1
ATOM 2994 C C . LYS B 1 203 ? -14.5 -2.971 6.766 1 98.62 203 LYS B C 1
ATOM 2996 O O . LYS B 1 203 ? -15.344 -2.521 5.988 1 98.62 203 LYS B O 1
ATOM 3001 N N . PHE B 1 204 ? -14.141 -4.219 6.812 1 98.25 204 PHE B N 1
ATOM 3002 C CA . PHE B 1 204 ? -14.734 -5.113 5.824 1 98.25 204 PHE B CA 1
ATOM 3003 C C . PHE B 1 204 ? -14.93 -6.508 6.398 1 98.25 204 PHE B C 1
ATOM 3005 O O . PHE B 1 204 ? -14.258 -6.891 7.359 1 98.25 204 PHE B O 1
ATOM 3012 N N . GLN B 1 205 ? -15.781 -7.207 5.852 1 98.12 205 GLN B N 1
ATOM 3013 C CA . GLN B 1 205 ? -16.047 -8.602 6.172 1 98.12 205 GLN B CA 1
ATOM 3014 C C . GLN B 1 205 ? -16.734 -9.312 5.004 1 98.12 205 GLN B C 1
ATOM 3016 O O . GLN B 1 205 ? -17.438 -8.68 4.207 1 98.12 205 GLN B O 1
ATOM 3021 N N . GLY B 1 206 ? -16.516 -10.555 4.922 1 97.88 206 GLY B N 1
ATOM 3022 C CA . GLY B 1 206 ? -17.109 -11.383 3.879 1 97.88 206 GLY B CA 1
ATOM 3023 C C . GLY B 1 206 ? -16.422 -12.727 3.729 1 97.88 206 GLY B C 1
ATOM 3024 O O . GLY B 1 206 ? -15.977 -13.32 4.715 1 97.88 206 GLY B O 1
ATOM 3025 N N . GLU B 1 207 ? -16.5 -13.195 2.492 1 97.38 207 GLU B N 1
ATOM 3026 C CA . GLU B 1 207 ? -15.906 -14.492 2.207 1 97.38 207 GLU B CA 1
ATOM 3027 C C . GLU B 1 207 ? -15.125 -14.469 0.897 1 97.38 207 GLU B C 1
ATOM 3029 O O . GLU B 1 207 ? -15.492 -13.75 -0.036 1 97.38 207 GLU B O 1
ATOM 3034 N N . ILE B 1 208 ? -14.117 -15.242 0.906 1 96.75 208 ILE B N 1
ATOM 3035 C CA . ILE B 1 208 ? -13.336 -15.516 -0.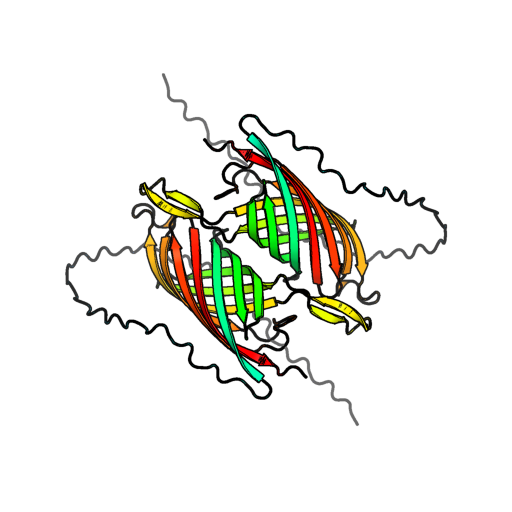296 1 96.75 208 ILE B CA 1
ATOM 3036 C C . ILE B 1 208 ? -13.32 -17.016 -0.578 1 96.75 208 ILE B C 1
ATOM 3038 O O . ILE B 1 208 ? -13.164 -17.828 0.339 1 96.75 208 ILE B O 1
ATOM 3042 N N . CYS B 1 209 ? -13.523 -17.359 -1.794 1 97 209 CYS B N 1
ATOM 3043 C CA . CYS B 1 209 ? -13.5 -18.766 -2.174 1 97 209 CYS B CA 1
ATOM 3044 C C . CYS B 1 209 ? -12.07 -19.234 -2.42 1 97 209 CYS B C 1
ATOM 3046 O O . CYS B 1 209 ? -11.523 -19.031 -3.5 1 97 209 CYS B O 1
ATOM 3048 N N . MET B 1 210 ? -11.555 -19.969 -1.436 1 95.44 210 MET B N 1
ATOM 3049 C CA . MET B 1 210 ? -10.172 -20.438 -1.509 1 95.44 210 MET B CA 1
ATOM 3050 C C . MET B 1 210 ? -10.102 -21.828 -2.145 1 95.44 210 MET B C 1
ATOM 3052 O O . MET B 1 210 ? -10.922 -22.703 -1.839 1 95.44 210 MET B O 1
ATOM 3056 N N . PRO B 1 211 ? -9.102 -21.953 -2.973 1 91.81 211 PRO B N 1
ATOM 3057 C CA . PRO B 1 211 ? -8.914 -23.312 -3.471 1 91.81 211 PRO B CA 1
ATOM 3058 C C . PRO B 1 211 ? -8.492 -24.297 -2.373 1 91.81 211 PRO B C 1
ATOM 3060 O O . PRO B 1 211 ? -7.801 -23.906 -1.43 1 91.81 211 PRO B O 1
ATOM 3063 N N . HIS B 1 212 ? -8.922 -25.547 -2.516 1 83.88 212 HIS B N 1
ATOM 3064 C CA . HIS B 1 212 ? -8.492 -26.578 -1.586 1 83.88 212 HIS B CA 1
ATOM 3065 C C . HIS B 1 212 ? -6.996 -26.844 -1.706 1 83.88 212 HIS B C 1
ATOM 3067 O O . HIS B 1 212 ? -6.441 -26.812 -2.807 1 83.88 212 HIS B O 1
ATOM 3073 N N . GLN B 1 213 ? -6.32 -26.531 -0.631 1 62.16 213 GLN B N 1
ATOM 3074 C CA . GLN B 1 213 ? -4.906 -26.891 -0.694 1 62.16 213 GLN B CA 1
ATOM 3075 C C . GLN B 1 213 ? -4.719 -28.344 -1.131 1 62.16 213 GLN B C 1
ATOM 3077 O O . GLN B 1 213 ? -5.387 -29.234 -0.613 1 62.16 213 GLN B O 1
ATOM 3082 N N . LYS B 1 214 ? -4.25 -28.562 -2.375 1 48.72 214 LYS B N 1
ATOM 3083 C CA . LYS B 1 214 ? -3.889 -29.938 -2.746 1 48.72 214 LYS B CA 1
ATOM 3084 C C . LYS B 1 214 ? -2.723 -30.438 -1.902 1 48.72 214 LYS B C 1
ATOM 3086 O O . LYS B 1 214 ? -1.867 -29.656 -1.48 1 48.72 214 LYS B O 1
#

Nearest PDB structures (foldseek):
  4bcl-assembly1_A  TM=2.911E-01  e=2.416E-03  Prosthecochloris aestuarii
  2qom-assembly1_A  TM=3.214E-01  e=2.814E-01  Escherichia coli O157:H7
  2jgs-assembly1_D  TM=3.864E-01  e=1.810E+00  Gallus gallus
  4bcl-assembly1_A  TM=2.911E-01  e=2.359E-03  Prosthecochloris aestuarii
  2qom-assembly1_A  TM=3.030E-01  e=1.968E-01  Escherichia coli O157:H7

Solvent-accessible surface area (backbone atoms only — not comparable to full-atom values): 22918 Å² total; per-residue (Å²): 134,83,82,74,77,76,76,79,77,76,71,78,75,78,70,75,71,82,66,80,70,75,75,73,77,79,66,83,72,75,78,78,75,80,74,74,74,67,75,63,76,68,70,70,68,69,71,61,80,58,68,44,66,77,51,84,51,58,89,73,36,42,74,26,52,30,37,41,39,36,27,31,32,59,74,44,94,77,34,32,30,35,9,15,30,45,40,31,47,66,82,45,74,48,43,20,4,31,44,31,44,32,51,72,44,98,87,28,37,33,44,32,43,34,37,38,19,22,59,55,75,36,81,41,68,38,84,88,80,64,44,80,43,54,28,42,23,24,39,34,27,46,31,40,37,40,40,54,72,42,48,60,37,78,94,40,55,84,76,31,45,24,37,42,35,41,35,40,32,30,47,40,64,85,48,29,27,49,90,34,41,76,27,51,43,34,29,32,29,35,44,35,36,36,35,69,73,42,19,33,45,35,39,36,37,29,29,36,21,36,50,60,83,126,135,82,81,75,76,80,76,77,78,76,72,80,76,77,73,79,73,82,66,81,69,74,75,73,74,78,66,83,71,74,79,78,75,79,74,76,73,68,75,63,76,66,70,69,67,69,68,61,82,62,67,42,65,78,50,84,50,59,90,72,37,42,74,25,53,29,37,40,39,34,27,31,32,60,76,43,95,77,34,32,31,35,9,14,31,46,40,33,46,65,84,44,74,48,43,19,4,31,43,30,43,31,50,72,46,98,86,26,36,33,43,32,43,35,38,37,18,22,57,55,76,34,78,41,67,38,86,85,79,65,44,81,42,55,28,43,22,24,39,33,28,46,31,40,36,40,41,53,73,42,48,61,38,78,93,41,56,84,75,32,44,23,38,43,35,42,36,41,33,31,48,41,63,84,46,29,26,47,88,33,41,76,25,52,44,35,28,33,28,34,43,35,33,37,36,70,74,42,18,33,45,36,40,38,37,27,28,35,20,37,49,59,84,126